Protein AF-A0A7C1WL06-F1 (afdb_monomer)

Secondary structure (DSSP, 8-state):
-HHHHHHHHHHHHHHHHHGGGS--EEEEEEEEEEEEEEES-TTTT----TT--------------------TTSSSS-TTS-TT-PPPPEEEEEEEEEEEEEEEEETTEEEEEEEEESTT-EES-SSPPTTS--TT-TTS---GGG--SEEEEEEEEEEEETTEEEEEEEE---SSSS-STT-----EEEEEEEPPPBTTEEEEEEEEEEEE-TTTSS---TT-EEEEEEEEEEEEETTEEEEEEEEEEEE-TT--SSTT-EEEEEEEEEEEEEEE-TT-SEEEEEEEEEEEEEEEEESSSSPPEEEEEEEEEEEEEEEETTEEEEEEEEEEPPPS-TTSSEE---S---TT--TT-TT--SS--TT--TTT--S---S---TTS---TT---

Radius of gyration: 25.0 Å; Cα contacts (8 Å, |Δi|>4): 832; chains: 1; bounding box: 58×56×84 Å

Sequence (393 aa):
MKKDLILLWTVLFVAVMALPAMAVEVSISGYYQVRGFYQSNANQGMVTPWDGTSVPTGTSLNDDNNDGVIDGSDDLNDPGELPGRYASPDAWWDHFLCIEPVFKITENLKLHTAIGIFNNQMWGSSQTSGACACAGEVGVDAFGADANNISWDAAYMEWATPKGTLMVGRMAGNYIYFTDWANTEMCLDRIEYTSPVWNGFGLNAFMEKRQENSATSGNNAADEDIDRYSLVLSYAQPCYSIGAGINYVRDRSGSHPSATGWKANQYDYVFGLTANDPTNTWFFEGELMINNGDYRDYYGATQDIDRGGWGYYVNLGMKKDALTVGVATAFTSGDDNEDDGDYDVGPASGLDFQPLYILYGPYSNILNTSLMDTTRKAGYSNTTKFALPGTTG

Nearest PDB structures (foldseek):
  7q3t-assembly2_F  TM=5.823E-01  e=1.596E-05  Klebsiella pneumoniae
  5nxn-assembly1_C  TM=5.571E-01  e=7.330E-06  Providencia stuartii
  7de8-assembly1_X  TM=3.344E-01  e=1.068E-03  Neisseria meningitidis
  3a2s-assembly1_X  TM=3.612E-01  e=1.990E-03  Neisseria meningitidis
  2hdi-assembly1_A  TM=4.717E-01  e=3.958E-01  Escherichia coli

pLDDT: mean 70.52, std 20.97, range [27.64, 97.0]

Foldseek 3Di:
DVVVVVVVVVVVVVLVVCQVVDPWDKDKDKDKDKDKDKDDQPPPPPDDDPVNPDPPPPPDPPCPPPDPDPPVPDDPPPPPPDPGPGDHTAIKMFMKIKMWMWTDSDPFKIKIWIKIFRQQAIDRDPDDPPLDDDDPPPDAADHHPRGDRMDGQWIWMWGQDLFWIWIFAFAWDFPAFADLFLGDTGGFGKTKTWGDQDQQKIKIWMKTWPDDPCPPVVDVPRQQTKMKIKIKMKGAAQFKIKIKMKMWIWGQVQQDPDQAGWIWIKIKIKIWMWGADNVRQKIKTKMKIWMWTWPTDGPHPDQTETEGWIKMKIKIWGDDPPDIDIDIDIDIDADPDPPPRYGHTHDDRHSQQDCPVQDDDPDNPNRDPPPRDSSDVDPPPNPSRRDHNNPDD

Solvent-accessible surface area (backbone atoms only — not comparable to full-atom values): 22038 Å² total; per-residue (Å²): 108,76,68,60,52,52,51,53,51,51,52,50,51,53,54,59,72,52,44,88,80,48,88,60,50,70,47,77,52,66,53,75,48,74,48,82,49,76,49,69,48,84,75,80,66,70,80,68,62,94,79,74,80,67,74,81,74,74,77,67,82,81,73,83,67,91,64,99,69,87,70,91,82,77,76,88,77,60,90,83,78,62,96,72,77,74,68,69,70,44,50,34,33,38,45,38,39,38,43,34,43,34,38,35,76,48,100,44,33,35,40,41,36,29,37,35,31,37,36,55,35,49,45,81,46,94,62,69,60,96,87,54,82,65,97,80,62,87,84,66,80,46,50,35,95,69,24,50,49,64,43,81,51,26,47,27,38,41,41,53,51,97,79,21,34,41,34,45,35,27,35,65,64,68,70,46,73,70,64,61,71,33,50,63,27,58,47,33,42,33,45,35,39,37,46,52,73,57,95,36,32,37,41,40,37,35,41,34,48,79,44,73,40,48,83,75,66,88,42,84,48,85,64,22,32,29,38,38,38,38,46,34,43,34,41,32,44,61,38,31,22,42,34,43,33,42,37,41,37,43,38,19,66,49,56,49,104,46,68,83,11,23,35,25,46,32,37,38,40,36,40,25,40,38,36,36,48,93,81,54,41,38,42,38,40,36,38,41,37,40,36,36,45,34,61,34,42,43,78,31,96,53,83,51,25,36,25,36,28,32,23,39,40,40,36,43,34,36,40,56,94,94,47,73,51,72,55,71,53,71,50,55,40,62,62,88,51,91,84,79,41,54,42,32,47,16,58,70,73,17,86,19,60,51,89,84,69,79,83,82,61,104,63,93,53,87,42,59,39,65,80,80,43,87,45,52,79,56,88,62,70,62,86,78,48,66,62,55,50,62,63,83,128

Mean predicted aligned error: 14.1 Å

Structure (mmCIF, N/CA/C/O backbone):
data_AF-A0A7C1WL06-F1
#
_entry.id   AF-A0A7C1WL06-F1
#
loop_
_atom_site.group_PDB
_atom_site.id
_atom_site.type_symbol
_atom_site.label_atom_id
_atom_site.label_alt_id
_atom_site.label_comp_id
_atom_site.label_asym_id
_atom_site.label_entity_id
_atom_site.label_seq_id
_atom_site.pdbx_PDB_ins_code
_atom_site.Cartn_x
_atom_site.Cartn_y
_atom_site.Cartn_z
_atom_site.occupancy
_atom_site.B_iso_or_equiv
_atom_site.auth_seq_id
_atom_site.auth_comp_id
_atom_site.auth_asym_id
_atom_site.auth_atom_id
_atom_site.pdbx_PDB_model_num
ATOM 1 N N . MET A 1 1 ? 21.337 20.284 10.382 1.00 45.12 1 MET A N 1
ATOM 2 C CA . MET A 1 1 ? 21.049 18.943 9.817 1.00 45.12 1 MET A CA 1
ATOM 3 C C . MET A 1 1 ? 21.885 17.833 10.453 1.00 45.12 1 MET A C 1
ATOM 5 O O . MET A 1 1 ? 21.292 17.032 11.152 1.00 45.12 1 MET A O 1
ATOM 9 N N . LYS A 1 2 ? 23.226 17.773 10.333 1.00 44.28 2 LYS A N 1
ATOM 10 C CA . LYS A 1 2 ? 24.004 16.667 10.958 1.00 44.28 2 LYS A CA 1
ATOM 11 C C . LYS A 1 2 ? 24.001 16.659 12.500 1.00 44.28 2 LYS A C 1
ATOM 13 O O . LYS A 1 2 ? 24.029 15.595 13.098 1.00 44.28 2 LYS A O 1
ATOM 18 N N . LYS A 1 3 ? 23.957 17.826 13.154 1.00 35.53 3 LYS A N 1
ATOM 19 C CA . LYS A 1 3 ? 24.013 17.927 14.629 1.00 35.53 3 LYS A CA 1
ATOM 20 C C . LYS A 1 3 ? 22.676 17.606 15.307 1.00 35.53 3 LYS A C 1
ATOM 22 O O . LYS A 1 3 ? 22.670 17.003 16.372 1.00 35.53 3 LYS A O 1
ATOM 27 N N . ASP A 1 4 ? 21.571 17.944 14.652 1.00 47.06 4 ASP A N 1
ATOM 28 C CA . ASP A 1 4 ? 20.218 17.732 15.179 1.00 47.06 4 ASP A CA 1
ATOM 29 C C . ASP A 1 4 ? 19.805 16.256 15.058 1.00 47.06 4 ASP A C 1
ATOM 31 O O . ASP A 1 4 ? 19.204 15.701 15.975 1.00 47.06 4 ASP A O 1
ATOM 35 N N . LEU A 1 5 ? 20.236 15.582 13.982 1.00 53.09 5 LEU A N 1
ATOM 36 C CA . LEU A 1 5 ? 20.035 14.143 13.789 1.00 53.09 5 LEU A CA 1
ATOM 37 C C . LEU A 1 5 ? 20.803 13.316 14.834 1.00 53.09 5 LEU A C 1
ATOM 39 O O . LEU A 1 5 ? 20.260 12.375 15.402 1.00 53.09 5 LEU A O 1
ATOM 43 N N . ILE A 1 6 ? 22.051 13.696 15.138 1.00 64.88 6 ILE A N 1
ATOM 44 C CA . ILE A 1 6 ? 22.859 13.032 16.175 1.00 64.88 6 ILE A CA 1
ATOM 45 C C . ILE A 1 6 ? 22.206 13.186 17.554 1.00 64.88 6 ILE A C 1
ATOM 47 O O . ILE A 1 6 ? 22.226 12.244 18.346 1.00 64.88 6 ILE A O 1
ATOM 51 N N . LEU A 1 7 ? 21.589 14.338 17.841 1.00 61.19 7 LEU A N 1
ATOM 52 C CA . LEU A 1 7 ? 20.872 14.554 19.097 1.00 61.19 7 LEU A CA 1
ATOM 53 C C . LEU A 1 7 ? 19.642 13.638 19.208 1.00 61.19 7 LEU A C 1
ATOM 55 O O . LEU A 1 7 ? 19.435 13.028 20.254 1.00 61.19 7 LEU A O 1
ATOM 59 N N . LEU A 1 8 ? 18.879 13.482 18.119 1.00 60.56 8 LEU A N 1
ATOM 60 C CA . LEU A 1 8 ? 17.726 12.579 18.046 1.00 60.56 8 LEU A CA 1
ATOM 61 C C . LEU A 1 8 ? 18.139 11.114 18.263 1.00 60.56 8 LEU A C 1
ATOM 63 O O . LEU A 1 8 ? 17.556 10.429 19.101 1.00 60.56 8 LEU A O 1
ATOM 67 N N . TRP A 1 9 ? 19.194 10.659 17.579 1.00 73.31 9 TRP A N 1
ATOM 68 C CA . TRP A 1 9 ? 19.751 9.314 17.755 1.00 73.31 9 TRP A CA 1
ATOM 69 C C . TRP A 1 9 ? 20.272 9.082 19.171 1.00 73.31 9 TRP A C 1
ATOM 71 O O . TRP A 1 9 ? 20.068 8.009 19.724 1.00 73.31 9 TRP A O 1
ATOM 81 N N . THR A 1 10 ? 20.892 10.088 19.791 1.00 65.00 10 THR A N 1
ATOM 82 C CA . THR A 1 10 ? 21.387 9.980 21.171 1.00 65.00 10 THR A CA 1
ATOM 83 C C . THR A 1 10 ? 20.231 9.859 22.164 1.00 65.00 10 THR A C 1
ATOM 85 O O . THR A 1 10 ? 20.289 9.035 23.073 1.00 65.00 10 THR A O 1
ATOM 88 N N . VAL A 1 11 ? 19.151 10.624 21.977 1.00 67.00 11 VAL A N 1
ATOM 89 C CA . VAL A 1 11 ? 17.943 10.531 22.814 1.00 67.00 11 VAL A CA 1
ATOM 90 C C . VAL A 1 11 ? 17.252 9.176 22.633 1.00 67.00 11 VAL A C 1
ATOM 92 O O . VAL A 1 11 ? 16.871 8.556 23.623 1.00 67.00 11 VAL A O 1
ATOM 95 N N . LEU A 1 12 ? 17.165 8.674 21.398 1.00 65.94 12 LEU A N 1
ATOM 96 C CA . LEU A 1 12 ? 16.632 7.344 21.095 1.00 65.94 12 LEU A CA 1
ATOM 97 C C . LEU A 1 12 ? 17.486 6.224 21.695 1.00 65.94 12 LEU A C 1
ATOM 99 O O . LEU A 1 12 ? 16.955 5.301 22.302 1.00 65.94 12 LEU A O 1
ATOM 103 N N . PHE A 1 13 ? 18.809 6.329 21.600 1.00 73.12 13 PHE A N 1
ATOM 104 C CA . PHE A 1 13 ? 19.732 5.336 22.146 1.00 73.12 13 PHE A CA 1
ATOM 105 C C . PHE A 1 13 ? 19.691 5.295 23.680 1.00 73.12 13 PHE A C 1
ATOM 107 O O . PHE A 1 13 ? 19.688 4.218 24.275 1.00 73.12 13 PHE A O 1
ATOM 114 N N . VAL A 1 14 ? 19.588 6.458 24.335 1.00 66.50 14 VAL A N 1
ATOM 115 C CA . VAL A 1 14 ? 19.399 6.553 25.793 1.00 66.50 14 VAL A CA 1
ATOM 116 C C . VAL A 1 14 ? 18.033 6.000 26.211 1.00 66.50 14 VAL A C 1
ATOM 118 O O . VAL A 1 14 ? 17.951 5.310 27.226 1.00 66.50 14 VAL A O 1
ATOM 121 N N . ALA A 1 15 ? 16.979 6.230 25.422 1.00 59.56 15 ALA A N 1
ATOM 122 C CA . ALA A 1 15 ? 15.662 5.650 25.673 1.00 59.56 15 ALA A CA 1
ATOM 123 C C . ALA A 1 15 ? 15.682 4.116 25.559 1.00 59.56 15 ALA A C 1
ATOM 125 O O . ALA A 1 15 ? 15.165 3.446 26.448 1.00 59.56 15 ALA A O 1
ATOM 126 N N . VAL A 1 16 ? 16.345 3.560 24.536 1.00 61.75 16 VAL A N 1
ATOM 127 C CA . VAL A 1 16 ? 16.489 2.105 24.326 1.00 61.75 16 VAL A CA 1
ATOM 128 C C . VAL A 1 16 ? 17.308 1.447 25.441 1.00 61.75 16 VAL A C 1
ATOM 130 O O . VAL A 1 16 ? 16.929 0.392 25.945 1.00 61.75 16 VAL A O 1
ATOM 133 N N . MET A 1 17 ? 18.389 2.087 25.893 1.00 65.75 17 MET A N 1
ATOM 134 C CA . MET A 1 17 ? 19.222 1.584 26.996 1.00 65.75 17 MET A CA 1
ATOM 135 C C . MET A 1 17 ? 18.527 1.639 28.368 1.00 65.75 17 MET A C 1
ATOM 137 O O . MET A 1 17 ? 18.914 0.905 29.275 1.00 65.75 17 MET A O 1
ATOM 141 N N . ALA A 1 18 ? 17.502 2.480 28.537 1.00 57.44 18 ALA A N 1
ATOM 142 C CA . ALA A 1 18 ? 16.719 2.571 29.771 1.00 57.44 18 ALA A CA 1
ATOM 143 C C . ALA A 1 18 ? 15.569 1.540 29.856 1.00 57.44 18 ALA A C 1
ATOM 145 O O . ALA A 1 18 ? 15.006 1.340 30.934 1.00 57.44 18 ALA A O 1
ATOM 146 N N . LEU A 1 19 ? 15.238 0.853 28.753 1.00 57.31 19 LEU A N 1
ATOM 147 C CA . LEU A 1 19 ? 14.136 -0.118 28.679 1.00 57.31 19 LEU A CA 1
ATOM 148 C C . LEU A 1 19 ? 14.236 -1.328 29.626 1.00 57.31 19 LEU A C 1
ATOM 150 O O . LEU A 1 19 ? 13.186 -1.738 30.114 1.00 57.31 19 LEU A O 1
ATOM 154 N N . PRO A 1 20 ? 15.415 -1.892 29.967 1.00 56.16 20 PRO A N 1
ATOM 155 C CA . PRO A 1 20 ? 15.474 -3.083 30.823 1.00 56.16 20 PRO A CA 1
ATOM 156 C C . PRO A 1 20 ? 14.960 -2.868 32.258 1.00 56.16 20 PRO A C 1
ATOM 158 O O . PRO A 1 20 ? 14.758 -3.841 32.980 1.00 56.16 20 PRO A O 1
ATOM 161 N N . ALA A 1 21 ? 14.769 -1.613 32.688 1.00 56.56 21 ALA A N 1
ATOM 162 C CA . ALA A 1 21 ? 14.300 -1.262 34.030 1.00 56.56 21 ALA A CA 1
ATOM 163 C C . ALA A 1 21 ? 12.814 -0.857 34.095 1.00 56.56 21 ALA A C 1
ATOM 165 O O . ALA A 1 21 ? 12.279 -0.696 35.192 1.00 56.56 21 ALA A O 1
ATOM 166 N N . MET A 1 22 ? 12.137 -0.700 32.953 1.00 55.66 22 MET A N 1
ATOM 167 C CA . MET A 1 22 ? 10.691 -0.477 32.902 1.00 55.66 22 MET A CA 1
ATOM 168 C C . MET A 1 22 ? 10.031 -1.807 32.545 1.00 55.66 22 MET A C 1
ATOM 170 O O . MET A 1 22 ? 10.500 -2.498 31.648 1.00 55.66 22 MET A O 1
ATOM 174 N N . ALA A 1 23 ? 8.983 -2.212 33.263 1.00 59.19 23 ALA A N 1
ATOM 175 C CA . ALA A 1 23 ? 8.223 -3.409 32.918 1.00 59.19 23 ALA A CA 1
ATOM 176 C C . ALA A 1 23 ? 7.541 -3.177 31.561 1.00 59.19 23 ALA A C 1
ATOM 178 O O . ALA A 1 23 ? 6.443 -2.631 31.501 1.00 59.19 23 ALA A O 1
ATOM 179 N N . VAL A 1 24 ? 8.236 -3.517 30.476 1.00 74.56 24 VAL A N 1
ATOM 180 C CA . VAL A 1 24 ? 7.699 -3.459 29.122 1.00 74.56 24 VAL A CA 1
ATOM 181 C C . VAL A 1 24 ? 6.577 -4.486 29.057 1.00 74.56 24 VAL A C 1
ATOM 183 O O . VAL A 1 24 ? 6.812 -5.687 29.196 1.00 74.56 24 VAL A O 1
ATOM 186 N N . GLU A 1 25 ? 5.347 -4.010 28.890 1.00 90.12 25 GLU A N 1
ATOM 187 C CA . GLU A 1 25 ? 4.222 -4.882 28.579 1.00 90.12 25 GLU A CA 1
ATOM 188 C C . GLU A 1 25 ? 4.397 -5.342 27.130 1.00 90.12 25 GLU A C 1
ATOM 190 O O . GLU A 1 25 ? 4.517 -4.524 26.214 1.00 90.12 25 GLU A O 1
ATOM 195 N N . VAL A 1 26 ? 4.476 -6.656 26.931 1.00 91.81 26 VAL A N 1
ATOM 196 C CA . VAL A 1 26 ? 4.640 -7.258 25.607 1.00 91.81 26 VAL A CA 1
ATOM 197 C C . VAL A 1 26 ? 3.339 -7.941 25.230 1.00 91.81 26 VAL A C 1
ATOM 199 O O . VAL A 1 26 ? 2.895 -8.859 25.919 1.00 91.81 26 VAL A O 1
ATOM 202 N N . SER A 1 27 ? 2.754 -7.507 24.118 1.00 93.12 27 SER A N 1
ATOM 203 C CA . SER A 1 27 ? 1.696 -8.242 23.432 1.00 93.12 27 SER A CA 1
ATOM 204 C C . SER A 1 27 ? 2.303 -8.973 22.243 1.00 93.12 27 SER A C 1
ATOM 206 O O . SER A 1 27 ? 3.153 -8.418 21.550 1.00 93.12 27 SER A O 1
ATOM 208 N N . ILE A 1 28 ? 1.893 -10.216 22.009 1.00 91.94 28 ILE A N 1
ATOM 209 C CA . ILE A 1 28 ? 2.337 -11.001 20.858 1.00 91.94 28 ILE A CA 1
ATOM 210 C C . ILE A 1 28 ? 1.091 -11.456 20.112 1.00 91.94 28 ILE A C 1
ATOM 212 O O . ILE A 1 28 ? 0.265 -12.181 20.669 1.00 91.94 28 ILE A O 1
ATOM 216 N N . SER A 1 29 ? 0.972 -11.038 18.856 1.00 90.81 29 SER A N 1
ATOM 217 C CA . SER A 1 29 ? 0.020 -11.589 17.894 1.00 90.81 29 SER A CA 1
ATOM 218 C C . SER A 1 29 ? 0.767 -12.259 16.747 1.00 90.81 29 SER A C 1
ATOM 220 O O . SER A 1 29 ? 1.997 -12.333 16.729 1.00 90.81 29 SER A O 1
ATOM 222 N N . GLY A 1 30 ? 0.016 -12.815 15.811 1.00 85.31 30 GLY A N 1
ATOM 223 C CA . GLY A 1 30 ? 0.568 -13.472 14.646 1.00 85.31 30 GLY A CA 1
ATOM 224 C C . GLY A 1 30 ? -0.466 -14.358 13.982 1.00 85.31 30 GLY A C 1
ATOM 225 O O . GLY A 1 30 ? -1.593 -14.509 14.465 1.00 85.31 30 GLY A O 1
ATOM 226 N N . TYR A 1 31 ? -0.068 -14.964 12.877 1.00 84.19 31 TYR A N 1
ATOM 227 C CA . TYR A 1 31 ? -0.887 -15.928 12.165 1.00 84.19 31 TYR A CA 1
ATOM 228 C C . TYR A 1 31 ? -0.007 -16.952 11.472 1.00 84.19 31 TYR A C 1
ATOM 230 O O . TYR A 1 31 ? 1.169 -16.725 11.196 1.00 84.19 31 TYR A O 1
ATOM 238 N N . TYR A 1 32 ? -0.617 -18.093 11.193 1.00 86.19 32 TYR A N 1
ATOM 239 C CA . TYR A 1 32 ? -0.024 -19.129 10.380 1.00 86.19 32 TYR A CA 1
ATOM 240 C C . TYR A 1 32 ? -0.969 -19.437 9.231 1.00 86.19 32 TYR A C 1
ATOM 242 O O . TYR A 1 32 ? -2.149 -19.723 9.446 1.00 86.19 32 TYR A O 1
ATOM 250 N N . GLN A 1 33 ? -0.445 -19.354 8.020 1.00 82.56 33 GLN A N 1
ATOM 251 C CA . GLN A 1 33 ? -1.175 -19.577 6.790 1.00 82.56 33 GLN A CA 1
ATOM 252 C C . GLN A 1 33 ? -0.561 -20.753 6.040 1.00 82.56 33 GLN A C 1
ATOM 254 O O . GLN A 1 33 ? 0.656 -20.906 5.992 1.00 82.56 33 GLN A O 1
ATOM 259 N N . VAL A 1 34 ? -1.431 -21.565 5.445 1.00 81.12 34 VAL A N 1
ATOM 260 C CA . VAL A 1 34 ? -1.066 -22.593 4.472 1.00 81.12 34 VAL A CA 1
ATOM 261 C C . VAL A 1 34 ? -1.970 -22.408 3.267 1.00 81.12 34 VAL A C 1
ATOM 263 O O . VAL A 1 34 ? -3.192 -22.308 3.431 1.00 81.12 34 VAL A O 1
ATOM 266 N N . ARG A 1 35 ? -1.396 -22.354 2.067 1.00 77.50 35 ARG A N 1
ATOM 267 C CA . ARG A 1 35 ? -2.162 -22.255 0.819 1.00 77.50 35 ARG A CA 1
ATOM 268 C C . ARG A 1 35 ? -1.790 -23.397 -0.101 1.00 77.50 35 ARG A C 1
ATOM 270 O O . ARG A 1 35 ? -0.631 -23.777 -0.178 1.00 77.50 35 ARG A O 1
ATOM 277 N N . GLY A 1 36 ? -2.786 -23.928 -0.798 1.00 75.88 36 GLY A N 1
ATOM 278 C CA . GLY A 1 36 ? -2.587 -24.856 -1.902 1.00 75.88 36 GLY A CA 1
ATOM 279 C C . GLY A 1 36 ? -2.894 -24.143 -3.207 1.00 75.88 36 GLY A C 1
ATOM 280 O O . GLY A 1 36 ? -3.947 -23.517 -3.334 1.00 75.88 36 GLY A O 1
ATOM 281 N N . PHE A 1 37 ? -1.985 -24.258 -4.159 1.00 72.56 37 PHE A N 1
ATOM 282 C CA . PHE A 1 37 ? -2.110 -23.698 -5.488 1.00 72.56 37 PHE A CA 1
ATOM 283 C C . PHE A 1 37 ? -2.177 -24.820 -6.504 1.00 72.56 37 PHE A C 1
ATOM 285 O O . PHE A 1 37 ? -1.471 -25.826 -6.414 1.00 72.56 37 PHE A O 1
ATOM 292 N N . TYR A 1 38 ? -3.043 -24.621 -7.484 1.00 73.50 38 TYR A N 1
ATOM 293 C CA . TYR A 1 38 ? -3.100 -25.447 -8.669 1.00 73.50 38 TYR A CA 1
ATOM 294 C C . TYR A 1 38 ? -3.213 -24.519 -9.865 1.00 73.50 38 TYR A C 1
ATOM 296 O O . TYR A 1 38 ? -4.235 -23.852 -10.045 1.00 73.50 38 TYR A O 1
ATOM 304 N N . GLN A 1 39 ? -2.153 -24.459 -10.661 1.00 68.19 39 GLN A N 1
ATOM 305 C CA . GLN A 1 39 ? -2.113 -23.654 -11.867 1.00 68.19 39 GLN A CA 1
ATOM 306 C C . GLN A 1 39 ? -2.073 -24.586 -13.073 1.00 68.19 39 GLN A C 1
ATOM 308 O O . GLN A 1 39 ? -1.063 -25.220 -13.371 1.00 68.19 39 GLN A O 1
ATOM 313 N N . SER A 1 40 ? -3.191 -24.661 -13.793 1.00 66.25 40 SER A N 1
ATOM 314 C CA . SER A 1 40 ? -3.230 -25.274 -15.120 1.00 66.25 40 SER A CA 1
ATOM 315 C C . SER A 1 40 ? -3.132 -24.187 -16.182 1.00 66.25 40 SER A C 1
ATOM 317 O O . SER A 1 40 ? -3.863 -23.201 -16.098 1.00 66.25 40 SER A O 1
ATOM 319 N N . ASN A 1 41 ? -2.321 -24.402 -17.217 1.00 59.00 41 ASN A N 1
ATOM 320 C CA . ASN A 1 41 ? -2.281 -23.546 -18.408 1.00 59.00 41 ASN A CA 1
ATOM 321 C C . ASN A 1 41 ? -1.930 -22.075 -18.110 1.00 59.00 41 ASN A C 1
ATOM 323 O O . ASN A 1 41 ? -2.579 -21.167 -18.629 1.00 59.00 41 ASN A O 1
ATOM 327 N N . ALA A 1 42 ? -0.882 -21.854 -17.307 1.00 54.53 42 ALA A N 1
ATOM 328 C CA . ALA A 1 42 ? -0.329 -20.532 -16.985 1.00 54.53 42 ALA A CA 1
ATOM 329 C C . ALA A 1 42 ? -0.106 -19.630 -18.217 1.00 54.53 42 ALA A C 1
ATOM 331 O O . ALA A 1 42 ? -0.261 -18.416 -18.137 1.00 54.53 42 ALA A O 1
ATOM 332 N N . ASN A 1 43 ? 0.176 -20.237 -19.374 1.00 53.12 43 ASN A N 1
ATOM 333 C CA . ASN A 1 43 ? 0.415 -19.555 -20.643 1.00 53.12 43 ASN A CA 1
ATOM 334 C C . ASN A 1 43 ? -0.886 -19.367 -21.446 1.00 53.12 43 ASN A C 1
ATOM 336 O O . ASN A 1 43 ? -1.030 -19.891 -22.549 1.00 53.12 43 ASN A O 1
ATOM 340 N N . GLN A 1 44 ? -1.839 -18.612 -20.892 1.00 48.28 44 GLN A N 1
ATOM 341 C CA . GLN A 1 44 ? -2.980 -18.054 -21.642 1.00 48.28 44 GLN A CA 1
ATOM 342 C C . GLN A 1 44 ? -3.988 -19.074 -22.212 1.00 48.28 44 GLN A C 1
ATOM 344 O O . GLN A 1 44 ? -4.684 -18.788 -23.185 1.00 48.28 44 GLN A O 1
ATOM 349 N N . GLY A 1 45 ? -4.123 -20.262 -21.611 1.00 44.09 45 GLY A N 1
ATOM 350 C CA . GLY A 1 45 ? -5.191 -21.193 -22.002 1.00 44.09 45 GLY A CA 1
ATOM 351 C C . GLY A 1 45 ? -5.072 -21.759 -23.423 1.00 44.09 45 GLY A C 1
ATOM 352 O O . GLY A 1 45 ? -6.072 -22.227 -23.971 1.00 44.09 45 GLY A O 1
ATOM 353 N N . MET A 1 46 ? -3.875 -21.758 -24.022 1.00 41.34 46 MET A N 1
ATOM 354 C CA . MET A 1 46 ? -3.638 -22.477 -25.273 1.00 41.34 46 MET A CA 1
ATOM 355 C C . MET A 1 46 ? -3.807 -23.982 -25.010 1.00 41.34 46 MET A C 1
ATOM 357 O O . MET A 1 46 ? -2.991 -24.606 -24.336 1.00 41.34 46 MET A O 1
ATOM 361 N N . VAL A 1 47 ? -4.922 -24.553 -25.476 1.00 40.16 47 VAL A N 1
ATOM 362 C CA . VAL A 1 47 ? -5.249 -25.974 -25.306 1.00 40.16 47 VAL A CA 1
ATOM 363 C C . VAL A 1 47 ? -4.241 -26.800 -26.097 1.00 40.16 47 VAL A C 1
ATOM 365 O O . VAL A 1 47 ? -4.326 -26.875 -27.322 1.00 40.16 47 VAL A O 1
ATOM 368 N N . THR A 1 48 ? -3.312 -27.464 -25.416 1.00 40.62 48 THR A N 1
ATOM 369 C CA . THR A 1 48 ? -2.657 -28.636 -25.992 1.00 40.62 48 THR A CA 1
ATOM 370 C C . THR A 1 48 ? -3.682 -29.770 -26.011 1.00 40.62 48 THR A C 1
ATOM 372 O O . THR A 1 48 ? -4.225 -30.121 -24.958 1.00 40.62 48 THR A O 1
ATOM 375 N N . PRO A 1 49 ? -4.026 -30.335 -27.183 1.00 40.00 49 PRO A N 1
ATOM 376 C CA . PRO A 1 49 ? -4.866 -31.519 -27.213 1.00 40.00 49 PRO A CA 1
ATOM 377 C C . PRO A 1 49 ? -4.200 -32.617 -26.379 1.00 40.00 49 PRO A C 1
ATOM 379 O O . PRO A 1 49 ? -2.987 -32.813 -26.430 1.00 40.00 49 PRO A O 1
ATOM 382 N N . TRP A 1 50 ? -5.016 -33.321 -25.594 1.00 42.91 50 TRP A N 1
ATOM 383 C CA . TRP A 1 50 ? -4.619 -34.383 -24.659 1.00 42.91 50 TRP A CA 1
ATOM 384 C C . TRP A 1 50 ? -3.733 -35.480 -25.285 1.00 42.91 50 TRP A C 1
ATOM 386 O O . TRP A 1 50 ? -3.072 -36.226 -24.568 1.00 42.91 50 TRP A O 1
ATOM 396 N N . ASP A 1 51 ? -3.701 -35.591 -26.615 1.00 48.38 51 ASP A N 1
ATOM 397 C CA . ASP A 1 51 ? -2.863 -36.553 -27.329 1.00 48.38 51 ASP A CA 1
ATOM 398 C C . ASP A 1 51 ? -1.400 -36.114 -27.521 1.00 48.38 51 ASP A C 1
ATOM 400 O O . ASP A 1 51 ? -0.581 -36.936 -27.928 1.00 48.38 51 ASP A O 1
ATOM 404 N N . GLY A 1 52 ? -1.039 -34.864 -27.209 1.00 44.91 52 GLY A N 1
ATOM 405 C CA . GLY A 1 52 ? 0.337 -34.370 -27.315 1.00 44.91 52 GLY A CA 1
ATOM 406 C C . GLY A 1 52 ? 0.911 -34.378 -28.738 1.00 44.91 52 GLY A C 1
ATOM 407 O O . GLY A 1 52 ? 2.125 -34.253 -28.893 1.00 44.91 52 GLY A O 1
ATOM 408 N N . THR A 1 53 ? 0.081 -34.534 -29.779 1.00 43.31 53 THR A N 1
ATOM 409 C CA . THR A 1 53 ? 0.566 -34.760 -31.155 1.00 43.31 53 THR A CA 1
ATOM 410 C C . THR A 1 53 ? 0.586 -33.530 -32.055 1.00 43.31 53 THR A C 1
ATOM 412 O O . THR A 1 53 ? 1.130 -33.600 -33.155 1.00 43.31 53 THR A O 1
ATOM 415 N N . SER A 1 54 ? 0.081 -32.383 -31.603 1.00 42.94 54 SER A N 1
ATOM 416 C CA . SER A 1 54 ? 0.176 -31.138 -32.366 1.00 42.94 54 SER A CA 1
ATOM 417 C C . SER A 1 54 ? 0.848 -30.046 -31.546 1.00 42.94 54 SER A C 1
ATOM 419 O O . SER A 1 54 ? 0.191 -29.191 -30.952 1.00 42.94 54 SER A O 1
ATOM 421 N N . VAL A 1 55 ? 2.180 -30.038 -31.563 1.00 47.66 55 VAL A N 1
ATOM 422 C CA . VAL A 1 55 ? 2.884 -28.754 -31.548 1.00 47.66 55 VAL A CA 1
ATOM 423 C C . VAL A 1 55 ? 2.380 -28.021 -32.796 1.00 47.66 55 VAL A C 1
ATOM 425 O O . VAL A 1 55 ? 2.466 -28.605 -33.880 1.00 47.66 55 VAL A O 1
ATOM 428 N N . PRO A 1 56 ? 1.806 -26.809 -32.702 1.00 45.22 56 PRO A N 1
ATOM 429 C CA . PRO A 1 56 ? 1.649 -25.971 -33.876 1.00 45.22 56 PRO A CA 1
ATOM 430 C C . PRO A 1 56 ? 3.064 -25.768 -34.403 1.00 45.22 56 PRO A C 1
ATOM 432 O O . PRO A 1 56 ? 3.850 -25.030 -33.816 1.00 45.22 56 PRO A O 1
ATOM 435 N N . THR A 1 57 ? 3.440 -26.514 -35.439 1.00 48.91 57 THR A N 1
ATOM 436 C CA . THR A 1 57 ? 4.663 -26.250 -36.180 1.00 48.91 57 THR A CA 1
ATOM 437 C C . THR A 1 57 ? 4.495 -24.836 -36.696 1.00 48.91 57 THR A C 1
ATOM 439 O O . THR A 1 57 ? 3.697 -24.617 -37.613 1.00 48.91 57 THR A O 1
ATOM 442 N N . GLY A 1 58 ? 5.155 -23.888 -36.027 1.00 44.06 58 GLY A N 1
ATOM 443 C CA . GLY A 1 58 ? 5.243 -22.510 -36.460 1.00 44.06 58 GLY A CA 1
ATOM 444 C C . GLY A 1 58 ? 5.549 -22.535 -37.944 1.00 44.06 58 GLY A C 1
ATOM 445 O O . GLY A 1 58 ? 6.529 -23.129 -38.391 1.00 44.06 58 GLY A O 1
ATOM 446 N N . THR A 1 59 ? 4.611 -22.005 -38.710 1.00 40.06 59 THR A N 1
ATOM 447 C CA . THR A 1 59 ? 4.749 -21.785 -40.134 1.00 40.06 59 THR A CA 1
ATOM 448 C C . THR A 1 59 ? 6.055 -21.046 -40.373 1.00 40.06 59 THR A C 1
ATOM 450 O O . THR A 1 59 ? 6.171 -19.895 -39.972 1.00 40.06 59 THR A O 1
ATOM 453 N N . SER A 1 60 ? 6.999 -21.733 -41.019 1.00 41.97 60 SER A N 1
ATOM 454 C CA . SER A 1 60 ? 8.004 -21.166 -41.915 1.00 41.97 60 SER A CA 1
ATOM 455 C C . SER A 1 60 ? 8.625 -19.858 -41.423 1.00 41.97 60 SER A C 1
ATOM 457 O O . SER A 1 60 ? 8.188 -18.777 -41.820 1.00 41.97 60 SER A O 1
ATOM 459 N N . LEU A 1 61 ? 9.710 -19.961 -40.650 1.00 46.00 61 LEU A N 1
ATOM 460 C CA . LEU A 1 61 ? 10.768 -18.956 -40.735 1.00 46.00 61 LEU A CA 1
ATOM 461 C C . LEU A 1 61 ? 11.071 -18.779 -42.226 1.00 46.00 61 LEU A C 1
ATOM 463 O O . LEU A 1 61 ? 11.459 -19.730 -42.904 1.00 46.00 61 LEU A O 1
ATOM 467 N N . ASN A 1 62 ? 10.760 -17.598 -42.751 1.00 44.78 62 ASN A N 1
ATOM 468 C CA . ASN A 1 62 ? 11.129 -17.210 -44.097 1.00 44.78 62 ASN A CA 1
ATOM 469 C C . ASN A 1 62 ? 12.645 -16.998 -44.069 1.00 44.78 62 ASN A C 1
ATOM 471 O O . ASN A 1 62 ? 13.128 -15.904 -43.785 1.00 44.78 62 ASN A O 1
ATOM 475 N N . ASP A 1 63 ? 13.374 -18.097 -44.233 1.00 46.94 63 ASP A N 1
ATOM 476 C CA . ASP A 1 63 ? 14.820 -18.122 -44.359 1.00 46.94 63 ASP A CA 1
ATOM 477 C C . ASP A 1 63 ? 15.178 -17.588 -45.751 1.00 46.94 63 ASP A C 1
ATOM 479 O O . ASP A 1 63 ? 15.401 -18.327 -46.709 1.00 46.94 63 ASP A O 1
ATOM 483 N N . ASP A 1 64 ? 15.135 -16.261 -45.883 1.00 51.19 64 ASP A N 1
ATOM 484 C CA . ASP A 1 64 ? 15.588 -15.542 -47.077 1.00 51.19 64 ASP A CA 1
ATOM 485 C C . ASP A 1 64 ? 17.129 -15.458 -47.144 1.00 51.19 64 ASP A C 1
ATOM 487 O O . ASP A 1 64 ? 17.681 -14.773 -48.011 1.00 51.19 64 ASP A O 1
ATOM 491 N N . ASN A 1 65 ? 17.855 -16.189 -46.288 1.00 50.62 65 ASN A N 1
ATOM 492 C CA . ASN A 1 65 ? 19.297 -16.349 -46.406 1.00 50.62 65 ASN A CA 1
ATOM 493 C C . ASN A 1 65 ? 19.614 -17.636 -47.164 1.00 50.62 65 ASN A C 1
ATOM 495 O O . ASN A 1 65 ? 19.827 -18.713 -46.624 1.00 50.62 65 ASN A O 1
ATOM 499 N N . ASN A 1 66 ? 19.668 -17.470 -48.481 1.00 51.06 66 ASN A N 1
ATOM 500 C CA . ASN A 1 66 ? 20.160 -18.432 -49.455 1.00 51.06 66 ASN A CA 1
ATOM 501 C C . ASN A 1 66 ? 21.670 -18.701 -49.270 1.00 51.06 66 ASN A C 1
ATOM 503 O O . ASN A 1 66 ? 22.483 -18.333 -50.121 1.00 51.06 66 ASN A O 1
ATOM 507 N N . ASP A 1 67 ? 22.047 -19.338 -48.165 1.00 55.66 67 ASP A N 1
ATOM 508 C CA . ASP A 1 67 ? 23.298 -20.073 -48.033 1.00 55.66 67 ASP A CA 1
ATOM 509 C C . ASP A 1 67 ? 22.954 -21.523 -47.654 1.00 55.66 67 ASP A C 1
ATOM 511 O O . ASP A 1 67 ? 22.299 -21.837 -46.668 1.00 55.66 67 ASP A O 1
ATOM 515 N N . GLY A 1 68 ? 23.225 -22.424 -48.594 1.00 55.03 68 GLY A N 1
ATOM 516 C CA . GLY A 1 68 ? 22.780 -23.810 -48.544 1.00 55.03 68 GLY A CA 1
ATOM 517 C C . GLY A 1 68 ? 23.663 -24.684 -47.663 1.00 55.03 68 GLY A C 1
ATOM 518 O O . GLY A 1 68 ? 24.202 -25.671 -48.169 1.00 55.03 68 GLY A O 1
ATOM 519 N N . VAL A 1 69 ? 23.809 -24.353 -46.378 1.00 57.53 69 VAL A N 1
ATOM 520 C CA . VAL A 1 69 ? 24.420 -25.243 -45.382 1.00 57.53 69 VAL A CA 1
ATOM 521 C C . VAL A 1 69 ? 23.593 -25.224 -44.097 1.00 57.53 69 VAL A C 1
ATOM 523 O O . VAL A 1 69 ? 23.890 -24.515 -43.146 1.00 57.53 69 VAL A O 1
ATOM 526 N N . ILE A 1 70 ? 22.558 -26.067 -44.052 1.00 50.62 70 ILE A N 1
ATOM 527 C CA . ILE A 1 70 ? 21.928 -26.452 -42.784 1.00 50.62 70 ILE A CA 1
ATOM 528 C C . ILE A 1 70 ? 22.917 -27.381 -42.070 1.00 50.62 70 ILE A C 1
ATOM 530 O O . ILE A 1 70 ? 22.951 -28.586 -42.339 1.00 50.62 70 ILE A O 1
ATOM 534 N N . ASP A 1 71 ? 23.765 -26.814 -41.214 1.00 55.81 71 ASP A N 1
ATOM 535 C CA . ASP A 1 71 ? 24.557 -27.587 -40.263 1.00 55.81 71 ASP A CA 1
ATOM 536 C C . ASP A 1 71 ? 23.619 -28.097 -39.162 1.00 55.81 71 ASP A C 1
ATOM 538 O O . ASP A 1 71 ? 23.142 -27.354 -38.310 1.00 55.81 71 ASP A O 1
ATOM 542 N N . GLY A 1 72 ? 23.259 -29.376 -39.244 1.00 51.88 72 GLY A N 1
ATOM 543 C CA . GLY A 1 72 ? 22.268 -30.013 -38.376 1.00 51.88 72 GLY A CA 1
ATOM 544 C C . GLY A 1 72 ? 22.767 -30.342 -36.966 1.00 51.88 72 GLY A C 1
ATOM 545 O O . GLY A 1 72 ? 22.328 -31.358 -36.421 1.00 51.88 72 GLY A O 1
ATOM 546 N N . SER A 1 73 ? 23.693 -29.565 -36.394 1.00 50.56 73 SER A N 1
ATOM 547 C CA . SER A 1 73 ? 24.274 -29.847 -35.073 1.00 50.56 73 SER A CA 1
ATOM 548 C C . SER A 1 73 ? 24.019 -28.809 -33.986 1.00 50.56 73 SER A C 1
ATOM 550 O O . SER A 1 73 ? 24.178 -29.169 -32.819 1.00 50.56 73 SER A O 1
ATOM 552 N N . ASP A 1 74 ? 23.576 -27.596 -34.314 1.00 48.16 74 ASP A N 1
ATOM 553 C CA . ASP A 1 74 ? 23.509 -26.513 -33.329 1.00 48.16 74 ASP A CA 1
ATOM 554 C C . ASP A 1 74 ? 22.044 -26.109 -33.046 1.00 48.16 74 ASP A C 1
ATOM 556 O O . ASP A 1 74 ? 21.264 -25.824 -33.949 1.00 48.16 74 ASP A O 1
ATOM 560 N N . ASP A 1 75 ? 21.673 -26.148 -31.761 1.00 51.06 75 ASP A N 1
ATOM 561 C CA . ASP A 1 75 ? 20.491 -25.506 -31.156 1.00 51.06 75 ASP A CA 1
ATOM 562 C C . ASP A 1 75 ? 19.071 -26.066 -31.338 1.00 51.06 75 ASP A C 1
ATOM 564 O O . ASP A 1 75 ? 18.088 -25.335 -31.400 1.00 51.06 75 ASP A O 1
ATOM 568 N N . LEU A 1 76 ? 18.898 -27.387 -31.221 1.00 45.81 76 LEU A N 1
ATOM 569 C CA . LEU A 1 76 ? 17.596 -27.950 -30.791 1.00 45.81 76 LEU A CA 1
ATOM 570 C C . LEU A 1 76 ? 17.566 -28.426 -29.331 1.00 45.81 76 LEU A C 1
ATOM 572 O O . LEU A 1 76 ? 16.546 -28.939 -28.867 1.00 45.81 76 LEU A O 1
ATOM 576 N N . ASN A 1 77 ? 18.670 -28.259 -28.598 1.00 44.03 77 ASN A N 1
ATOM 577 C CA . ASN A 1 77 ? 18.773 -28.640 -27.189 1.00 44.03 77 ASN A CA 1
ATOM 578 C C . ASN A 1 77 ? 18.948 -27.455 -26.235 1.00 44.03 77 ASN A C 1
ATOM 580 O O . ASN A 1 77 ? 19.040 -27.717 -25.036 1.00 44.03 77 ASN A O 1
ATOM 584 N N . ASP A 1 78 ? 18.956 -26.204 -26.713 1.00 46.72 78 ASP A N 1
ATOM 585 C CA . ASP A 1 78 ? 18.834 -25.056 -25.816 1.00 46.72 78 ASP A CA 1
ATOM 586 C C . ASP A 1 78 ? 17.386 -24.995 -25.289 1.00 46.72 78 ASP A C 1
ATOM 588 O O . ASP A 1 78 ? 16.442 -24.780 -26.058 1.00 46.72 78 ASP A O 1
ATOM 592 N N . PRO A 1 79 ? 17.145 -25.239 -23.987 1.00 44.44 79 PRO A N 1
ATOM 593 C CA . PRO A 1 79 ? 15.814 -25.141 -23.404 1.00 44.44 79 PRO A CA 1
ATOM 594 C C . PRO A 1 79 ? 15.280 -23.698 -23.376 1.00 44.44 79 PRO A C 1
ATOM 596 O O . PRO A 1 79 ? 14.129 -23.518 -22.975 1.00 44.44 79 PRO A O 1
ATOM 599 N N . GLY A 1 80 ? 16.096 -22.700 -23.743 1.00 41.31 80 GLY A N 1
ATOM 600 C CA . GLY A 1 80 ? 15.805 -21.275 -23.602 1.00 41.31 80 GLY A CA 1
ATOM 601 C C . GLY A 1 80 ? 15.084 -20.595 -24.770 1.00 41.31 80 GLY A C 1
ATOM 602 O O . GLY A 1 80 ? 14.436 -19.580 -24.532 1.00 41.31 80 GLY A O 1
ATOM 603 N N . GLU A 1 81 ? 15.128 -21.128 -25.997 1.00 41.94 81 GLU A N 1
ATOM 604 C CA . GLU A 1 81 ? 14.745 -20.335 -27.188 1.00 41.94 81 GLU A CA 1
ATOM 605 C C . GLU A 1 81 ? 13.487 -20.789 -27.946 1.00 41.94 81 GLU A C 1
ATOM 607 O O . GLU A 1 81 ? 13.105 -20.170 -28.938 1.00 41.94 81 GLU A O 1
ATOM 612 N N . LEU A 1 82 ? 12.767 -21.818 -27.486 1.00 41.56 82 LEU A N 1
ATOM 613 C CA . LEU A 1 82 ? 11.475 -22.165 -28.093 1.00 41.56 82 LEU A CA 1
ATOM 614 C C . LEU A 1 82 ? 10.305 -21.512 -27.334 1.00 41.56 82 LEU A C 1
ATOM 616 O O . LEU A 1 82 ? 9.950 -22.000 -26.252 1.00 41.56 82 LEU A O 1
ATOM 620 N N . PRO A 1 83 ? 9.624 -20.492 -27.904 1.00 42.59 83 PRO A N 1
ATOM 621 C CA . PRO A 1 83 ? 8.346 -19.998 -27.395 1.00 42.59 83 PRO A CA 1
ATOM 622 C C . PRO A 1 83 ? 7.278 -21.078 -27.617 1.00 42.59 83 PRO A C 1
ATOM 624 O O . PRO A 1 83 ? 6.564 -21.095 -28.615 1.00 42.59 83 PRO A O 1
ATOM 627 N N . GLY A 1 84 ? 7.219 -22.067 -26.726 1.00 41.94 84 GLY A N 1
ATOM 628 C CA . GLY A 1 84 ? 6.327 -23.210 -26.925 1.00 41.94 84 GLY A CA 1
ATOM 629 C C . GLY A 1 84 ? 6.508 -24.402 -25.994 1.00 41.94 84 GLY A C 1
ATOM 630 O O . GLY A 1 84 ? 5.717 -25.341 -26.082 1.00 41.94 84 GLY A O 1
ATOM 631 N N . ARG A 1 85 ? 7.483 -24.409 -25.074 1.00 44.44 85 ARG A N 1
ATOM 632 C CA . ARG A 1 85 ? 7.452 -25.386 -23.976 1.00 44.44 85 ARG A CA 1
ATOM 633 C C . ARG A 1 85 ? 6.385 -24.970 -22.973 1.00 44.44 85 ARG A C 1
ATOM 635 O O . ARG A 1 85 ? 6.612 -24.165 -22.078 1.00 44.44 85 ARG A O 1
ATOM 642 N N . TYR A 1 86 ? 5.195 -25.523 -23.181 1.00 47.81 86 TYR A N 1
ATOM 643 C CA . TYR A 1 86 ? 4.068 -25.453 -22.265 1.00 47.81 86 TYR A CA 1
ATOM 644 C C . TYR A 1 86 ? 4.541 -25.803 -20.853 1.00 47.81 86 TYR A C 1
ATOM 646 O O . TYR A 1 86 ? 5.047 -26.905 -20.630 1.00 47.81 86 TYR A O 1
ATOM 654 N N . ALA A 1 87 ? 4.390 -24.876 -19.907 1.00 50.16 87 ALA A N 1
ATOM 655 C CA . ALA A 1 87 ? 4.569 -25.212 -18.505 1.00 50.16 87 ALA A CA 1
ATOM 656 C C . ALA A 1 87 ? 3.547 -26.307 -18.163 1.00 50.16 87 ALA A C 1
ATOM 658 O O . ALA A 1 87 ? 2.340 -26.118 -18.350 1.00 50.16 87 ALA A O 1
ATOM 659 N N . SER A 1 88 ? 4.035 -27.475 -17.738 1.00 55.28 88 SER A N 1
ATOM 660 C CA . SER A 1 88 ? 3.190 -28.533 -17.189 1.00 55.28 88 SER A CA 1
ATOM 661 C C . SER A 1 88 ? 2.298 -27.947 -16.092 1.00 55.28 88 SER A C 1
ATOM 663 O O . SER A 1 88 ? 2.737 -27.023 -15.406 1.00 55.28 88 SER A O 1
ATOM 665 N N . PRO A 1 89 ? 1.065 -28.458 -15.905 1.00 58.41 89 PRO A N 1
ATOM 666 C CA . PRO A 1 89 ? 0.259 -28.065 -14.757 1.00 58.41 89 PRO A CA 1
ATOM 667 C C . PRO A 1 89 ? 1.100 -28.206 -13.490 1.00 58.41 89 PRO A C 1
ATOM 669 O O . PRO A 1 89 ? 1.689 -29.265 -13.258 1.00 58.41 89 PRO A O 1
ATOM 672 N N . ASP A 1 90 ? 1.162 -27.131 -12.714 1.00 65.69 90 ASP A N 1
ATOM 673 C CA . ASP A 1 90 ? 1.973 -27.063 -11.510 1.00 65.69 90 ASP A CA 1
ATOM 674 C C . ASP A 1 90 ? 1.065 -27.002 -10.285 1.00 65.69 90 ASP A C 1
ATOM 676 O O . ASP A 1 90 ? -0.017 -26.400 -10.291 1.00 65.69 90 ASP A O 1
ATOM 680 N N . ALA A 1 91 ? 1.492 -27.695 -9.241 1.00 73.12 91 ALA A N 1
ATOM 681 C CA . ALA A 1 91 ? 0.787 -27.783 -7.984 1.00 73.12 91 ALA A CA 1
ATOM 682 C C . ALA A 1 91 ? 1.803 -27.636 -6.865 1.00 73.12 91 ALA A C 1
ATOM 684 O O . ALA A 1 91 ? 2.722 -28.442 -6.718 1.00 73.12 91 ALA A O 1
ATOM 685 N N . TRP A 1 92 ? 1.601 -26.622 -6.042 1.00 70.31 92 TRP A N 1
ATOM 686 C CA . TRP A 1 92 ? 2.457 -26.368 -4.902 1.00 70.31 92 TRP A CA 1
ATOM 687 C C . TRP A 1 92 ? 1.621 -25.922 -3.720 1.00 70.31 92 TRP A C 1
ATOM 689 O O . TRP A 1 92 ? 0.435 -25.606 -3.820 1.00 70.31 92 TRP A O 1
ATOM 699 N N . TRP A 1 93 ? 2.258 -25.914 -2.570 1.00 76.19 93 TRP A N 1
ATOM 700 C CA . TRP A 1 93 ? 1.722 -25.323 -1.367 1.00 76.19 93 TRP A CA 1
ATOM 701 C C . TRP A 1 93 ? 2.803 -24.457 -0.750 1.00 76.19 93 TRP A C 1
ATOM 703 O O . TRP A 1 93 ? 3.997 -24.717 -0.921 1.00 76.19 93 TRP A O 1
ATOM 713 N N . ASP A 1 94 ? 2.372 -23.406 -0.076 1.00 72.06 94 ASP A N 1
ATOM 714 C CA . ASP A 1 94 ? 3.247 -22.551 0.703 1.00 72.06 94 ASP A CA 1
ATOM 715 C C . ASP A 1 94 ? 2.745 -22.438 2.134 1.00 72.06 94 ASP A C 1
ATOM 717 O O . ASP A 1 94 ? 1.613 -22.799 2.482 1.00 72.06 94 ASP A O 1
ATOM 721 N N . HIS A 1 95 ? 3.658 -21.985 2.974 1.00 79.81 95 HIS A N 1
ATOM 722 C CA . HIS A 1 95 ? 3.450 -21.765 4.383 1.00 79.81 95 HIS A CA 1
ATOM 723 C C . HIS A 1 95 ? 3.958 -20.382 4.698 1.00 79.81 95 HIS A C 1
ATOM 725 O O . HIS A 1 95 ? 4.990 -19.967 4.186 1.00 79.81 95 HIS A O 1
ATOM 731 N N . PHE A 1 96 ? 3.279 -19.711 5.609 1.00 78.81 96 PHE A N 1
ATOM 732 C CA . PHE A 1 96 ? 3.769 -18.460 6.141 1.00 78.81 96 PHE A CA 1
ATOM 733 C C . PHE A 1 96 ? 3.407 -18.367 7.613 1.00 78.81 96 PHE A C 1
ATOM 735 O O . PHE A 1 96 ? 2.240 -18.501 7.987 1.00 78.81 96 PHE A O 1
ATOM 742 N N . LEU A 1 97 ? 4.412 -18.171 8.460 1.00 81.88 97 LEU A N 1
ATOM 743 C CA . LEU A 1 97 ? 4.233 -17.864 9.873 1.00 81.88 97 LEU A CA 1
ATOM 744 C C . LEU A 1 97 ? 4.675 -16.423 10.103 1.00 81.88 97 LEU A C 1
ATOM 746 O O . LEU A 1 97 ? 5.848 -16.109 9.946 1.00 81.88 97 LEU A O 1
ATOM 750 N N . CYS A 1 98 ? 3.750 -15.573 10.535 1.00 83.62 98 CYS A N 1
ATOM 751 C CA . CYS A 1 98 ? 4.054 -14.210 10.946 1.00 83.62 98 CYS A CA 1
ATOM 752 C C . CYS A 1 98 ? 3.913 -14.083 12.461 1.00 83.62 98 CYS A C 1
ATOM 754 O O . CYS A 1 98 ? 2.898 -14.498 13.029 1.00 83.62 98 CYS A O 1
ATOM 756 N N . ILE A 1 99 ? 4.917 -13.496 13.109 1.00 86.56 99 ILE A N 1
ATOM 757 C CA . ILE A 1 99 ? 4.907 -13.170 14.537 1.00 86.56 99 ILE A CA 1
ATOM 758 C C . ILE A 1 99 ? 5.040 -11.658 14.681 1.00 86.56 99 ILE A C 1
ATOM 760 O O . ILE A 1 99 ? 5.946 -11.051 14.114 1.00 86.56 99 ILE A O 1
ATOM 764 N N . GLU A 1 100 ? 4.159 -11.056 15.474 1.00 88.56 100 GLU A N 1
ATOM 765 C CA . GLU A 1 100 ? 3.985 -9.605 15.566 1.00 88.56 100 GLU A CA 1
ATOM 766 C C . GLU A 1 100 ? 4.041 -9.132 17.028 1.00 88.56 100 GLU A C 1
ATOM 768 O O . GLU A 1 100 ? 3.009 -8.871 17.656 1.00 88.56 100 GLU A O 1
ATOM 773 N N . PRO A 1 101 ? 5.238 -9.049 17.632 1.00 89.25 101 PRO A N 1
ATOM 774 C CA . PRO A 1 101 ? 5.375 -8.474 18.958 1.00 89.25 101 PRO A CA 1
ATOM 775 C C . PRO A 1 101 ? 5.132 -6.961 18.943 1.00 89.25 101 PRO A C 1
ATOM 777 O O . PRO A 1 101 ? 5.665 -6.233 18.097 1.00 89.25 101 PRO A O 1
ATOM 780 N N . VAL A 1 102 ? 4.415 -6.481 19.959 1.00 93.25 102 VAL A N 1
ATOM 781 C CA . VAL A 1 102 ? 4.271 -5.064 20.300 1.00 93.25 102 VAL A CA 1
ATOM 782 C C . VAL A 1 102 ? 4.771 -4.845 21.722 1.00 93.25 102 VAL A C 1
ATOM 784 O O . VAL A 1 102 ? 4.206 -5.357 22.690 1.00 93.25 102 VAL A O 1
ATOM 787 N N . PHE A 1 103 ? 5.826 -4.048 21.841 1.00 92.06 103 PHE A N 1
ATOM 788 C CA . PHE A 1 103 ? 6.429 -3.659 23.108 1.00 92.06 103 PHE A CA 1
ATOM 789 C C . PHE A 1 103 ? 5.878 -2.295 23.522 1.00 92.06 103 PHE A C 1
ATOM 791 O O . PHE A 1 103 ? 6.179 -1.274 22.898 1.00 92.06 103 PHE A O 1
ATOM 798 N N . LYS A 1 104 ? 5.073 -2.257 24.582 1.00 93.62 104 LYS A N 1
ATOM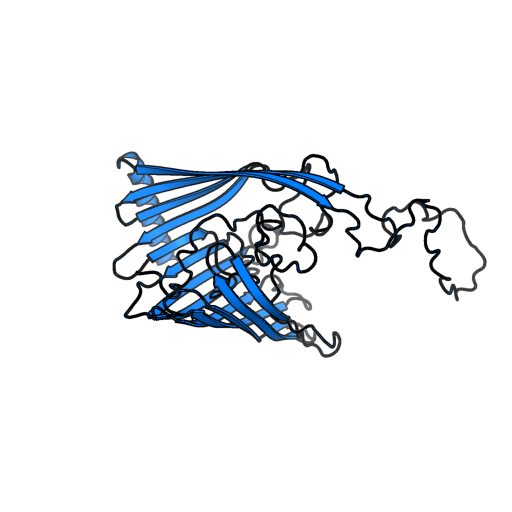 799 C CA . LYS A 1 104 ? 4.553 -1.013 25.152 1.00 93.62 104 LYS A CA 1
ATOM 800 C C . LYS A 1 104 ? 5.584 -0.435 26.121 1.00 93.62 104 LYS A C 1
ATOM 802 O O . LYS A 1 104 ? 5.807 -0.967 27.207 1.00 93.62 104 LYS A O 1
ATOM 807 N N . ILE A 1 105 ? 6.225 0.656 25.706 1.00 91.25 105 ILE A N 1
ATOM 808 C CA . ILE A 1 105 ? 7.272 1.344 26.475 1.00 91.25 105 ILE A CA 1
ATOM 809 C C . ILE A 1 105 ? 6.632 2.317 27.472 1.00 91.25 105 ILE A C 1
ATOM 811 O O . ILE A 1 105 ? 7.034 2.396 28.630 1.00 91.25 105 ILE A O 1
ATOM 815 N N . THR A 1 106 ? 5.616 3.051 27.011 1.00 92.94 106 THR A N 1
ATOM 816 C CA . THR A 1 106 ? 4.709 3.873 27.827 1.00 92.94 106 THR A CA 1
ATOM 817 C C . THR A 1 106 ? 3.291 3.765 27.258 1.00 92.94 106 THR A C 1
ATOM 819 O O . THR A 1 106 ? 3.092 3.132 26.224 1.00 92.94 106 THR A O 1
ATOM 822 N N . GLU A 1 107 ? 2.300 4.423 27.866 1.00 91.12 107 GLU A N 1
ATOM 823 C CA . GLU A 1 107 ? 0.935 4.491 27.305 1.00 91.12 107 GLU A CA 1
ATOM 824 C C . GLU A 1 107 ? 0.887 5.037 25.869 1.00 91.12 107 GLU A C 1
ATOM 826 O O . GLU A 1 107 ? 0.062 4.608 25.068 1.00 91.12 107 GLU A O 1
ATOM 831 N N . ASN A 1 108 ? 1.808 5.941 25.533 1.00 95.06 108 ASN A N 1
ATOM 832 C CA . ASN A 1 108 ? 1.806 6.671 24.268 1.00 95.06 108 ASN A CA 1
ATOM 833 C C . ASN A 1 108 ? 2.937 6.252 23.321 1.00 95.06 108 ASN A C 1
ATOM 835 O O . ASN A 1 108 ? 3.002 6.773 22.214 1.00 95.06 108 ASN A O 1
ATOM 839 N N . LEU A 1 109 ? 3.851 5.376 23.753 1.00 95.19 109 LEU A N 1
ATOM 840 C CA . LEU A 1 109 ? 5.032 4.983 22.982 1.00 95.19 109 LEU A CA 1
ATOM 841 C C . LEU A 1 109 ? 5.123 3.462 22.896 1.00 95.19 109 LEU A C 1
ATOM 843 O O . LEU A 1 109 ? 5.247 2.791 23.926 1.00 95.19 109 LEU A O 1
ATOM 847 N N . LYS A 1 110 ? 5.115 2.941 21.670 1.00 94.62 110 LYS A N 1
ATOM 848 C CA . LYS A 1 110 ? 5.206 1.508 21.378 1.00 94.62 110 LYS A CA 1
ATOM 849 C C . LYS A 1 110 ? 6.299 1.230 20.355 1.00 94.62 110 LYS A C 1
ATOM 851 O O . LYS A 1 110 ? 6.579 2.063 19.498 1.00 94.62 110 LYS A O 1
ATOM 856 N N . LEU A 1 111 ? 6.888 0.044 20.435 1.00 93.94 111 LEU A N 1
ATOM 857 C CA . LEU A 1 111 ? 7.724 -0.534 19.388 1.00 93.94 111 LEU A CA 1
ATOM 858 C C . LEU A 1 111 ? 6.966 -1.714 18.781 1.00 93.94 111 LEU A C 1
ATOM 860 O O . LEU A 1 111 ? 6.619 -2.664 19.483 1.00 93.94 111 LEU A O 1
ATOM 864 N N . HIS A 1 112 ? 6.723 -1.634 17.482 1.00 92.56 112 HIS A N 1
ATOM 865 C CA . HIS A 1 112 ? 6.088 -2.667 16.686 1.00 92.56 112 HIS A CA 1
ATOM 866 C C . HIS A 1 112 ? 7.163 -3.429 15.926 1.00 92.56 112 HIS A C 1
ATOM 868 O O . HIS A 1 112 ? 8.063 -2.829 15.334 1.00 92.56 112 HIS A O 1
ATOM 874 N N . THR A 1 113 ? 7.056 -4.750 15.926 1.00 90.25 113 THR A N 1
ATOM 875 C CA . THR A 1 113 ? 7.947 -5.627 15.168 1.00 90.25 113 THR A CA 1
ATOM 876 C C . THR A 1 113 ? 7.133 -6.676 14.431 1.00 90.25 113 THR A C 1
ATOM 878 O O . THR A 1 113 ? 6.033 -7.021 14.863 1.00 90.25 113 THR A O 1
ATOM 881 N N . ALA A 1 114 ? 7.662 -7.159 13.313 1.00 86.81 114 ALA A N 1
ATOM 882 C CA . ALA A 1 114 ? 7.075 -8.237 12.542 1.00 86.81 114 ALA A CA 1
ATOM 883 C C . ALA A 1 114 ? 8.161 -9.120 11.952 1.00 86.81 114 ALA A C 1
ATOM 885 O O . ALA A 1 114 ? 9.121 -8.623 11.357 1.00 86.81 114 ALA A O 1
ATOM 886 N N . ILE A 1 115 ? 7.991 -10.421 12.138 1.00 84.06 115 ILE A N 1
ATOM 887 C CA . ILE A 1 115 ? 8.929 -11.437 11.689 1.00 84.06 115 ILE A CA 1
ATOM 888 C C . ILE A 1 115 ? 8.143 -12.443 10.856 1.00 84.06 115 ILE A C 1
ATOM 890 O O . ILE A 1 115 ? 7.243 -13.104 11.383 1.00 84.06 115 ILE A O 1
ATOM 894 N N . GLY A 1 116 ? 8.491 -12.540 9.578 1.00 81.75 116 GLY A N 1
ATOM 895 C CA . GLY A 1 116 ? 7.998 -13.553 8.658 1.00 81.75 116 GLY A CA 1
ATOM 896 C C . GLY A 1 116 ? 8.901 -14.782 8.694 1.00 81.75 116 GLY A C 1
ATOM 897 O O . GLY A 1 116 ? 10.125 -14.670 8.760 1.00 81.75 116 GLY A O 1
ATOM 898 N N . ILE A 1 117 ? 8.306 -15.970 8.690 1.00 81.06 117 ILE A N 1
ATOM 899 C CA . ILE A 1 117 ? 8.993 -17.262 8.652 1.00 81.06 117 ILE A CA 1
ATOM 900 C C . ILE A 1 117 ? 8.350 -18.108 7.550 1.00 81.06 117 ILE A C 1
ATOM 902 O O . ILE A 1 117 ? 7.129 -18.089 7.382 1.00 81.06 117 ILE A O 1
ATOM 906 N 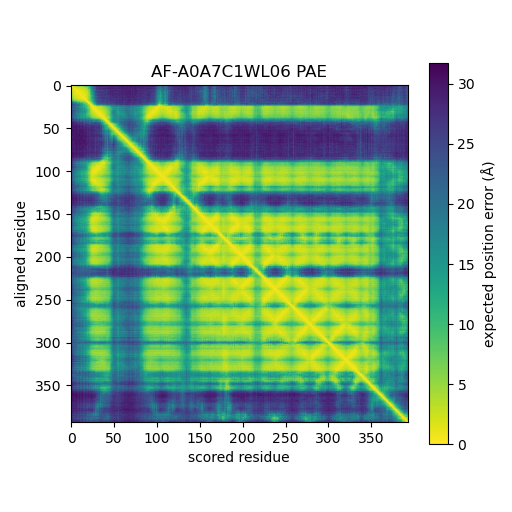N . PHE A 1 118 ? 9.181 -18.870 6.837 1.00 77.88 118 PHE A N 1
ATOM 907 C CA . PHE A 1 118 ? 8.848 -19.610 5.615 1.00 77.88 118 PHE A CA 1
ATOM 908 C C . PHE A 1 118 ? 8.455 -18.712 4.438 1.00 77.88 118 PHE A C 1
ATOM 910 O O . PHE A 1 118 ? 7.755 -19.135 3.523 1.00 77.88 118 PHE A O 1
ATOM 917 N N . ASN A 1 119 ? 8.927 -17.465 4.457 1.00 67.38 119 ASN A N 1
ATOM 918 C CA . ASN A 1 119 ? 8.683 -16.521 3.382 1.00 67.38 119 ASN A CA 1
ATOM 919 C C . ASN A 1 119 ? 9.220 -17.076 2.040 1.00 67.38 119 ASN A C 1
ATOM 921 O O . ASN A 1 119 ? 10.331 -17.602 1.982 1.00 67.38 119 ASN A O 1
ATOM 925 N N . ASN A 1 120 ? 8.398 -17.007 0.986 1.00 64.00 120 ASN A N 1
ATOM 926 C CA . ASN A 1 120 ? 8.681 -17.476 -0.377 1.00 64.00 120 ASN A CA 1
ATOM 927 C C . ASN A 1 120 ? 9.077 -18.956 -0.514 1.00 64.00 120 ASN A C 1
ATOM 929 O O . ASN A 1 120 ? 9.566 -19.387 -1.567 1.00 64.00 120 ASN A O 1
ATOM 933 N N . GLN A 1 121 ? 8.825 -19.768 0.518 1.00 67.69 121 GLN A N 1
ATOM 934 C CA . GLN A 1 121 ? 9.094 -21.194 0.461 1.00 67.69 121 GLN A CA 1
ATOM 935 C C . GLN A 1 121 ? 7.927 -21.934 -0.203 1.00 67.69 121 GLN A C 1
ATOM 937 O O . GLN A 1 121 ? 6.800 -21.951 0.291 1.00 67.69 121 GLN A O 1
ATOM 942 N N . MET A 1 122 ? 8.222 -22.574 -1.333 1.00 70.50 122 MET A N 1
ATOM 943 C CA . MET A 1 122 ? 7.283 -23.419 -2.066 1.00 70.50 122 MET A CA 1
ATOM 944 C C . MET A 1 122 ? 7.649 -24.884 -1.856 1.00 70.50 122 MET A C 1
ATOM 946 O O . MET A 1 122 ? 8.810 -25.279 -1.979 1.00 70.50 122 MET A O 1
ATOM 950 N N . TRP A 1 123 ? 6.646 -25.710 -1.582 1.00 75.19 123 TRP A N 1
ATOM 951 C CA . TRP A 1 123 ? 6.792 -27.157 -1.527 1.00 75.19 123 TRP A CA 1
ATOM 952 C C . TRP A 1 123 ? 5.974 -27.795 -2.643 1.00 75.19 123 TRP A C 1
ATOM 954 O O . TRP A 1 123 ? 4.830 -27.423 -2.885 1.00 75.19 123 TRP A O 1
ATOM 964 N N . GLY A 1 124 ? 6.547 -28.796 -3.310 1.00 71.38 124 GLY A N 1
ATOM 965 C CA . GLY A 1 124 ? 5.872 -29.529 -4.387 1.00 71.38 124 GLY A CA 1
ATOM 966 C C . GLY A 1 124 ? 6.155 -29.016 -5.801 1.00 71.38 124 GLY A C 1
ATOM 967 O O . GLY A 1 124 ? 5.939 -29.781 -6.733 1.00 71.38 124 GLY A O 1
ATOM 968 N N . SER A 1 125 ? 6.737 -27.821 -5.953 1.00 63.22 125 SER A N 1
ATOM 969 C CA . SER A 1 125 ? 7.270 -27.319 -7.226 1.00 63.22 125 SER A CA 1
ATOM 970 C C . SER A 1 125 ? 8.761 -27.000 -7.110 1.00 63.22 125 SER A C 1
ATOM 972 O O . SER A 1 125 ? 9.238 -26.571 -6.059 1.00 63.22 125 SER A O 1
ATOM 974 N N . SER A 1 126 ? 9.505 -27.247 -8.188 1.00 56.22 126 SER A N 1
ATOM 975 C CA . SER A 1 126 ? 10.900 -26.817 -8.351 1.00 56.22 126 SER A CA 1
ATOM 976 C C . SER A 1 126 ? 11.027 -25.561 -9.216 1.00 56.22 126 SER A C 1
ATOM 978 O O . SER A 1 126 ? 12.145 -25.149 -9.516 1.00 56.22 126 SER A O 1
ATOM 980 N N . GLN A 1 127 ? 9.909 -25.006 -9.684 1.00 51.91 127 GLN A N 1
ATOM 981 C CA . GLN A 1 127 ? 9.870 -23.796 -10.495 1.00 51.91 127 GLN A CA 1
ATOM 982 C C . GLN A 1 127 ? 9.437 -22.623 -9.614 1.00 51.91 127 GLN A C 1
ATOM 984 O O . GLN A 1 127 ? 8.580 -22.766 -8.743 1.00 51.91 127 GLN A O 1
ATOM 989 N N . THR A 1 128 ? 10.025 -21.449 -9.840 1.00 50.09 128 THR A N 1
ATOM 990 C CA . THR A 1 128 ? 9.404 -20.199 -9.401 1.00 50.09 128 THR A CA 1
ATOM 991 C C . THR A 1 128 ? 8.070 -20.121 -10.135 1.00 50.09 128 THR A C 1
ATOM 993 O O . THR A 1 128 ? 8.055 -20.241 -11.361 1.00 50.09 128 THR A O 1
ATOM 996 N N . SER A 1 129 ? 6.946 -20.015 -9.419 1.00 42.56 129 SER A N 1
ATOM 997 C CA . SER A 1 129 ? 5.630 -19.902 -10.063 1.00 42.56 129 SER A CA 1
ATOM 998 C C . SER A 1 129 ? 5.708 -18.861 -11.182 1.00 42.56 129 SER A C 1
ATOM 1000 O O . SER A 1 129 ? 6.291 -17.802 -10.948 1.00 42.56 129 SER A O 1
ATOM 1002 N N . GLY A 1 130 ? 5.128 -19.122 -12.363 1.00 36.56 130 GLY A N 1
ATOM 1003 C CA . GLY A 1 130 ? 5.172 -18.239 -13.553 1.00 36.56 130 GLY A CA 1
ATOM 1004 C C . GLY A 1 130 ? 4.532 -16.848 -13.378 1.00 36.56 130 GLY A C 1
ATOM 1005 O O . GLY A 1 130 ? 4.212 -16.169 -14.344 1.00 36.56 130 GLY A O 1
ATOM 1006 N N . ALA A 1 131 ? 4.302 -16.470 -12.131 1.00 36.12 131 ALA A N 1
ATOM 1007 C CA . ALA A 1 131 ? 3.882 -15.194 -11.604 1.00 36.12 131 ALA A CA 1
ATOM 1008 C C . ALA A 1 131 ? 5.047 -14.283 -11.171 1.00 36.12 131 ALA A C 1
ATOM 1010 O O . ALA A 1 131 ? 4.834 -13.090 -10.982 1.00 36.12 131 ALA A O 1
ATOM 1011 N N . CYS A 1 132 ? 6.252 -14.829 -10.989 1.00 35.91 132 CYS A N 1
ATOM 1012 C CA . CYS A 1 132 ? 7.431 -14.065 -10.600 1.00 35.91 132 CYS A CA 1
ATOM 1013 C C . CYS A 1 132 ? 8.480 -14.182 -11.699 1.00 35.91 132 CYS A C 1
ATOM 1015 O O . CYS A 1 132 ? 8.772 -15.283 -12.175 1.00 35.91 132 CYS A O 1
ATOM 1017 N N . ALA A 1 133 ? 9.003 -13.031 -12.115 1.00 28.98 133 ALA A N 1
ATOM 1018 C CA . ALA A 1 133 ? 10.039 -12.940 -13.120 1.00 28.98 133 ALA A CA 1
ATOM 1019 C C . ALA A 1 133 ? 11.256 -13.791 -12.732 1.00 28.98 133 ALA A C 1
ATOM 1021 O O . ALA A 1 133 ? 11.557 -14.029 -11.561 1.00 28.98 133 ALA A O 1
ATOM 1022 N N . CYS A 1 134 ? 11.900 -14.301 -13.768 1.00 32.03 134 CYS A N 1
ATOM 1023 C CA . CYS A 1 134 ? 13.074 -15.151 -13.745 1.00 32.03 134 CYS A CA 1
ATOM 1024 C C . CYS A 1 134 ? 14.166 -14.704 -12.753 1.00 32.03 134 CYS A C 1
ATOM 1026 O O . CYS A 1 134 ? 14.350 -13.528 -12.445 1.00 32.03 134 CYS A O 1
ATOM 1028 N N . ALA A 1 135 ? 14.942 -15.690 -12.291 1.00 27.64 135 ALA A N 1
ATOM 1029 C CA . ALA A 1 135 ? 16.141 -15.483 -11.489 1.00 27.64 135 ALA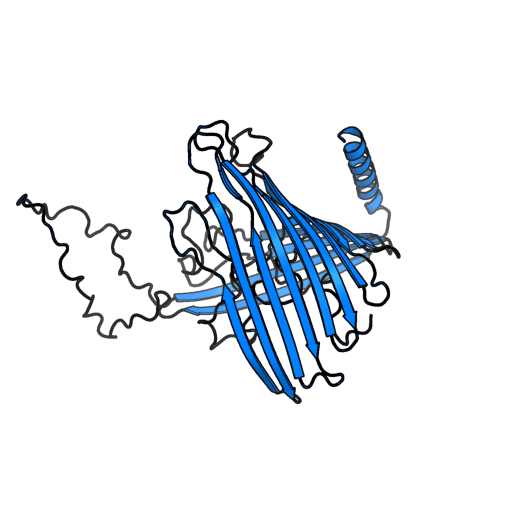 A CA 1
ATOM 1030 C C . ALA A 1 135 ? 17.053 -14.417 -12.129 1.00 27.64 135 ALA A C 1
ATOM 1032 O O . ALA A 1 135 ? 17.593 -14.636 -13.212 1.00 27.64 135 ALA A O 1
ATOM 1033 N N . GLY A 1 136 ? 17.222 -13.274 -11.459 1.00 33.31 136 GLY A N 1
ATOM 1034 C CA . GLY A 1 136 ? 18.070 -12.174 -11.930 1.00 33.31 136 GLY A CA 1
ATOM 1035 C C . GLY A 1 136 ? 17.452 -10.781 -11.813 1.00 33.31 136 GLY A C 1
ATOM 1036 O O . GLY A 1 136 ? 18.202 -9.806 -11.816 1.00 33.31 136 GLY A O 1
ATOM 1037 N N . GLU A 1 137 ? 16.131 -10.659 -11.643 1.00 33.44 137 GLU A N 1
ATOM 1038 C CA . GLU A 1 137 ? 15.513 -9.370 -11.315 1.00 33.44 137 GLU A CA 1
ATOM 1039 C C . GLU A 1 137 ? 15.756 -9.021 -9.842 1.00 33.44 137 GLU A C 1
ATOM 1041 O O . GLU A 1 137 ? 15.200 -9.595 -8.906 1.00 33.44 137 GLU A O 1
ATOM 1046 N N . VAL A 1 138 ? 16.680 -8.088 -9.645 1.00 29.34 138 VAL A N 1
ATOM 1047 C CA . VAL A 1 138 ? 17.075 -7.545 -8.349 1.00 29.34 138 VAL A CA 1
ATOM 1048 C C . VAL A 1 138 ? 15.854 -6.912 -7.672 1.00 29.34 138 VAL A C 1
ATOM 1050 O O . VAL A 1 138 ? 15.368 -5.885 -8.132 1.00 29.34 138 VAL A O 1
ATOM 1053 N N . GLY A 1 139 ? 15.388 -7.484 -6.556 1.00 40.22 139 GLY A N 1
ATOM 1054 C CA . GLY A 1 139 ? 14.483 -6.788 -5.627 1.00 40.22 139 GLY A CA 1
ATOM 1055 C C . GLY A 1 139 ? 13.278 -7.573 -5.110 1.00 40.22 139 GLY A C 1
ATOM 1056 O O . GLY A 1 139 ? 12.686 -7.146 -4.124 1.00 40.22 139 GLY A O 1
ATOM 1057 N N . VAL A 1 140 ? 12.942 -8.721 -5.702 1.00 43.12 140 VAL A N 1
ATOM 1058 C CA . VAL A 1 140 ? 11.955 -9.656 -5.139 1.00 43.12 140 VAL A CA 1
ATOM 1059 C C . VAL A 1 140 ? 12.690 -10.841 -4.520 1.00 43.12 140 VAL A C 1
ATOM 1061 O O . VAL A 1 140 ? 13.542 -11.454 -5.160 1.00 43.12 140 VAL A O 1
ATOM 1064 N N . ASP A 1 141 ? 12.426 -11.099 -3.238 1.00 47.81 141 ASP A N 1
ATOM 1065 C CA . ASP A 1 141 ? 13.027 -12.185 -2.460 1.00 47.81 141 ASP A CA 1
ATOM 1066 C C . ASP A 1 141 ? 13.061 -13.492 -3.268 1.00 47.81 141 ASP A C 1
ATOM 1068 O O . ASP A 1 141 ? 12.063 -13.878 -3.878 1.00 47.81 141 ASP A O 1
ATOM 1072 N N . ALA A 1 142 ? 14.202 -14.188 -3.257 1.00 50.81 142 ALA A N 1
ATOM 1073 C CA . ALA A 1 142 ? 14.345 -15.482 -3.915 1.00 50.81 142 ALA A CA 1
ATOM 1074 C C . ALA A 1 142 ? 13.213 -16.447 -3.498 1.00 50.81 142 ALA A C 1
ATOM 1076 O O . ALA A 1 142 ? 12.735 -16.412 -2.363 1.00 50.81 142 ALA A O 1
ATOM 1077 N N . PHE A 1 143 ? 12.775 -17.305 -4.421 1.00 55.75 143 PHE A N 1
ATOM 1078 C CA . PHE A 1 143 ? 11.709 -18.289 -4.205 1.00 55.75 143 PHE A CA 1
ATOM 1079 C C . PHE A 1 143 ? 12.254 -19.720 -4.243 1.00 55.75 143 PHE A C 1
ATOM 1081 O O . PHE A 1 143 ? 13.304 -20.000 -4.824 1.00 55.75 143 PHE A O 1
ATOM 1088 N N . GLY A 1 144 ? 11.511 -20.657 -3.650 1.00 56.31 144 GLY A N 1
ATOM 1089 C CA . GLY A 1 144 ? 11.844 -22.080 -3.711 1.00 56.31 144 GLY A CA 1
ATOM 1090 C C . GLY A 1 144 ? 13.047 -22.449 -2.838 1.00 56.31 144 GLY A C 1
ATOM 1091 O O . GLY A 1 144 ? 13.059 -22.160 -1.643 1.00 56.31 144 GLY A O 1
ATOM 1092 N N . ALA A 1 145 ? 14.039 -23.145 -3.403 1.00 58.62 145 ALA A N 1
ATOM 1093 C CA . ALA A 1 145 ? 15.189 -23.651 -2.641 1.00 58.62 145 ALA A CA 1
ATOM 1094 C C . ALA A 1 145 ? 16.112 -22.540 -2.110 1.00 58.62 145 ALA A C 1
ATOM 1096 O O . ALA A 1 145 ? 16.752 -22.733 -1.077 1.00 58.62 145 ALA A O 1
ATOM 1097 N N . ASP A 1 146 ? 16.131 -21.390 -2.785 1.00 57.16 146 ASP A N 1
ATOM 1098 C CA . ASP A 1 146 ? 16.958 -20.232 -2.433 1.00 57.16 146 ASP A CA 1
ATOM 1099 C C . ASP A 1 146 ? 16.190 -19.195 -1.593 1.00 57.16 146 ASP A C 1
ATOM 1101 O O . ASP A 1 146 ? 16.698 -18.104 -1.341 1.00 57.16 146 ASP A O 1
ATOM 1105 N N . ALA A 1 147 ? 14.966 -19.517 -1.154 1.00 62.53 147 ALA A N 1
ATOM 1106 C CA . ALA A 1 147 ? 14.108 -18.574 -0.453 1.00 62.53 147 ALA A CA 1
ATOM 1107 C C . ALA A 1 147 ? 14.638 -18.140 0.919 1.00 62.53 147 ALA A C 1
ATOM 1109 O O . ALA A 1 147 ? 15.172 -18.931 1.707 1.00 62.53 147 ALA A O 1
ATOM 1110 N N . ASN A 1 148 ? 14.413 -16.862 1.234 1.00 60.31 148 ASN A N 1
ATOM 1111 C CA . ASN A 1 148 ? 14.682 -16.296 2.550 1.00 60.31 148 ASN A CA 1
ATOM 1112 C C . ASN A 1 148 ? 13.661 -16.829 3.565 1.00 60.31 148 ASN A C 1
ATOM 1114 O O . ASN A 1 148 ? 12.612 -16.242 3.796 1.00 60.31 148 ASN A O 1
ATOM 1118 N N . ASN A 1 149 ? 13.999 -17.930 4.239 1.00 69.25 149 ASN A N 1
ATOM 1119 C CA . ASN A 1 149 ? 13.111 -18.572 5.215 1.00 69.25 149 ASN A CA 1
ATOM 1120 C C . ASN A 1 149 ? 12.719 -17.689 6.412 1.00 69.25 149 ASN A C 1
ATOM 1122 O O . ASN A 1 149 ? 11.807 -18.062 7.145 1.00 69.25 149 ASN A O 1
ATOM 1126 N N . ILE A 1 150 ? 13.421 -16.584 6.676 1.00 76.62 150 ILE A N 1
ATOM 1127 C CA . ILE A 1 150 ? 13.105 -15.647 7.760 1.00 76.62 150 ILE A CA 1
ATOM 1128 C C . ILE A 1 150 ? 13.305 -14.219 7.246 1.00 76.62 150 ILE A C 1
ATOM 1130 O O . ILE A 1 150 ? 14.399 -13.889 6.787 1.00 76.62 150 ILE A O 1
ATOM 1134 N N . SER A 1 151 ? 12.289 -13.370 7.387 1.00 74.06 151 SER A N 1
ATOM 1135 C CA . SER A 1 151 ? 12.317 -11.953 7.014 1.00 74.06 151 SER A CA 1
ATOM 1136 C C . SER A 1 151 ? 11.920 -11.054 8.189 1.00 74.06 151 SER A C 1
ATOM 1138 O O . SER A 1 151 ? 11.100 -11.409 9.039 1.00 74.06 151 SER A O 1
ATOM 1140 N N . TRP A 1 152 ? 12.536 -9.871 8.257 1.00 72.94 152 TRP A N 1
ATOM 1141 C CA . TRP A 1 152 ? 12.107 -8.792 9.149 1.00 72.94 152 TRP A CA 1
ATOM 1142 C C . TRP A 1 152 ? 11.172 -7.873 8.380 1.00 72.94 152 TRP A C 1
ATOM 1144 O O . TRP A 1 152 ? 11.619 -6.936 7.717 1.00 72.94 152 TRP A O 1
ATOM 1154 N N . ASP A 1 153 ? 9.877 -8.150 8.478 1.00 74.50 153 ASP A N 1
ATOM 1155 C CA . ASP A 1 153 ? 8.877 -7.447 7.682 1.00 74.50 153 ASP A CA 1
ATOM 1156 C C . ASP A 1 153 ? 8.637 -6.037 8.227 1.00 74.50 153 ASP A C 1
ATOM 1158 O O . ASP A 1 153 ? 8.387 -5.119 7.463 1.00 74.50 153 ASP A O 1
ATOM 1162 N N . ALA A 1 154 ? 8.715 -5.815 9.542 1.00 84.56 154 ALA A N 1
ATOM 1163 C CA . ALA A 1 154 ? 8.518 -4.485 10.120 1.00 84.56 154 ALA A CA 1
ATOM 1164 C C . ALA A 1 154 ? 9.287 -4.295 11.428 1.00 84.56 154 ALA A C 1
ATOM 1166 O O . ALA A 1 154 ? 9.427 -5.217 12.233 1.00 84.56 154 ALA A O 1
ATOM 1167 N N . ALA A 1 155 ? 9.736 -3.065 11.656 1.00 88.38 155 ALA A N 1
ATOM 1168 C CA . ALA A 1 155 ? 10.340 -2.610 12.900 1.00 88.38 155 ALA A CA 1
ATOM 1169 C C . ALA A 1 155 ? 10.210 -1.083 12.983 1.00 88.38 155 ALA A C 1
ATOM 1171 O O . ALA A 1 155 ? 10.968 -0.355 12.339 1.00 88.38 155 ALA A O 1
ATOM 1172 N N . TYR A 1 156 ? 9.245 -0.590 13.760 1.00 92.25 156 TYR A N 1
ATOM 1173 C CA . TYR A 1 156 ? 8.970 0.845 13.857 1.00 92.25 156 TYR A CA 1
ATOM 1174 C C . TYR A 1 156 ? 8.474 1.256 15.242 1.00 92.25 156 TYR A C 1
ATOM 1176 O O . TYR A 1 156 ? 7.865 0.477 15.977 1.00 92.25 156 TYR A O 1
ATOM 1184 N N . MET A 1 157 ? 8.736 2.508 15.602 1.00 96.19 157 MET A N 1
ATOM 1185 C CA . MET A 1 157 ? 8.185 3.128 16.803 1.00 96.19 157 MET A CA 1
ATOM 1186 C C . MET A 1 157 ? 6.909 3.887 16.462 1.00 96.19 157 MET A C 1
ATOM 1188 O O . MET A 1 157 ? 6.879 4.618 15.477 1.00 96.19 157 MET A O 1
ATOM 1192 N N . GLU A 1 158 ? 5.897 3.763 17.314 1.00 95.88 158 GLU A N 1
ATOM 1193 C CA . GLU A 1 158 ? 4.658 4.541 17.289 1.00 95.88 158 GLU A CA 1
ATOM 1194 C C . GLU A 1 158 ? 4.639 5.472 18.503 1.00 95.88 158 GLU A C 1
ATOM 1196 O O . GLU A 1 158 ? 4.706 5.011 19.645 1.00 95.88 158 GLU A O 1
ATOM 1201 N N . TRP A 1 159 ? 4.518 6.778 18.266 1.00 96.88 159 TRP A N 1
ATOM 1202 C CA . TRP A 1 159 ? 4.288 7.785 19.296 1.00 96.88 159 TRP A CA 1
ATOM 1203 C C . TRP A 1 159 ? 2.932 8.463 19.085 1.00 96.88 159 TRP A C 1
ATOM 1205 O O . TRP A 1 159 ? 2.776 9.334 18.227 1.00 96.88 159 TRP A O 1
ATOM 1215 N N . ALA A 1 160 ? 1.946 8.064 19.885 1.00 96.19 160 ALA A N 1
ATOM 1216 C CA . ALA A 1 160 ? 0.584 8.578 19.833 1.00 96.19 160 ALA A CA 1
ATOM 1217 C C . ALA A 1 160 ? 0.390 9.750 20.807 1.00 96.19 160 ALA A C 1
ATOM 1219 O O . ALA A 1 160 ? 0.728 9.680 21.989 1.00 96.19 160 ALA A O 1
ATOM 1220 N N . THR A 1 161 ? -0.192 10.847 20.329 1.00 95.62 161 THR A N 1
ATOM 1221 C CA . THR A 1 161 ? -0.507 12.033 21.135 1.00 95.62 161 THR A CA 1
ATOM 1222 C C . THR A 1 161 ? -1.935 12.507 20.850 1.00 95.62 161 THR A C 1
ATOM 1224 O O . THR A 1 161 ? -2.492 12.187 19.801 1.00 95.62 161 THR A O 1
ATOM 1227 N N . PRO A 1 162 ? -2.530 13.381 21.688 1.00 95.38 162 PRO A N 1
ATOM 1228 C CA . PRO A 1 162 ? -3.803 14.031 21.352 1.00 95.38 162 PRO A CA 1
ATOM 1229 C C . PRO A 1 162 ? -3.758 14.882 20.070 1.00 95.38 162 PRO A C 1
ATOM 1231 O O . PRO A 1 162 ? -4.791 15.355 19.602 1.00 95.38 162 PRO A O 1
ATOM 1234 N N . LYS A 1 163 ? -2.559 15.151 19.537 1.00 94.81 163 LYS A N 1
ATOM 1235 C CA . LYS A 1 163 ? -2.334 15.899 18.299 1.00 94.81 163 LYS A CA 1
ATOM 1236 C C . LYS A 1 163 ? -2.065 14.995 17.103 1.00 94.81 163 LYS A C 1
ATOM 1238 O O . LYS A 1 163 ? -1.795 15.533 16.041 1.00 94.81 163 LYS A O 1
ATOM 1243 N N . GLY A 1 164 ? -2.159 13.678 17.247 1.00 94.81 164 GLY A N 1
ATOM 1244 C CA . GLY A 1 164 ? -1.909 12.713 16.181 1.00 94.81 164 GLY A CA 1
ATOM 1245 C C . GLY A 1 164 ? -0.816 11.719 16.548 1.00 94.81 164 GLY A C 1
ATOM 1246 O O . GLY A 1 164 ? -0.251 11.769 17.647 1.00 94.81 164 GLY A O 1
ATOM 1247 N N . THR A 1 165 ? -0.524 10.839 15.603 1.00 96.69 165 THR A N 1
ATOM 1248 C CA . THR A 1 165 ? 0.398 9.716 15.756 1.00 96.69 165 THR A CA 1
ATOM 1249 C C . THR A 1 165 ? 1.569 9.889 14.806 1.00 96.69 165 THR A C 1
ATOM 1251 O O . THR A 1 165 ? 1.365 10.090 13.611 1.00 96.69 165 THR A O 1
ATOM 1254 N N . LEU A 1 166 ? 2.787 9.822 15.342 1.00 97.00 166 LEU A N 1
ATOM 1255 C CA . LEU A 1 166 ? 4.025 9.776 14.569 1.00 97.00 166 LEU A CA 1
ATOM 1256 C C . LEU A 1 166 ? 4.556 8.344 14.580 1.00 97.00 166 LEU A C 1
ATOM 1258 O O . LEU A 1 166 ? 4.705 7.753 15.649 1.00 97.00 166 LEU A O 1
ATOM 1262 N N . MET A 1 167 ? 4.877 7.812 13.411 1.00 95.88 167 MET A N 1
ATOM 1263 C CA . MET A 1 167 ? 5.472 6.495 13.238 1.00 95.88 167 MET A CA 1
ATOM 1264 C C . MET A 1 167 ? 6.811 6.630 12.515 1.00 95.88 167 MET A C 1
ATOM 1266 O O . MET A 1 167 ? 6.932 7.400 11.562 1.00 95.88 167 MET A O 1
ATOM 1270 N N . VAL A 1 168 ? 7.835 5.920 12.992 1.00 96.06 168 VAL A N 1
ATOM 1271 C CA . VAL A 1 168 ? 9.190 5.973 12.420 1.00 96.06 168 VAL A CA 1
ATOM 1272 C C . VAL A 1 168 ? 9.809 4.583 12.400 1.00 96.06 168 VAL A C 1
ATOM 1274 O O . VAL A 1 168 ? 9.957 3.961 13.454 1.00 96.06 168 VAL A O 1
ATOM 1277 N N . GLY A 1 169 ? 10.222 4.128 11.220 1.00 91.12 169 GLY A N 1
ATOM 1278 C CA . GLY A 1 169 ? 10.905 2.851 11.015 1.00 91.12 169 GLY A CA 1
ATOM 1279 C C . GLY A 1 169 ? 10.390 2.111 9.787 1.00 91.12 169 GLY A C 1
ATOM 1280 O O . GLY A 1 169 ? 9.742 2.707 8.928 1.00 91.12 169 GLY A O 1
ATOM 1281 N N . ARG A 1 170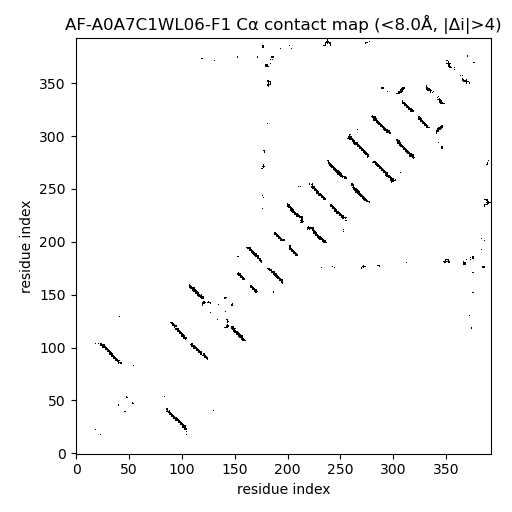 ? 10.674 0.809 9.714 1.00 86.81 170 ARG A N 1
ATOM 1282 C CA . ARG A 1 170 ? 10.194 -0.053 8.634 1.00 86.81 170 ARG A CA 1
ATOM 1283 C C . ARG A 1 170 ? 8.764 -0.482 8.903 1.00 86.81 170 ARG A C 1
ATOM 1285 O O . ARG A 1 170 ? 8.514 -1.169 9.896 1.00 86.81 170 ARG A O 1
ATOM 1292 N N . MET A 1 171 ? 7.842 -0.102 8.030 1.00 86.44 171 MET A N 1
ATOM 1293 C CA . MET A 1 171 ? 6.428 -0.445 8.158 1.00 86.44 171 MET A CA 1
ATOM 1294 C C . MET A 1 171 ? 5.746 -0.561 6.799 1.00 86.44 171 MET A C 1
ATOM 1296 O O . MET A 1 171 ? 6.207 0.003 5.804 1.00 86.44 171 MET A O 1
ATOM 1300 N N . ALA A 1 172 ? 4.651 -1.321 6.783 1.00 78.50 172 ALA A N 1
ATOM 1301 C CA . ALA A 1 172 ? 3.746 -1.387 5.646 1.00 78.50 172 ALA A CA 1
ATOM 1302 C C . ALA A 1 172 ? 3.135 -0.010 5.388 1.00 78.50 172 ALA A C 1
ATOM 1304 O O . ALA A 1 172 ? 3.058 0.827 6.291 1.00 78.50 172 ALA A O 1
ATOM 1305 N N . GLY A 1 173 ? 2.687 0.198 4.162 1.00 72.38 173 GLY A N 1
ATOM 1306 C CA . GLY A 1 173 ? 2.108 1.459 3.753 1.00 72.38 173 GLY A CA 1
ATOM 1307 C C . GLY A 1 173 ? 0.841 1.371 2.961 1.00 72.38 173 GLY A C 1
ATOM 1308 O O . GLY A 1 173 ? 0.131 0.375 2.998 1.00 72.38 173 GLY A O 1
ATOM 1309 N N . ASN A 1 174 ? 0.613 2.447 2.221 1.00 68.94 174 ASN A N 1
ATOM 1310 C CA . ASN A 1 174 ? -0.515 2.638 1.339 1.00 68.94 174 ASN A CA 1
ATOM 1311 C C . ASN A 1 174 ? -0.013 3.199 0.009 1.00 68.94 174 ASN A C 1
ATOM 1313 O O . ASN A 1 174 ? 0.430 4.352 -0.062 1.00 68.94 174 ASN A O 1
ATOM 1317 N N . TYR A 1 175 ? -0.089 2.365 -1.030 1.00 62.81 175 TYR A N 1
ATOM 1318 C CA . TYR A 1 175 ? 0.219 2.770 -2.404 1.00 62.81 175 TYR A CA 1
ATOM 1319 C C . TYR A 1 175 ? -0.905 3.643 -2.958 1.00 62.81 175 TYR A C 1
ATOM 1321 O O . TYR A 1 175 ? -0.670 4.650 -3.624 1.00 62.81 175 TYR A O 1
ATOM 1329 N N . ILE A 1 176 ? -2.125 3.293 -2.559 1.00 66.25 176 ILE A N 1
ATOM 1330 C CA . ILE A 1 176 ? -3.363 4.040 -2.753 1.00 66.25 176 ILE A CA 1
ATOM 1331 C C . ILE A 1 176 ? -4.006 4.322 -1.395 1.00 66.25 176 ILE A C 1
ATOM 1333 O O . ILE A 1 176 ? -3.775 3.599 -0.422 1.00 66.25 176 ILE A O 1
ATOM 1337 N N . TYR A 1 177 ? -4.843 5.354 -1.320 1.00 72.44 177 TYR A N 1
ATOM 1338 C CA . TYR A 1 177 ? -5.283 5.897 -0.032 1.00 72.44 177 TYR A CA 1
ATOM 1339 C C . TYR A 1 177 ? -6.742 5.641 0.308 1.00 72.44 177 TYR A C 1
ATOM 1341 O O . TYR A 1 177 ? -7.099 5.694 1.489 1.00 72.44 177 TYR A O 1
ATOM 1349 N N . PHE A 1 178 ? -7.595 5.406 -0.690 1.00 78.75 178 PHE A N 1
ATOM 1350 C CA . PHE A 1 178 ? -9.040 5.452 -0.477 1.00 78.75 178 PHE A CA 1
ATOM 1351 C C . PHE A 1 178 ? -9.728 4.120 -0.736 1.00 78.75 178 PHE A C 1
ATOM 1353 O O . PHE A 1 178 ? -10.710 3.823 -0.054 1.00 78.75 178 PHE A O 1
ATOM 1360 N N . THR A 1 179 ? -9.214 3.304 -1.658 1.00 76.38 179 THR A N 1
ATOM 1361 C CA . THR A 1 179 ? -9.779 1.980 -1.953 1.00 76.38 179 THR A CA 1
ATOM 1362 C C . THR A 1 179 ? -8.800 0.847 -1.646 1.00 76.38 179 THR A C 1
ATOM 1364 O O . THR A 1 179 ? -7.684 1.070 -1.182 1.00 76.38 179 THR A O 1
ATOM 1367 N N . ASP A 1 180 ? -9.255 -0.399 -1.790 1.00 72.19 180 ASP A N 1
ATOM 1368 C CA . ASP A 1 180 ? -8.390 -1.586 -1.718 1.00 72.19 180 ASP A CA 1
ATOM 1369 C C . ASP A 1 180 ? -7.832 -2.016 -3.082 1.00 72.19 180 ASP A C 1
ATOM 1371 O O . ASP A 1 180 ? -6.954 -2.877 -3.116 1.00 72.19 180 ASP A O 1
ATOM 1375 N N . TRP A 1 181 ? -8.340 -1.451 -4.183 1.00 70.56 181 TRP A N 1
ATOM 1376 C CA . TRP A 1 181 ? -7.994 -1.841 -5.553 1.00 70.56 181 TRP A CA 1
ATOM 1377 C C . TRP A 1 181 ? -6.609 -1.334 -5.943 1.00 70.56 181 TRP A C 1
ATOM 1379 O O . TRP A 1 181 ? -6.451 -0.133 -5.970 1.00 70.56 181 TRP A O 1
ATOM 1389 N N . ALA A 1 182 ? -5.659 -2.183 -6.351 1.00 65.81 182 ALA A N 1
ATOM 1390 C CA . ALA A 1 182 ? -4.293 -1.760 -6.712 1.00 65.81 182 ALA A CA 1
ATOM 1391 C C . ALA A 1 182 ? -3.388 -1.389 -5.513 1.00 65.81 182 ALA A C 1
ATOM 1393 O O . ALA A 1 182 ? -2.367 -0.725 -5.696 1.00 65.81 182 ALA A O 1
ATOM 1394 N N . ASN A 1 183 ? -3.712 -1.803 -4.277 1.00 68.50 183 ASN A N 1
ATOM 1395 C CA . ASN A 1 183 ? -2.908 -1.472 -3.089 1.00 68.50 183 ASN A CA 1
ATOM 1396 C C . ASN A 1 183 ? -1.825 -2.521 -2.812 1.00 68.50 183 ASN A C 1
ATOM 1398 O O . ASN A 1 183 ? -1.883 -3.226 -1.803 1.00 68.50 183 ASN A O 1
ATOM 1402 N N . THR A 1 184 ? -0.839 -2.659 -3.689 1.00 60.41 184 THR A N 1
ATOM 1403 C CA . THR A 1 184 ? 0.322 -3.519 -3.418 1.00 60.41 184 THR A CA 1
ATOM 1404 C C . THR A 1 184 ? 1.445 -2.685 -2.841 1.00 60.41 184 THR A C 1
ATOM 1406 O O . THR A 1 184 ? 2.216 -2.079 -3.587 1.00 60.41 184 THR A O 1
ATOM 1409 N N . GLU A 1 185 ? 1.506 -2.605 -1.514 1.00 65.31 185 GLU A N 1
ATOM 1410 C CA . GLU A 1 185 ? 2.543 -1.840 -0.845 1.00 65.31 185 GLU A CA 1
ATOM 1411 C C . GLU A 1 185 ? 3.403 -2.693 0.081 1.00 65.31 185 GLU A C 1
ATOM 1413 O O . GLU A 1 185 ? 2.917 -3.318 1.018 1.00 65.31 185 GLU A O 1
ATOM 1418 N N . MET A 1 186 ? 4.709 -2.593 -0.143 1.00 69.56 186 MET A N 1
ATOM 1419 C CA . MET A 1 186 ? 5.726 -3.260 0.645 1.00 69.56 186 MET A CA 1
ATOM 1420 C C . MET A 1 186 ? 5.999 -2.543 1.969 1.00 69.56 186 MET A C 1
ATOM 1422 O O . MET A 1 186 ? 5.792 -1.330 2.139 1.00 69.56 186 MET A O 1
ATOM 1426 N N . CYS A 1 187 ? 6.576 -3.292 2.905 1.00 76.75 187 CYS A N 1
ATOM 1427 C CA . CYS A 1 187 ? 7.171 -2.705 4.091 1.00 76.75 187 CYS A CA 1
ATOM 1428 C C . CYS A 1 187 ? 8.458 -1.948 3.744 1.00 76.75 187 CYS A C 1
ATOM 1430 O O . CYS A 1 187 ? 9.456 -2.545 3.347 1.00 76.75 187 CYS A O 1
ATOM 1432 N N . LEU A 1 188 ? 8.446 -0.635 3.953 1.00 82.00 188 LEU A N 1
ATOM 1433 C CA . LEU A 1 188 ? 9.545 0.267 3.609 1.00 82.00 188 LEU A CA 1
ATOM 1434 C C . LEU A 1 188 ? 9.885 1.179 4.786 1.00 82.00 188 LEU A C 1
ATOM 1436 O O . LEU A 1 188 ? 9.113 1.298 5.742 1.00 82.00 188 LEU A O 1
ATOM 1440 N N . ASP A 1 189 ? 11.057 1.806 4.726 1.00 88.06 189 ASP A N 1
ATOM 1441 C CA . ASP A 1 189 ? 11.518 2.716 5.772 1.00 88.06 189 ASP A CA 1
ATOM 1442 C C . ASP A 1 189 ? 10.821 4.064 5.637 1.00 88.06 189 ASP A C 1
ATOM 1444 O O . ASP A 1 189 ? 10.899 4.725 4.599 1.00 88.06 189 ASP A O 1
ATOM 1448 N N . ARG A 1 190 ? 10.123 4.472 6.697 1.00 90.06 190 ARG A N 1
ATOM 1449 C CA . ARG A 1 190 ? 9.204 5.605 6.659 1.00 90.06 190 ARG A CA 1
ATOM 1450 C C . ARG A 1 190 ? 9.281 6.481 7.896 1.00 90.06 190 ARG A C 1
ATOM 1452 O O . ARG A 1 190 ? 9.576 6.033 9.008 1.00 90.06 190 ARG A O 1
ATOM 1459 N N . ILE A 1 191 ? 8.917 7.739 7.683 1.00 95.56 191 ILE A N 1
ATOM 1460 C CA . ILE A 1 191 ? 8.480 8.677 8.714 1.00 95.56 191 ILE A CA 1
ATOM 1461 C C . ILE A 1 191 ? 7.067 9.091 8.333 1.00 95.56 191 ILE A C 1
ATOM 1463 O O . ILE A 1 191 ? 6.878 9.748 7.313 1.00 95.56 191 ILE A O 1
ATOM 1467 N N . GLU A 1 192 ? 6.092 8.727 9.151 1.00 95.06 192 GLU A N 1
ATOM 1468 C CA . GLU A 1 192 ? 4.678 8.940 8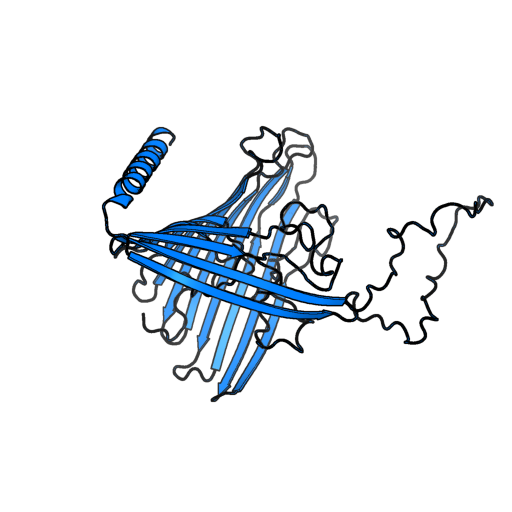.867 1.00 95.06 192 GLU A CA 1
ATOM 1469 C C . GLU A 1 192 ? 3.993 9.658 10.023 1.00 95.06 192 GLU A C 1
ATOM 1471 O O . GLU A 1 192 ? 4.178 9.320 11.191 1.00 95.06 192 GLU A O 1
ATOM 1476 N N . TYR A 1 193 ? 3.173 10.647 9.697 1.00 95.31 193 TYR A N 1
ATOM 1477 C CA . TYR A 1 193 ? 2.324 11.346 10.641 1.00 95.31 193 TYR A CA 1
ATOM 1478 C C . TYR A 1 193 ? 0.863 11.240 10.214 1.00 95.31 193 TYR A C 1
ATOM 1480 O O . TYR A 1 193 ? 0.504 11.568 9.085 1.00 95.31 193 TYR A O 1
ATOM 1488 N N . THR A 1 194 ? 0.013 10.853 11.161 1.00 94.69 194 THR A N 1
ATOM 1489 C CA . THR A 1 194 ? -1.441 10.828 10.997 1.00 94.69 194 THR A CA 1
ATOM 1490 C C . THR A 1 194 ? -2.086 11.757 12.010 1.00 94.69 194 THR A C 1
ATOM 1492 O O . THR A 1 194 ? -1.843 11.656 13.217 1.00 94.69 194 THR A O 1
ATOM 1495 N N . SER A 1 195 ? -2.911 12.683 11.530 1.00 94.75 195 SER A N 1
ATOM 1496 C CA . SER A 1 195 ? -3.652 13.596 12.388 1.00 94.75 195 SER A CA 1
ATOM 1497 C C . SER A 1 195 ? -4.782 12.872 13.127 1.00 94.75 195 SER A C 1
ATOM 1499 O O . SER A 1 195 ? -5.283 11.848 12.662 1.00 94.75 195 SER A O 1
ATOM 1501 N N . PRO A 1 196 ? -5.275 13.422 14.249 1.00 93.69 196 PRO A N 1
ATOM 1502 C CA . PRO A 1 196 ? -6.592 13.050 14.731 1.00 93.69 196 PRO A CA 1
ATOM 1503 C C . PRO A 1 196 ? -7.651 13.503 13.719 1.00 93.69 196 PRO A C 1
ATOM 1505 O O . PRO A 1 196 ? -7.407 14.393 12.898 1.00 93.69 196 PRO A O 1
ATOM 1508 N N . VAL A 1 197 ? -8.849 12.931 13.822 1.00 90.62 197 VAL A N 1
ATOM 1509 C CA . VAL A 1 197 ? -9.994 13.373 13.024 1.00 90.62 197 VAL A CA 1
ATOM 1510 C C . VAL A 1 197 ? -10.537 14.687 13.589 1.00 90.62 197 VAL A C 1
ATOM 1512 O O . VAL A 1 197 ? -10.946 14.768 14.749 1.00 90.62 197 VAL A O 1
ATOM 1515 N N . TRP A 1 198 ? -10.570 15.730 12.764 1.00 92.94 198 TRP A N 1
ATOM 1516 C CA . TRP A 1 198 ? -11.059 17.061 13.120 1.00 92.94 198 TRP A CA 1
ATOM 1517 C C . TRP A 1 198 ? -12.388 17.339 12.426 1.00 92.94 198 TRP A C 1
ATOM 1519 O O . TRP A 1 198 ? -12.416 17.809 11.294 1.00 92.94 198 TRP A O 1
ATOM 1529 N N . ASN A 1 199 ? -13.511 17.066 13.096 1.00 92.69 199 ASN A N 1
ATOM 1530 C CA . ASN A 1 199 ? -14.853 17.262 12.523 1.00 92.69 199 ASN A CA 1
ATOM 1531 C C . ASN A 1 199 ? -15.026 16.570 11.154 1.00 92.69 199 ASN A C 1
ATOM 1533 O O . ASN A 1 199 ? -15.568 17.150 10.215 1.00 92.69 199 ASN A O 1
ATOM 1537 N N . GLY A 1 200 ? -14.524 15.339 11.043 1.00 91.88 200 GLY A N 1
ATOM 1538 C CA . GLY A 1 200 ? -14.527 14.556 9.807 1.00 91.88 200 GLY A CA 1
ATOM 1539 C C . GLY A 1 200 ? -13.280 14.734 8.942 1.00 91.88 200 GLY A C 1
ATOM 1540 O O . GLY A 1 200 ? -13.044 13.884 8.095 1.00 91.88 200 GLY A O 1
ATOM 1541 N N . PHE A 1 201 ? -12.457 15.767 9.155 1.00 95.12 201 PHE A N 1
ATOM 1542 C CA . PHE A 1 201 ? -11.213 15.942 8.401 1.00 95.12 201 PHE A CA 1
ATOM 1543 C C . PHE A 1 201 ? -10.081 15.074 8.944 1.00 95.12 201 PHE A C 1
ATOM 1545 O O . PHE A 1 201 ? -9.827 15.079 10.148 1.00 95.12 201 PHE A O 1
ATOM 1552 N N . GLY A 1 202 ? -9.373 14.388 8.051 1.00 94.06 202 GLY A N 1
ATOM 1553 C CA . GLY A 1 202 ? -8.146 13.660 8.352 1.00 94.06 202 GLY A CA 1
ATOM 1554 C C . GLY A 1 202 ? -6.988 14.139 7.482 1.00 94.06 202 GLY A C 1
ATOM 1555 O O . GLY A 1 202 ? -7.182 14.564 6.343 1.00 94.06 202 GLY A O 1
ATOM 1556 N N . LEU A 1 203 ? -5.781 14.060 8.031 1.00 94.56 203 LEU A N 1
ATOM 1557 C CA . LEU A 1 203 ? -4.524 14.324 7.346 1.00 94.56 203 LEU A CA 1
ATOM 1558 C C . LEU A 1 203 ? -3.570 13.154 7.598 1.00 94.56 203 LEU A C 1
ATOM 1560 O O . LEU A 1 203 ? -3.366 12.749 8.742 1.00 94.56 203 LEU A O 1
ATOM 1564 N N . ASN A 1 204 ? -2.943 12.670 6.535 1.00 94.19 204 ASN A N 1
ATOM 1565 C CA . ASN A 1 204 ? -1.818 11.750 6.587 1.00 94.19 204 ASN A CA 1
ATOM 1566 C C . ASN A 1 204 ? -0.677 12.342 5.755 1.00 94.19 204 ASN A C 1
ATOM 1568 O O . ASN A 1 204 ? -0.910 12.913 4.691 1.00 94.19 204 ASN A O 1
ATOM 1572 N N . ALA A 1 205 ? 0.544 12.279 6.268 1.00 95.06 205 ALA A N 1
ATOM 1573 C CA . ALA A 1 205 ? 1.724 12.730 5.550 1.00 95.06 205 ALA A CA 1
ATOM 1574 C C . ALA A 1 205 ? 2.886 11.801 5.860 1.00 95.06 205 ALA A C 1
ATOM 1576 O O . ALA A 1 205 ? 3.121 11.484 7.028 1.00 95.06 205 ALA A O 1
ATOM 1577 N N . PHE A 1 206 ? 3.647 11.413 4.843 1.00 93.94 206 PHE A N 1
ATOM 1578 C CA . PHE A 1 206 ? 4.825 10.588 5.060 1.00 93.94 206 PHE A CA 1
ATOM 1579 C C . PHE A 1 206 ? 5.955 10.884 4.084 1.00 93.94 206 PHE A C 1
ATOM 1581 O O . PHE A 1 206 ? 5.761 11.405 2.987 1.00 93.94 206 PHE A O 1
ATOM 1588 N N . MET A 1 207 ? 7.154 10.525 4.525 1.00 94.94 207 MET A N 1
ATOM 1589 C CA . MET A 1 207 ? 8.323 10.313 3.687 1.00 94.94 207 MET A CA 1
ATOM 1590 C C . MET A 1 207 ? 8.675 8.831 3.755 1.00 94.94 207 MET A C 1
ATOM 1592 O O . MET A 1 207 ? 8.656 8.239 4.835 1.00 94.94 207 MET A O 1
ATOM 1596 N N . GLU A 1 208 ? 9.043 8.262 2.620 1.00 90.31 208 GLU A N 1
ATOM 1597 C CA . GLU A 1 208 ? 9.451 6.876 2.461 1.00 90.31 208 GLU A CA 1
ATOM 1598 C C . GLU A 1 208 ? 10.744 6.792 1.653 1.00 90.31 208 GLU A C 1
ATOM 1600 O O . GLU A 1 208 ? 10.885 7.478 0.641 1.00 90.31 208 GLU A O 1
ATOM 1605 N N . LYS A 1 209 ? 11.648 5.902 2.065 1.00 88.44 209 LYS A N 1
ATOM 1606 C CA . LYS A 1 209 ? 12.781 5.464 1.249 1.00 88.44 209 LYS A CA 1
ATOM 1607 C C . LYS A 1 209 ? 12.440 4.111 0.615 1.00 88.44 209 LYS A C 1
ATOM 1609 O O . LYS A 1 209 ? 12.253 3.132 1.337 1.00 88.44 209 LYS A O 1
ATOM 1614 N N . ARG A 1 210 ? 12.329 4.059 -0.719 1.00 79.31 210 ARG A N 1
ATOM 1615 C CA . ARG A 1 210 ? 11.949 2.843 -1.471 1.00 79.31 210 ARG A CA 1
ATOM 1616 C C . ARG A 1 210 ? 13.145 1.973 -1.820 1.00 79.31 210 ARG A C 1
ATOM 1618 O O . ARG A 1 210 ? 13.050 0.755 -1.756 1.00 79.31 210 ARG A O 1
ATOM 1625 N N . GLN A 1 211 ? 14.262 2.602 -2.172 1.00 76.12 211 GLN A N 1
ATOM 1626 C CA . GLN A 1 211 ? 15.475 1.909 -2.589 1.00 76.12 211 GLN A CA 1
ATOM 1627 C C . GLN A 1 211 ? 16.710 2.659 -2.087 1.00 76.12 211 GLN A C 1
ATOM 1629 O O . GLN A 1 211 ? 16.774 3.887 -2.162 1.00 76.12 211 GLN A O 1
ATOM 1634 N N . GLU A 1 212 ? 17.678 1.906 -1.563 1.00 65.81 212 GLU A N 1
ATOM 1635 C CA . GLU A 1 212 ? 18.993 2.392 -1.144 1.00 65.81 212 GLU A CA 1
ATOM 1636 C C . GLU A 1 212 ? 20.070 1.693 -1.982 1.00 65.81 212 GLU A C 1
ATOM 1638 O O . GLU A 1 212 ? 20.470 0.573 -1.667 1.00 65.81 212 GLU A O 1
ATOM 1643 N N . ASN A 1 213 ? 20.551 2.337 -3.051 1.00 62.28 213 ASN A N 1
ATOM 1644 C CA . ASN A 1 213 ? 21.618 1.755 -3.884 1.00 62.28 213 ASN A CA 1
ATOM 1645 C C . ASN A 1 213 ? 23.028 2.050 -3.362 1.00 62.28 213 ASN A C 1
ATOM 1647 O O . ASN A 1 213 ? 23.995 1.458 -3.847 1.00 62.28 213 ASN A O 1
ATOM 1651 N N . SER A 1 214 ? 23.163 2.918 -2.355 1.00 54.84 214 SER A N 1
ATOM 1652 C CA . SER A 1 214 ? 24.466 3.368 -1.847 1.00 54.84 214 SER A CA 1
ATOM 1653 C C . SER A 1 214 ? 25.239 2.311 -1.041 1.00 54.84 214 SER A C 1
ATOM 1655 O O . SER A 1 214 ? 26.461 2.408 -0.926 1.00 54.84 214 SER A O 1
ATOM 1657 N N . ALA A 1 215 ? 24.568 1.293 -0.487 1.00 45.84 215 ALA A N 1
ATOM 1658 C CA . ALA A 1 215 ? 25.198 0.277 0.367 1.00 45.84 215 ALA A CA 1
ATOM 1659 C C . ALA A 1 215 ? 25.451 -1.073 -0.333 1.00 45.84 215 ALA A C 1
ATOM 1661 O O . ALA A 1 215 ? 26.317 -1.836 0.097 1.00 45.84 215 ALA A O 1
ATOM 1662 N N . THR A 1 216 ? 24.709 -1.383 -1.396 1.00 47.31 216 THR A N 1
ATOM 1663 C CA . THR A 1 216 ? 24.615 -2.735 -1.983 1.00 47.31 216 THR A CA 1
ATOM 1664 C C . THR A 1 216 ? 25.308 -2.887 -3.333 1.00 47.31 216 THR A C 1
ATOM 1666 O O . THR A 1 216 ? 25.695 -3.997 -3.687 1.00 47.31 216 THR A O 1
ATOM 1669 N N . SER A 1 217 ? 25.521 -1.804 -4.080 1.00 50.59 217 SER A N 1
ATOM 1670 C CA . SER A 1 217 ? 26.009 -1.880 -5.466 1.00 50.59 217 SER A CA 1
ATOM 1671 C C . SER A 1 217 ? 27.537 -1.845 -5.614 1.00 50.59 217 SER A C 1
ATOM 1673 O O . SER A 1 217 ? 28.054 -1.958 -6.723 1.00 50.59 217 SER A O 1
ATOM 1675 N N . GLY A 1 218 ? 28.293 -1.630 -4.528 1.00 53.12 218 GLY A N 1
ATOM 1676 C CA . GLY A 1 218 ? 29.726 -1.302 -4.622 1.00 53.12 218 GLY A CA 1
ATOM 1677 C C . GLY A 1 218 ? 30.000 0.026 -5.347 1.00 53.12 218 GLY A C 1
ATOM 1678 O O . GLY A 1 218 ? 31.161 0.412 -5.512 1.00 53.12 218 GLY A O 1
ATOM 1679 N N . ASN A 1 219 ? 28.941 0.732 -5.747 1.00 54.34 219 ASN A N 1
ATOM 1680 C CA . ASN A 1 219 ? 28.980 2.019 -6.394 1.00 54.34 219 ASN A CA 1
ATOM 1681 C C . ASN A 1 219 ? 28.804 3.085 -5.311 1.00 54.34 219 ASN A C 1
ATOM 1683 O O . ASN A 1 219 ? 27.757 3.202 -4.683 1.00 54.34 219 ASN A O 1
ATOM 1687 N N . ASN A 1 220 ? 29.855 3.863 -5.051 1.00 50.94 220 ASN A N 1
ATOM 1688 C CA . ASN A 1 220 ? 29.851 4.938 -4.049 1.00 50.94 220 ASN A CA 1
ATOM 1689 C C . ASN A 1 220 ? 29.052 6.178 -4.509 1.00 50.94 220 ASN A C 1
ATOM 1691 O O . ASN A 1 220 ? 29.361 7.300 -4.094 1.00 50.94 220 ASN A O 1
ATOM 1695 N N . ALA A 1 221 ? 28.062 6.008 -5.388 1.00 56.12 221 ALA A N 1
ATOM 1696 C CA . ALA A 1 221 ? 27.143 7.070 -5.758 1.00 56.12 221 ALA A CA 1
ATOM 1697 C C . ALA A 1 221 ? 26.172 7.261 -4.586 1.00 56.12 221 ALA A C 1
ATOM 1699 O O . ALA A 1 221 ? 25.169 6.570 -4.433 1.00 56.12 221 ALA A O 1
ATOM 1700 N N . ALA A 1 222 ? 26.550 8.157 -3.673 1.00 53.56 222 ALA A N 1
ATOM 1701 C CA . ALA A 1 222 ? 25.845 8.436 -2.423 1.00 53.56 222 ALA A CA 1
ATOM 1702 C C . ALA A 1 222 ? 24.438 9.046 -2.615 1.00 53.56 222 ALA A C 1
ATOM 1704 O O . ALA A 1 222 ? 23.825 9.469 -1.636 1.00 53.56 222 ALA A O 1
ATOM 1705 N N . ASP A 1 223 ? 23.965 9.156 -3.853 1.00 63.66 223 ASP A N 1
ATOM 1706 C CA . ASP A 1 223 ? 22.746 9.837 -4.259 1.00 63.66 223 ASP A CA 1
ATOM 1707 C C . ASP A 1 223 ? 21.814 8.997 -5.144 1.00 63.66 223 ASP A C 1
ATOM 1709 O O . ASP A 1 223 ? 20.755 9.511 -5.498 1.00 63.66 223 ASP A O 1
ATOM 1713 N N . GLU A 1 224 ? 22.131 7.725 -5.430 1.00 72.44 224 GLU A N 1
ATOM 1714 C CA . GLU A 1 224 ? 21.279 6.817 -6.220 1.00 72.44 224 GLU A CA 1
ATOM 1715 C C . GLU A 1 224 ? 20.086 6.243 -5.418 1.00 72.44 224 GLU A C 1
ATOM 1717 O O . GLU A 1 224 ? 19.849 5.037 -5.369 1.00 72.44 224 GLU A O 1
ATOM 1722 N N . ASP A 1 225 ? 19.330 7.107 -4.745 1.00 81.50 225 ASP A N 1
ATOM 1723 C CA . ASP A 1 225 ? 18.193 6.721 -3.904 1.00 81.50 225 ASP A CA 1
ATOM 1724 C C . ASP A 1 225 ? 16.843 6.930 -4.619 1.00 81.50 225 ASP A C 1
ATOM 1726 O O . ASP A 1 225 ? 16.707 7.772 -5.513 1.00 81.50 225 ASP A O 1
ATOM 1730 N N . ILE A 1 226 ? 15.818 6.189 -4.184 1.00 87.25 226 ILE A N 1
ATOM 1731 C CA . ILE A 1 226 ? 14.416 6.451 -4.545 1.00 87.25 226 ILE A CA 1
ATOM 1732 C C . ILE A 1 226 ? 13.658 6.852 -3.284 1.00 87.25 226 ILE A C 1
ATOM 1734 O O . ILE A 1 226 ? 13.462 6.032 -2.382 1.00 87.25 226 ILE A O 1
ATOM 1738 N N . ASP A 1 227 ? 13.194 8.099 -3.253 1.00 90.88 227 ASP A N 1
ATOM 1739 C CA . ASP A 1 227 ? 12.411 8.661 -2.153 1.00 90.88 227 ASP A CA 1
ATOM 1740 C C . ASP A 1 227 ? 10.978 8.956 -2.612 1.00 90.88 227 ASP A C 1
ATOM 1742 O O . ASP A 1 227 ? 10.758 9.452 -3.720 1.00 90.88 227 ASP A O 1
ATOM 1746 N N . ARG A 1 228 ? 9.995 8.726 -1.741 1.00 91.50 228 ARG A N 1
ATOM 1747 C CA . ARG A 1 228 ? 8.598 9.124 -1.951 1.00 91.50 228 ARG A CA 1
ATOM 1748 C C . ARG A 1 228 ? 8.123 10.021 -0.817 1.00 91.50 228 ARG A C 1
ATOM 1750 O O . ARG A 1 228 ? 8.376 9.760 0.356 1.00 91.50 228 ARG A O 1
ATOM 1757 N N . TYR A 1 229 ? 7.394 11.067 -1.174 1.00 94.62 229 TYR A N 1
ATOM 1758 C CA . TYR A 1 229 ? 6.777 12.010 -0.252 1.00 94.62 229 TYR A CA 1
ATOM 1759 C C . TYR A 1 229 ? 5.288 12.058 -0.541 1.00 94.62 229 TYR A C 1
ATOM 1761 O O . TYR A 1 229 ? 4.902 12.232 -1.693 1.00 94.62 229 TYR A O 1
ATOM 1769 N N . SER A 1 230 ? 4.462 11.935 0.489 1.00 94.06 230 SER A N 1
ATOM 1770 C CA . SER A 1 230 ? 3.014 11.925 0.332 1.00 94.06 230 SER A CA 1
ATOM 1771 C C . SER A 1 230 ? 2.331 12.886 1.286 1.00 94.06 230 SER A C 1
ATOM 1773 O O . SER A 1 230 ? 2.752 13.064 2.435 1.00 94.06 230 SER A O 1
ATOM 1775 N N . LEU A 1 231 ? 1.255 13.492 0.795 1.00 95.31 231 LEU A N 1
ATOM 1776 C CA . LEU A 1 231 ? 0.318 14.281 1.573 1.00 95.31 231 LEU A CA 1
ATOM 1777 C C . LEU A 1 231 ? -1.100 13.903 1.163 1.00 95.31 231 LEU A C 1
ATOM 1779 O O . LEU A 1 231 ? -1.489 14.094 0.011 1.00 95.31 231 LEU A O 1
ATOM 1783 N N . VAL A 1 232 ? -1.888 13.434 2.123 1.00 94.62 232 VAL A N 1
ATOM 1784 C CA . VAL A 1 232 ? -3.254 12.977 1.891 1.00 94.62 232 VAL A CA 1
ATOM 1785 C C . VAL A 1 232 ? -4.213 13.672 2.836 1.00 94.62 232 VAL A C 1
ATOM 1787 O O . VAL A 1 232 ? -4.025 13.694 4.054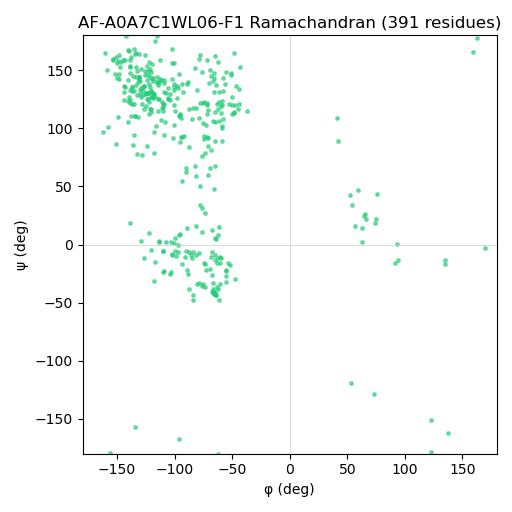 1.00 94.62 232 VAL A O 1
ATOM 1790 N N . LEU A 1 233 ? -5.264 14.237 2.258 1.00 95.50 233 LEU A N 1
ATOM 1791 C CA . LEU A 1 233 ? -6.358 14.881 2.962 1.00 95.50 233 LEU A CA 1
ATOM 1792 C C . LEU A 1 233 ? -7.638 14.100 2.717 1.00 95.50 233 LEU A C 1
ATOM 1794 O O . LEU A 1 233 ? -7.933 13.685 1.597 1.00 95.50 233 LEU A O 1
ATOM 1798 N N . SER A 1 234 ? -8.443 13.962 3.758 1.00 94.56 234 SER A N 1
ATOM 1799 C CA . SER A 1 234 ? -9.755 13.335 3.658 1.00 94.56 234 SER A CA 1
ATOM 1800 C C . SER A 1 234 ? -10.807 14.093 4.443 1.00 94.56 234 SER A C 1
ATOM 1802 O O . SER A 1 234 ? -10.515 14.881 5.348 1.00 94.56 234 SER A O 1
ATOM 1804 N N . TYR A 1 235 ? -12.051 13.813 4.090 1.00 95.25 235 TYR A N 1
ATOM 1805 C CA . TYR A 1 235 ? -13.224 14.226 4.823 1.00 95.25 235 TYR A CA 1
ATOM 1806 C C . TYR A 1 235 ? -14.237 13.084 4.858 1.00 95.25 235 TYR A C 1
ATOM 1808 O O . TYR A 1 235 ? -14.683 12.617 3.812 1.00 95.25 235 TYR A O 1
ATOM 1816 N N . ALA A 1 236 ? -14.616 12.656 6.059 1.00 92.50 236 ALA A N 1
ATOM 1817 C CA . ALA A 1 236 ? -15.562 11.573 6.286 1.00 92.50 236 ALA A CA 1
ATOM 1818 C C . ALA A 1 236 ? -16.796 12.041 7.070 1.00 92.50 236 ALA A C 1
ATOM 1820 O O . ALA A 1 236 ? -16.718 12.851 7.999 1.00 92.50 236 ALA A O 1
ATOM 1821 N N . GLN A 1 237 ? -17.944 11.491 6.689 1.00 90.75 237 GLN A N 1
ATOM 1822 C CA . GLN A 1 237 ? -19.244 11.590 7.346 1.00 90.75 237 GLN A CA 1
ATOM 1823 C C . GLN A 1 237 ? -19.882 10.189 7.390 1.00 90.75 237 GLN A C 1
ATOM 1825 O O . GLN A 1 237 ? -19.415 9.285 6.698 1.00 90.75 237 GLN A O 1
ATOM 1830 N N . PRO A 1 238 ? -20.966 9.969 8.158 1.00 88.38 238 PRO A N 1
ATOM 1831 C CA . PRO A 1 238 ? -21.556 8.636 8.308 1.00 88.38 238 PRO A CA 1
ATOM 1832 C C . PRO A 1 238 ? -21.950 7.909 7.010 1.00 88.38 238 PRO A C 1
ATOM 1834 O O . PRO A 1 238 ? -22.045 6.691 7.038 1.00 88.38 238 PRO A O 1
ATOM 1837 N N . CYS A 1 239 ? -22.182 8.622 5.902 1.00 90.44 239 CYS A N 1
ATOM 1838 C CA . CYS A 1 239 ? -22.658 8.038 4.638 1.00 90.44 239 CYS A CA 1
ATOM 1839 C C . CYS A 1 239 ? -21.718 8.255 3.443 1.00 90.44 239 CYS A C 1
ATOM 1841 O O . CYS A 1 239 ? -22.006 7.795 2.342 1.00 90.44 239 CYS A O 1
ATOM 1843 N N . TYR A 1 240 ? -20.629 9.006 3.616 1.00 92.06 240 TYR A N 1
ATOM 1844 C CA . TYR A 1 240 ? -19.656 9.213 2.549 1.00 92.06 240 TYR A CA 1
ATOM 1845 C C . TYR A 1 240 ? -18.300 9.644 3.095 1.00 92.06 240 TYR A C 1
ATOM 1847 O O . TYR A 1 240 ? -18.212 10.315 4.126 1.00 92.06 240 TYR A O 1
ATOM 1855 N N . SER A 1 241 ? -17.245 9.280 2.378 1.00 93.62 241 SER A N 1
ATOM 1856 C CA . SER A 1 241 ? -15.912 9.828 2.561 1.00 93.62 241 SER A CA 1
ATOM 1857 C C . SER A 1 241 ? -15.360 10.260 1.213 1.00 93.62 241 SER A C 1
ATOM 1859 O O . SER A 1 241 ? -15.590 9.622 0.188 1.00 93.62 241 SER A O 1
ATOM 1861 N N . ILE A 1 242 ? -14.661 11.384 1.216 1.00 95.50 242 ILE A N 1
ATOM 1862 C CA . ILE A 1 242 ? -13.904 11.874 0.072 1.00 95.50 242 ILE A CA 1
ATOM 1863 C C . ILE A 1 242 ? -12.467 12.085 0.502 1.00 95.50 242 ILE A C 1
ATOM 1865 O O . ILE A 1 242 ? -12.197 12.399 1.665 1.00 95.50 242 ILE A O 1
ATOM 1869 N N . GLY A 1 243 ? -11.546 11.993 -0.439 1.00 94.50 243 GLY A N 1
ATOM 1870 C CA . GLY A 1 243 ? -10.193 12.434 -0.182 1.00 94.50 243 GLY A CA 1
ATOM 1871 C C . GLY A 1 243 ? -9.405 12.710 -1.441 1.00 94.50 243 GLY A C 1
ATOM 1872 O O . GLY A 1 243 ? -9.804 12.354 -2.550 1.00 94.50 243 GLY A O 1
ATOM 1873 N N . ALA A 1 244 ? -8.298 13.408 -1.233 1.00 95.25 244 ALA A N 1
ATOM 1874 C CA . ALA A 1 244 ? -7.324 13.728 -2.251 1.00 95.25 244 ALA A CA 1
ATOM 1875 C C . ALA A 1 244 ? -5.919 13.527 -1.679 1.00 95.25 244 ALA A C 1
ATOM 1877 O O . ALA A 1 244 ? -5.636 13.941 -0.552 1.00 95.25 244 ALA A O 1
ATOM 1878 N N . GLY A 1 245 ? -5.051 12.893 -2.454 1.00 93.38 245 GLY A N 1
ATOM 1879 C CA . GLY A 1 245 ? -3.648 12.675 -2.137 1.00 93.38 245 GLY A CA 1
ATOM 1880 C C . GLY A 1 245 ? -2.751 13.194 -3.249 1.00 93.38 245 GLY A C 1
ATOM 1881 O O . GLY A 1 245 ? -3.139 13.192 -4.417 1.00 93.38 245 GLY A O 1
ATOM 1882 N N . ILE A 1 246 ? -1.556 13.634 -2.872 1.00 94.06 246 ILE A N 1
ATOM 1883 C CA . ILE A 1 246 ? -0.455 13.882 -3.797 1.00 94.06 246 ILE A CA 1
ATOM 1884 C C . ILE A 1 246 ? 0.759 13.084 -3.341 1.00 94.06 246 ILE A C 1
ATOM 1886 O O . ILE A 1 246 ? 1.155 13.163 -2.177 1.00 94.06 246 ILE A O 1
ATOM 1890 N N . ASN A 1 247 ? 1.353 12.360 -4.279 1.00 92.44 247 ASN A N 1
ATOM 1891 C CA . ASN A 1 247 ? 2.643 11.717 -4.134 1.00 92.44 247 ASN A CA 1
ATOM 1892 C C . ASN A 1 247 ? 3.659 12.433 -5.003 1.00 92.44 247 ASN A C 1
ATOM 1894 O O . ASN A 1 247 ? 3.372 12.793 -6.139 1.00 92.44 247 ASN A O 1
ATOM 1898 N N . TYR A 1 248 ? 4.850 12.617 -4.458 1.00 94.62 248 TYR A N 1
ATOM 1899 C CA . TYR A 1 248 ? 6.023 13.048 -5.188 1.00 94.62 248 TYR A CA 1
ATOM 1900 C C . TYR A 1 248 ? 7.095 11.976 -5.038 1.00 94.62 248 TYR A C 1
ATOM 1902 O O . TYR A 1 248 ? 7.553 11.715 -3.922 1.00 94.62 248 TYR A O 1
ATOM 1910 N N . VAL A 1 249 ? 7.483 11.354 -6.146 1.00 92.69 249 VAL A N 1
ATOM 1911 C CA . VAL A 1 249 ? 8.559 10.363 -6.188 1.00 92.69 249 VAL A CA 1
ATOM 1912 C C . VAL A 1 249 ? 9.777 11.003 -6.823 1.00 92.69 249 VAL A C 1
ATOM 1914 O O . VAL A 1 249 ? 9.732 11.524 -7.937 1.00 92.69 249 VAL A O 1
ATOM 1917 N N . ARG A 1 250 ? 10.885 10.952 -6.096 1.00 93.38 250 ARG A N 1
ATOM 1918 C CA . ARG A 1 250 ? 12.189 11.395 -6.557 1.00 93.38 250 ARG A C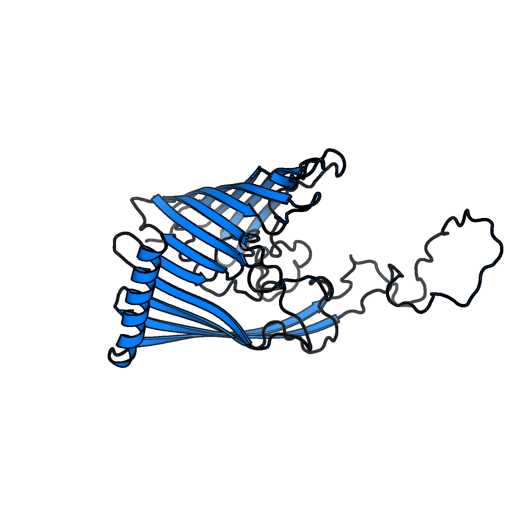A 1
ATOM 1919 C C . ARG A 1 250 ? 13.043 10.159 -6.788 1.00 93.38 250 ARG A C 1
ATOM 1921 O O . ARG A 1 250 ? 13.531 9.565 -5.832 1.00 93.38 250 ARG A O 1
ATOM 1928 N N . ASP A 1 251 ? 13.245 9.818 -8.052 1.00 90.50 251 ASP A N 1
ATOM 1929 C CA . ASP A 1 251 ? 14.086 8.697 -8.452 1.00 90.50 251 ASP A CA 1
ATOM 1930 C C . ASP A 1 251 ? 15.453 9.208 -8.898 1.00 90.50 251 ASP A C 1
ATOM 1932 O O . ASP A 1 251 ? 15.581 10.044 -9.804 1.00 90.50 251 ASP A O 1
ATOM 1936 N N . ARG A 1 252 ? 16.490 8.757 -8.209 1.00 88.75 252 ARG A N 1
ATOM 1937 C CA . ARG A 1 252 ? 17.882 8.990 -8.573 1.00 88.75 252 ARG A CA 1
ATOM 1938 C C . ARG A 1 252 ? 18.633 7.681 -8.768 1.00 88.75 252 ARG A C 1
ATOM 1940 O O . ARG A 1 252 ? 19.832 7.719 -8.972 1.00 88.75 252 ARG A O 1
ATOM 1947 N N . SER A 1 253 ? 17.959 6.535 -8.788 1.00 83.00 253 SER A N 1
ATOM 1948 C CA . SER A 1 253 ? 18.592 5.219 -8.928 1.00 83.00 253 SER A CA 1
ATOM 1949 C C . SER A 1 253 ? 19.475 5.085 -10.177 1.00 83.00 253 SER A C 1
ATOM 1951 O O . SER A 1 253 ? 20.440 4.329 -10.154 1.00 83.00 253 SER A O 1
ATOM 1953 N N . GLY A 1 254 ? 19.183 5.842 -11.242 1.00 78.94 254 GLY A N 1
ATOM 1954 C CA . GLY A 1 254 ? 19.993 5.921 -12.460 1.00 78.94 254 GLY A CA 1
ATOM 1955 C C . GLY A 1 254 ? 20.989 7.083 -12.530 1.00 78.94 254 GLY A C 1
ATOM 1956 O O . GLY A 1 254 ? 21.550 7.326 -13.605 1.00 78.94 254 GLY A O 1
ATOM 1957 N N . SER A 1 255 ? 21.203 7.840 -11.447 1.00 77.88 255 SER A N 1
ATOM 1958 C CA . SER A 1 255 ? 21.969 9.089 -11.478 1.00 77.88 255 SER A CA 1
ATOM 1959 C C . SER A 1 255 ? 23.479 8.868 -11.418 1.00 77.88 255 SER A C 1
ATOM 1961 O O . SER A 1 255 ? 24.152 9.272 -10.474 1.00 77.88 255 SER A O 1
ATOM 1963 N N . HIS A 1 256 ? 24.031 8.279 -12.473 1.00 75.56 256 HIS A N 1
ATOM 1964 C CA . HIS A 1 256 ? 25.471 8.116 -12.631 1.00 75.56 256 HIS A CA 1
ATOM 1965 C C . HIS A 1 256 ? 26.064 9.248 -13.489 1.00 75.56 256 HIS A C 1
ATOM 1967 O O . HIS A 1 256 ? 25.422 9.682 -14.448 1.00 75.56 256 HIS A O 1
ATOM 1973 N N . PRO A 1 257 ? 27.307 9.714 -13.244 1.00 68.31 257 PRO A N 1
ATOM 1974 C CA . PRO A 1 257 ? 28.025 10.624 -14.145 1.00 68.31 257 PRO A CA 1
ATOM 1975 C C . PRO A 1 257 ? 28.437 9.932 -15.461 1.00 68.31 257 PRO A C 1
ATOM 1977 O O . PRO A 1 257 ? 29.619 9.717 -15.731 1.00 68.31 257 PRO A O 1
ATOM 1980 N N . SER A 1 258 ? 27.465 9.545 -16.281 1.00 75.31 258 SER A N 1
ATOM 1981 C CA . SER A 1 258 ? 27.645 8.992 -17.623 1.00 75.31 258 SER A CA 1
ATOM 1982 C C . SER A 1 258 ? 26.662 9.647 -18.597 1.00 75.31 258 SER A C 1
ATOM 1984 O O . SER A 1 258 ? 25.680 10.264 -18.190 1.00 75.31 258 SER A O 1
ATOM 1986 N N . ALA A 1 259 ? 26.908 9.504 -19.902 1.00 69.12 259 ALA A N 1
ATOM 1987 C CA . ALA A 1 259 ? 26.004 10.017 -20.936 1.00 69.12 259 ALA A CA 1
ATOM 1988 C C . ALA A 1 259 ? 24.610 9.353 -20.918 1.00 69.12 259 ALA A C 1
ATOM 1990 O O . ALA A 1 259 ? 23.682 9.875 -21.523 1.00 69.12 259 ALA A O 1
ATOM 1991 N N . THR A 1 260 ? 24.474 8.216 -20.229 1.00 79.88 260 THR A N 1
ATOM 1992 C CA . THR A 1 260 ? 23.227 7.457 -20.068 1.00 79.88 260 THR A CA 1
ATOM 1993 C C . THR A 1 260 ? 22.641 7.581 -18.662 1.00 79.88 260 THR A C 1
ATOM 1995 O O . THR A 1 260 ? 21.649 6.919 -18.366 1.00 79.88 260 THR A O 1
ATOM 1998 N N . GLY A 1 261 ? 23.266 8.371 -17.782 1.00 83.94 261 GLY A N 1
ATOM 1999 C CA . GLY A 1 261 ? 22.743 8.635 -16.449 1.00 83.94 261 GLY A CA 1
ATOM 2000 C C . GLY A 1 261 ? 21.452 9.437 -16.537 1.00 83.94 261 GLY A C 1
ATOM 2001 O O . GLY A 1 261 ? 21.347 10.349 -17.362 1.00 83.94 261 GLY A O 1
ATOM 2002 N N . TRP A 1 262 ? 20.492 9.107 -15.683 1.00 86.94 262 TRP A N 1
ATOM 2003 C CA . TRP A 1 262 ? 19.169 9.718 -15.684 1.00 86.94 262 TRP A CA 1
ATOM 2004 C C . TRP A 1 262 ? 18.659 9.981 -14.267 1.00 86.94 262 TRP A C 1
ATOM 2006 O O . TRP A 1 262 ? 19.217 9.520 -13.268 1.00 86.94 262 TRP A O 1
ATOM 2016 N N . LYS A 1 263 ? 17.597 10.772 -14.179 1.00 90.06 263 LYS A N 1
ATOM 2017 C CA . LYS A 1 263 ? 16.823 11.035 -12.965 1.00 90.06 263 LYS A CA 1
ATOM 2018 C C . LYS A 1 263 ? 15.338 11.052 -13.314 1.00 90.06 263 LYS A C 1
ATOM 2020 O O . LYS A 1 263 ? 14.998 11.279 -14.464 1.00 90.06 263 LYS A O 1
ATOM 2025 N N . ALA A 1 264 ? 14.460 10.854 -12.341 1.00 91.25 264 ALA A N 1
ATOM 2026 C CA . ALA A 1 264 ? 13.025 11.007 -12.564 1.00 91.25 264 ALA A CA 1
ATOM 2027 C C . ALA A 1 264 ? 12.364 11.767 -11.411 1.00 91.25 264 ALA A C 1
ATOM 2029 O O . ALA A 1 264 ? 12.770 11.647 -10.247 1.00 91.25 264 ALA A O 1
ATOM 2030 N N . ASN A 1 265 ? 11.363 12.579 -11.733 1.00 94.00 265 ASN A N 1
ATOM 2031 C CA . ASN A 1 265 ? 10.534 13.281 -10.761 1.00 94.00 265 ASN A CA 1
ATOM 2032 C C . ASN A 1 265 ? 9.078 13.060 -11.145 1.00 94.00 265 ASN A C 1
ATOM 2034 O O . ASN A 1 265 ? 8.617 13.598 -12.144 1.00 94.00 265 ASN A O 1
ATOM 2038 N N . GLN A 1 266 ? 8.362 12.274 -10.354 1.00 92.25 266 GLN A N 1
ATOM 2039 C CA . GLN A 1 266 ? 7.003 11.855 -10.680 1.00 92.25 266 GLN A CA 1
ATOM 2040 C C . GLN A 1 266 ? 6.025 12.423 -9.663 1.00 92.25 266 GLN A C 1
ATOM 2042 O O . GLN A 1 266 ? 6.332 12.533 -8.473 1.00 92.25 266 GLN A O 1
ATOM 2047 N N . TYR A 1 267 ? 4.845 12.776 -10.148 1.00 93.56 267 TYR A N 1
ATOM 2048 C CA . TYR A 1 267 ? 3.722 13.266 -9.376 1.00 93.56 267 TYR A CA 1
ATOM 2049 C C . TYR A 1 267 ? 2.523 12.360 -9.609 1.00 93.56 267 TYR A C 1
ATOM 2051 O O . TYR A 1 267 ? 2.057 12.235 -10.740 1.00 93.56 267 TYR A O 1
ATOM 2059 N N . ASP A 1 268 ? 1.982 11.805 -8.528 1.00 91.50 268 ASP A N 1
ATOM 2060 C CA . ASP A 1 268 ? 0.740 11.043 -8.581 1.00 91.50 268 ASP A CA 1
ATOM 2061 C C . ASP A 1 268 ? -0.331 11.790 -7.796 1.00 91.50 268 ASP A C 1
ATOM 2063 O O . ASP A 1 268 ? -0.155 12.118 -6.622 1.00 91.50 268 ASP A O 1
ATOM 2067 N N . TYR A 1 269 ? -1.457 12.056 -8.440 1.00 93.19 269 TYR A N 1
ATOM 2068 C CA . TYR A 1 269 ? -2.635 12.643 -7.820 1.00 93.19 269 TYR A CA 1
ATOM 2069 C C . TYR A 1 269 ? -3.683 11.558 -7.661 1.00 93.19 269 TYR A C 1
ATOM 2071 O O . TYR A 1 269 ? -4.047 10.909 -8.637 1.00 93.19 269 TYR A O 1
ATOM 2079 N N . VAL A 1 270 ? -4.189 11.379 -6.446 1.00 91.56 270 VAL A N 1
ATOM 2080 C CA . VAL A 1 270 ? -5.179 10.346 -6.128 1.00 91.56 270 VAL A CA 1
ATOM 2081 C C . VAL A 1 270 ? -6.432 11.018 -5.595 1.00 91.56 270 VAL A C 1
ATOM 2083 O O . VAL A 1 270 ? -6.348 11.850 -4.694 1.00 91.56 270 VAL A O 1
ATOM 2086 N N . PHE A 1 271 ? -7.596 10.644 -6.109 1.00 93.94 271 PHE A N 1
ATOM 2087 C CA . PHE A 1 271 ? -8.896 11.110 -5.640 1.00 93.94 271 PHE A CA 1
ATOM 2088 C C . PHE A 1 271 ? -9.765 9.916 -5.296 1.00 93.94 271 PHE A C 1
ATOM 2090 O O . PHE A 1 271 ? -9.936 9.028 -6.123 1.00 93.94 271 PHE A O 1
ATOM 2097 N N . GLY A 1 272 ? -10.349 9.923 -4.104 1.00 92.81 272 GLY A N 1
ATOM 2098 C CA . GLY A 1 272 ? -11.218 8.852 -3.639 1.00 92.81 272 GLY A CA 1
ATOM 2099 C C . GLY A 1 272 ? -12.598 9.344 -3.251 1.00 92.81 272 GLY A C 1
ATOM 2100 O O . GLY A 1 272 ? -12.755 10.437 -2.698 1.00 92.81 272 GLY A O 1
ATOM 2101 N N . LEU A 1 273 ? -13.592 8.500 -3.500 1.00 94.12 273 LEU A N 1
ATOM 2102 C CA . LEU A 1 273 ? -14.953 8.652 -3.010 1.00 94.12 273 LEU A CA 1
ATOM 2103 C C . LEU A 1 273 ? -15.465 7.286 -2.563 1.00 94.12 273 LEU A C 1
ATOM 2105 O O . LEU A 1 273 ? -15.534 6.351 -3.356 1.00 94.12 273 LEU A O 1
ATOM 2109 N N . THR A 1 274 ? -15.903 7.196 -1.314 1.00 92.44 274 THR A N 1
ATOM 2110 C CA . THR A 1 274 ? -16.743 6.089 -0.857 1.00 92.44 274 THR A CA 1
ATOM 2111 C C . THR A 1 274 ? -18.077 6.640 -0.384 1.00 92.44 274 THR A C 1
ATOM 2113 O O . THR A 1 274 ? -18.147 7.735 0.178 1.00 92.44 274 THR A O 1
ATOM 2116 N N . ALA A 1 275 ? -19.156 5.914 -0.639 1.00 93.88 275 ALA A N 1
ATOM 2117 C CA . ALA A 1 275 ? -20.484 6.293 -0.188 1.00 93.88 275 ALA A CA 1
ATOM 2118 C C . ALA A 1 275 ? -21.334 5.058 0.089 1.00 93.88 275 ALA A C 1
ATOM 2120 O O . ALA A 1 275 ? -21.223 4.045 -0.595 1.00 93.88 275 ALA A O 1
ATOM 2121 N N . ASN A 1 276 ? -22.210 5.158 1.077 1.00 93.75 276 ASN A N 1
ATOM 2122 C CA . ASN A 1 276 ? -23.192 4.140 1.416 1.00 93.75 276 ASN A CA 1
ATOM 2123 C C . ASN A 1 276 ? -24.452 4.799 1.984 1.00 93.75 276 ASN A C 1
ATOM 2125 O O . ASN A 1 276 ? -24.450 5.958 2.404 1.00 93.75 276 ASN A O 1
ATOM 2129 N N . ASP A 1 277 ? -25.563 4.070 2.017 1.00 90.62 277 ASP A N 1
ATOM 2130 C CA . ASP A 1 277 ? -26.696 4.505 2.826 1.00 90.62 277 ASP A CA 1
ATOM 2131 C C . ASP A 1 277 ? -26.481 4.201 4.314 1.00 90.62 277 ASP A C 1
ATOM 2133 O O . ASP A 1 277 ? -25.691 3.324 4.668 1.00 90.62 277 ASP A O 1
ATOM 2137 N N . PRO A 1 278 ? -27.258 4.839 5.212 1.00 86.06 278 PRO A N 1
ATOM 2138 C CA . PRO A 1 278 ? -27.199 4.557 6.645 1.00 86.06 278 PRO A CA 1
ATOM 2139 C C . PRO A 1 278 ? -27.412 3.089 7.036 1.00 86.06 278 PRO A C 1
ATOM 2141 O O . PRO A 1 278 ? -27.037 2.703 8.140 1.00 86.06 278 PRO A O 1
ATOM 2144 N N . THR A 1 279 ? -28.051 2.276 6.184 1.00 85.19 279 THR A N 1
ATOM 2145 C CA . THR A 1 279 ? -28.268 0.843 6.449 1.00 85.19 279 THR A CA 1
ATOM 2146 C C . THR A 1 279 ? -27.223 -0.056 5.788 1.00 85.19 279 THR A C 1
ATOM 2148 O O . THR A 1 279 ? -27.266 -1.270 5.975 1.00 85.19 279 THR A O 1
ATOM 2151 N N . ASN A 1 280 ? -26.269 0.534 5.058 1.00 81.44 280 ASN A N 1
ATOM 2152 C CA . ASN A 1 280 ? -25.224 -0.154 4.305 1.00 81.44 280 ASN A CA 1
ATOM 2153 C C . ASN A 1 280 ? -25.784 -1.209 3.328 1.00 81.44 280 ASN A C 1
ATOM 2155 O O . ASN A 1 280 ? -25.194 -2.273 3.133 1.00 81.44 280 ASN A O 1
ATOM 2159 N N . THR A 1 281 ? -26.963 -0.925 2.768 1.00 91.19 281 THR A N 1
ATOM 2160 C CA . THR A 1 281 ? -27.657 -1.743 1.769 1.00 91.19 281 THR A CA 1
ATOM 2161 C C . THR A 1 281 ? -27.092 -1.509 0.374 1.00 91.19 281 THR A C 1
ATOM 2163 O O . THR A 1 281 ? -27.059 -2.444 -0.421 1.00 91.19 281 THR A O 1
ATOM 2166 N N . TRP A 1 282 ? -26.645 -0.296 0.054 1.00 92.94 282 TRP A N 1
ATOM 2167 C CA . TRP A 1 282 ? -25.862 -0.007 -1.143 1.00 92.94 282 TRP A CA 1
ATOM 2168 C C . TRP A 1 282 ? -24.521 0.599 -0.761 1.00 92.94 282 TRP A C 1
ATOM 2170 O O . TRP A 1 282 ? -24.388 1.270 0.261 1.00 92.94 282 TRP A O 1
ATOM 2180 N N . PHE A 1 283 ? -23.531 0.356 -1.608 1.00 92.12 283 PHE A N 1
ATOM 2181 C CA . PHE A 1 283 ? -22.208 0.935 -1.468 1.00 92.12 283 PHE A CA 1
ATOM 2182 C C . PHE A 1 283 ? -21.678 1.363 -2.832 1.00 92.12 283 PHE A C 1
ATOM 2184 O O . PHE A 1 283 ? -21.977 0.752 -3.860 1.00 92.12 283 PHE A O 1
ATOM 2191 N N . PHE A 1 284 ? -20.892 2.426 -2.810 1.00 93.50 284 PHE A N 1
ATOM 2192 C CA . PHE A 1 284 ? -20.103 2.939 -3.910 1.00 93.50 284 PHE A CA 1
ATOM 2193 C C . PHE A 1 284 ? -18.677 3.138 -3.411 1.00 93.50 284 PHE A C 1
ATOM 2195 O O . PHE A 1 284 ? -18.466 3.725 -2.348 1.00 93.50 284 PHE A O 1
ATOM 2202 N N . GLU A 1 285 ? -17.712 2.705 -4.206 1.00 91.06 285 GLU A N 1
ATOM 2203 C CA . GLU A 1 285 ? -16.294 2.965 -4.001 1.00 91.06 285 GLU A CA 1
ATOM 2204 C C . GLU A 1 285 ? -15.698 3.372 -5.342 1.00 91.06 285 GLU A C 1
ATOM 2206 O O . GLU A 1 285 ? -15.949 2.728 -6.360 1.00 91.06 285 GLU A O 1
ATOM 2211 N N . GLY A 1 286 ? -14.927 4.449 -5.354 1.00 91.25 286 GLY A N 1
ATOM 2212 C CA . GLY A 1 286 ? -14.271 4.926 -6.553 1.00 91.25 286 GLY A CA 1
ATOM 2213 C C . GLY A 1 286 ? -12.944 5.590 -6.239 1.00 91.25 286 GLY A C 1
ATOM 2214 O O . GLY A 1 286 ? -12.823 6.311 -5.247 1.00 91.25 286 GLY A O 1
ATOM 2215 N N . GLU A 1 287 ? -11.975 5.365 -7.114 1.00 90.12 287 GLU A N 1
ATOM 2216 C CA . GLU A 1 287 ? -10.664 5.997 -7.080 1.00 90.12 287 GLU A CA 1
ATOM 2217 C C . GLU A 1 287 ? -10.262 6.424 -8.491 1.00 90.12 287 GLU A C 1
ATOM 2219 O O . GLU A 1 287 ? -10.457 5.682 -9.453 1.00 90.12 287 GLU A O 1
ATOM 2224 N N . LEU A 1 288 ? -9.732 7.636 -8.614 1.00 92.12 288 LEU A N 1
ATOM 2225 C CA . LEU A 1 288 ? -9.126 8.175 -9.825 1.00 92.12 288 LEU A CA 1
ATOM 2226 C C . LEU A 1 288 ? -7.685 8.526 -9.494 1.00 92.12 288 LEU A C 1
ATOM 2228 O O . LEU A 1 288 ? -7.420 9.211 -8.506 1.00 92.12 288 LEU A O 1
ATOM 2232 N N . MET A 1 289 ? -6.774 8.106 -10.352 1.00 90.94 289 MET A N 1
ATOM 2233 C CA . MET A 1 289 ? -5.358 8.378 -10.223 1.00 90.94 289 MET A CA 1
ATOM 2234 C C . MET A 1 289 ? -4.846 9.012 -11.513 1.00 90.94 289 MET A C 1
ATOM 2236 O O . MET A 1 289 ? -5.215 8.592 -12.610 1.00 90.94 289 MET A O 1
ATOM 2240 N N . ILE A 1 290 ? -4.022 10.044 -11.375 1.00 92.19 290 ILE A N 1
ATOM 2241 C CA . ILE A 1 290 ? -3.414 10.778 -12.486 1.00 92.19 290 ILE A CA 1
ATOM 2242 C C . ILE A 1 290 ? -1.918 10.855 -12.213 1.00 92.19 290 ILE A C 1
ATOM 2244 O O . ILE A 1 290 ? -1.521 11.320 -11.145 1.00 92.19 290 ILE A O 1
ATOM 2248 N N . ASN A 1 291 ? -1.107 10.435 -13.174 1.00 90.69 291 ASN A N 1
ATOM 2249 C CA . ASN A 1 291 ? 0.345 10.452 -13.104 1.00 90.69 291 ASN A CA 1
ATOM 2250 C C . ASN A 1 291 ? 0.880 11.522 -14.058 1.00 90.69 291 ASN A C 1
ATOM 2252 O O . ASN A 1 291 ? 0.342 11.737 -15.144 1.00 90.69 291 ASN A O 1
ATOM 2256 N N . ASN A 1 292 ? 1.921 12.221 -13.625 1.00 92.62 292 ASN A N 1
ATOM 2257 C CA . ASN A 1 292 ? 2.610 13.233 -14.415 1.00 92.62 292 ASN A CA 1
ATOM 2258 C C . ASN A 1 292 ? 4.083 13.320 -13.983 1.00 92.62 292 ASN A C 1
ATOM 2260 O O . ASN A 1 292 ? 4.419 12.938 -12.862 1.00 92.62 292 ASN A O 1
ATOM 2264 N N . GLY A 1 293 ? 4.946 13.895 -14.810 1.00 91.31 293 GLY A N 1
ATOM 2265 C CA . GLY A 1 293 ? 6.334 14.214 -14.482 1.00 91.31 293 GLY A CA 1
ATOM 2266 C C . GLY A 1 293 ? 7.308 13.553 -15.441 1.00 91.31 293 GLY A C 1
ATOM 2267 O O . GLY A 1 293 ? 6.964 13.301 -16.585 1.00 91.31 293 GLY A O 1
ATOM 2268 N N . ASP A 1 294 ? 8.508 13.255 -14.965 1.00 89.31 294 ASP A N 1
ATOM 2269 C CA . ASP A 1 294 ? 9.563 12.659 -15.780 1.00 89.31 294 ASP A CA 1
ATOM 2270 C C . ASP A 1 294 ? 9.564 11.135 -15.557 1.00 89.31 294 ASP A C 1
ATOM 2272 O O . ASP A 1 294 ? 9.531 10.673 -14.409 1.00 89.31 294 ASP A O 1
ATOM 2276 N N . TYR A 1 295 ? 9.649 10.336 -16.622 1.00 83.81 295 TYR A N 1
ATOM 2277 C CA . TYR A 1 295 ? 10.013 8.919 -16.523 1.00 83.81 295 TYR A CA 1
ATOM 2278 C C . TYR A 1 295 ? 11.538 8.766 -16.486 1.00 83.81 295 TYR A C 1
ATOM 2280 O O . TYR A 1 295 ? 12.059 8.091 -15.594 1.00 83.81 295 TYR A O 1
ATOM 2288 N N . ARG A 1 296 ? 12.257 9.434 -17.402 1.00 84.31 296 ARG A N 1
ATOM 2289 C CA . ARG A 1 296 ? 13.728 9.516 -17.431 1.00 84.31 296 ARG A CA 1
ATOM 2290 C C . ARG A 1 296 ? 14.199 10.842 -18.030 1.00 84.31 296 ARG A C 1
ATOM 2292 O O . ARG A 1 296 ? 14.138 11.035 -19.233 1.00 84.31 296 ARG A O 1
ATOM 2299 N N . ASP A 1 297 ? 14.748 11.704 -17.188 1.00 84.06 297 ASP A N 1
ATOM 2300 C CA . ASP A 1 297 ? 15.467 12.927 -17.556 1.00 84.06 297 ASP A CA 1
ATOM 2301 C C . ASP A 1 297 ? 16.973 12.605 -17.596 1.00 84.06 297 ASP A C 1
ATOM 2303 O O . ASP A 1 297 ? 17.577 12.284 -16.562 1.00 84.06 297 ASP A O 1
ATOM 2307 N N . TYR A 1 298 ? 17.569 12.609 -18.789 1.00 84.38 298 TYR A N 1
ATOM 2308 C CA . TYR A 1 298 ? 18.955 12.205 -19.025 1.00 84.38 298 TYR A CA 1
ATOM 2309 C C . TYR A 1 298 ? 19.927 13.382 -18.858 1.00 84.38 298 TYR A C 1
ATOM 2311 O O . TYR A 1 298 ? 19.717 14.490 -19.337 1.00 84.38 298 TYR A O 1
ATOM 2319 N N . TYR A 1 299 ? 21.095 13.137 -18.252 1.00 78.69 299 TYR A N 1
ATOM 2320 C CA . TYR A 1 299 ? 22.147 14.165 -18.152 1.00 78.69 299 TYR A CA 1
ATOM 2321 C C . TYR A 1 299 ? 22.880 14.427 -19.485 1.00 78.69 299 TYR A C 1
ATOM 2323 O O . TYR A 1 299 ? 23.619 15.409 -19.603 1.00 78.69 299 TYR A O 1
ATOM 2331 N N . GLY A 1 300 ? 22.750 13.511 -20.452 1.00 74.38 300 GLY A N 1
ATOM 2332 C CA . GLY A 1 300 ? 23.407 13.541 -21.761 1.00 74.38 300 GLY A CA 1
ATOM 2333 C C . GLY A 1 300 ? 22.538 14.126 -22.879 1.00 74.38 300 GLY A C 1
ATOM 2334 O O . GLY A 1 300 ? 21.496 14.708 -22.637 1.00 74.38 300 GLY A O 1
ATOM 2335 N N . ALA A 1 301 ? 22.963 13.955 -24.134 1.00 69.81 301 ALA A N 1
ATOM 2336 C CA . ALA A 1 301 ? 22.202 14.398 -25.313 1.00 69.81 301 ALA A CA 1
ATOM 2337 C C . ALA A 1 301 ? 21.081 13.418 -25.732 1.00 69.81 301 ALA A C 1
ATOM 2339 O O . ALA A 1 301 ? 20.626 13.459 -26.874 1.00 69.81 301 ALA A O 1
ATOM 2340 N N . THR A 1 302 ? 20.703 12.499 -24.843 1.00 79.44 302 THR A N 1
ATOM 2341 C CA . THR A 1 302 ? 19.600 11.554 -25.052 1.00 79.44 302 THR A CA 1
ATOM 2342 C C . THR A 1 302 ? 18.277 12.290 -24.857 1.00 79.44 302 THR A C 1
ATOM 2344 O O . THR A 1 302 ? 18.219 13.239 -24.082 1.00 79.44 302 THR A O 1
ATOM 2347 N N . GLN A 1 303 ? 17.236 11.879 -25.578 1.00 82.38 303 GLN A N 1
ATOM 2348 C CA . GLN A 1 303 ? 15.896 12.433 -25.406 1.00 82.38 303 GLN A CA 1
ATOM 2349 C C . GLN A 1 303 ? 15.354 12.082 -24.015 1.00 82.38 303 GLN A C 1
ATOM 2351 O O . GLN A 1 303 ? 15.436 10.925 -23.598 1.00 82.38 303 GLN A O 1
ATOM 2356 N N . ASP A 1 304 ? 14.833 13.089 -23.316 1.00 84.31 304 ASP A N 1
ATOM 2357 C CA . ASP A 1 304 ? 14.104 12.907 -22.063 1.00 84.31 304 ASP A CA 1
ATOM 2358 C C . ASP A 1 304 ? 12.777 12.195 -22.336 1.00 84.31 304 ASP A C 1
ATOM 2360 O O . ASP A 1 304 ? 12.166 12.409 -23.383 1.00 84.31 304 ASP A O 1
ATOM 2364 N N . ILE A 1 305 ? 12.362 11.342 -21.400 1.00 85.62 305 ILE A N 1
ATOM 2365 C CA . ILE A 1 305 ? 11.099 10.610 -21.462 1.00 85.62 305 ILE A CA 1
ATOM 2366 C C . ILE A 1 305 ? 10.173 11.174 -20.393 1.00 85.62 305 ILE A C 1
ATOM 2368 O O . ILE A 1 305 ? 10.455 11.033 -19.194 1.00 85.62 305 ILE A O 1
ATOM 2372 N N . ASP A 1 306 ? 9.077 11.786 -20.827 1.00 87.19 306 ASP A N 1
ATOM 2373 C CA . ASP A 1 306 ? 8.031 12.301 -19.946 1.00 87.19 306 ASP A CA 1
ATOM 2374 C C . ASP A 1 306 ? 7.083 11.169 -19.532 1.00 87.19 306 ASP A C 1
ATOM 2376 O O . ASP A 1 306 ? 6.915 10.180 -20.235 1.00 87.19 306 ASP A O 1
ATOM 2380 N N . ARG A 1 307 ? 6.467 11.287 -18.359 1.00 86.56 307 ARG A N 1
ATOM 2381 C CA . ARG A 1 307 ? 5.453 10.358 -17.862 1.00 86.56 307 ARG A CA 1
ATOM 2382 C C . ARG A 1 307 ? 4.099 11.045 -17.869 1.00 86.56 307 ARG A C 1
ATOM 2384 O O . ARG A 1 307 ? 3.889 11.992 -17.109 1.00 86.56 307 ARG A O 1
ATOM 2391 N N . GLY A 1 308 ? 3.168 10.511 -18.643 1.00 88.62 308 GLY A N 1
ATOM 2392 C CA . GLY A 1 308 ? 1.755 10.860 -18.610 1.00 88.62 308 GLY A CA 1
ATOM 2393 C C . GLY A 1 308 ? 0.924 9.632 -18.269 1.00 88.62 308 GLY A C 1
ATOM 2394 O O . GLY A 1 308 ? 1.358 8.501 -18.426 1.00 88.62 308 GLY A O 1
ATOM 2395 N N . GLY A 1 309 ? -0.269 9.812 -17.719 1.00 90.19 309 GLY A N 1
ATOM 2396 C CA . GLY A 1 309 ? -1.184 8.685 -17.599 1.00 90.19 309 GLY A CA 1
ATOM 2397 C C . GLY A 1 309 ? -2.259 8.872 -16.557 1.00 90.19 309 GLY A C 1
ATOM 2398 O O . GLY A 1 309 ? -2.214 9.758 -15.701 1.00 90.19 309 GLY A O 1
ATOM 2399 N N . TRP A 1 310 ? -3.268 8.018 -16.633 1.00 91.44 310 TRP A N 1
ATOM 2400 C CA . TRP A 1 310 ? -4.341 8.005 -15.654 1.00 91.44 310 TRP A CA 1
ATOM 2401 C C . TRP A 1 310 ? -4.980 6.629 -15.565 1.00 91.44 310 TRP A C 1
ATOM 2403 O O . TRP A 1 310 ? -4.886 5.795 -16.466 1.00 91.44 310 TRP A O 1
ATOM 2413 N N . GLY A 1 311 ? -5.649 6.390 -14.451 1.00 89.12 311 GLY A N 1
ATOM 2414 C CA . GLY A 1 311 ? -6.390 5.168 -14.218 1.00 89.12 311 GLY A CA 1
ATOM 2415 C C . GLY A 1 311 ? -7.517 5.408 -13.237 1.00 89.12 311 GLY A C 1
ATOM 2416 O O . GLY A 1 311 ? -7.513 6.383 -12.485 1.00 89.12 311 GLY A O 1
ATOM 2417 N N . TYR A 1 312 ? -8.509 4.534 -13.259 1.00 90.12 312 TYR A N 1
ATOM 2418 C CA . TYR A 1 312 ? -9.593 4.577 -12.297 1.00 90.12 312 TYR A CA 1
ATOM 2419 C C . TYR A 1 312 ? -10.074 3.185 -11.933 1.00 90.12 312 TYR A C 1
ATOM 2421 O O . TYR A 1 312 ? -9.963 2.234 -12.707 1.00 90.12 312 TYR A O 1
ATOM 2429 N N . TYR A 1 313 ? -10.715 3.123 -10.778 1.00 88.94 313 TYR A N 1
ATOM 2430 C CA . TYR A 1 313 ? -11.503 1.997 -10.323 1.00 88.94 313 TYR A CA 1
ATOM 2431 C C . TYR A 1 313 ? -12.830 2.507 -9.783 1.00 88.94 313 TYR A C 1
ATOM 2433 O O . TYR A 1 313 ? -12.884 3.518 -9.087 1.00 88.94 313 TYR A O 1
ATOM 2441 N N . VAL A 1 314 ? -13.913 1.818 -10.128 1.00 91.00 314 VAL A N 1
ATOM 2442 C CA . VAL A 1 314 ? -15.251 2.093 -9.609 1.00 91.00 314 VAL A CA 1
ATOM 2443 C C . VAL A 1 314 ? -15.946 0.775 -9.322 1.00 91.00 314 VAL A C 1
ATOM 2445 O O . VAL A 1 314 ? -15.981 -0.108 -10.175 1.00 91.00 314 VAL A O 1
ATOM 2448 N N . ASN A 1 315 ? -16.564 0.673 -8.151 1.00 90.06 315 ASN A N 1
ATOM 2449 C CA . ASN A 1 315 ? -17.392 -0.447 -7.737 1.00 90.06 315 ASN A CA 1
ATOM 2450 C C . ASN A 1 315 ? -18.702 0.059 -7.141 1.00 90.06 315 ASN A C 1
ATOM 2452 O O . ASN A 1 315 ? -18.724 0.909 -6.251 1.00 90.06 315 ASN A O 1
ATOM 2456 N N . LEU A 1 316 ? -19.802 -0.482 -7.649 1.00 93.38 316 LEU A N 1
ATOM 2457 C CA . LEU A 1 316 ? -21.147 -0.223 -7.167 1.00 93.38 316 LEU A CA 1
ATOM 2458 C C . LEU A 1 316 ? -21.779 -1.552 -6.794 1.00 93.38 316 LEU A C 1
ATOM 2460 O O . LEU A 1 316 ? -21.824 -2.478 -7.608 1.00 93.38 316 LEU A O 1
ATOM 2464 N N . GLY A 1 317 ? -22.349 -1.632 -5.600 1.00 93.62 317 GLY A N 1
ATOM 2465 C CA . GLY A 1 317 ? -23.024 -2.848 -5.196 1.00 93.62 317 GLY A CA 1
ATOM 2466 C C . GLY A 1 317 ? -24.078 -2.667 -4.130 1.00 93.62 317 GLY A C 1
ATOM 2467 O O . GLY A 1 317 ? -24.388 -1.570 -3.665 1.00 93.62 317 GLY A O 1
ATOM 2468 N N . MET A 1 318 ? -24.664 -3.803 -3.783 1.00 92.25 318 MET A N 1
ATOM 2469 C CA . MET A 1 318 ? -25.675 -3.936 -2.760 1.00 92.25 318 MET A CA 1
ATOM 2470 C C . MET A 1 318 ? -25.320 -5.071 -1.814 1.00 92.25 318 MET A C 1
ATOM 2472 O O . MET A 1 318 ? -24.819 -6.120 -2.226 1.00 92.25 318 MET A O 1
ATOM 2476 N N . LYS A 1 319 ? -25.653 -4.870 -0.545 1.00 90.31 319 LYS A N 1
ATOM 2477 C CA . LYS A 1 319 ? -25.554 -5.868 0.507 1.00 90.31 319 LYS A CA 1
ATOM 2478 C C . LYS A 1 319 ? -26.936 -6.106 1.097 1.00 90.31 319 LYS A C 1
ATOM 2480 O O . LYS A 1 319 ? -27.622 -5.178 1.514 1.00 90.31 319 LYS A O 1
ATOM 2485 N N . LYS A 1 320 ? -27.351 -7.366 1.138 1.00 90.44 320 LYS A N 1
ATOM 2486 C CA . LYS A 1 320 ? -28.587 -7.799 1.785 1.00 90.44 320 LYS A CA 1
ATOM 2487 C C . LYS A 1 320 ? -28.320 -9.080 2.558 1.00 90.44 320 LYS A C 1
ATOM 2489 O O . LYS A 1 320 ? -28.101 -10.135 1.966 1.00 90.44 320 LYS A O 1
ATOM 2494 N N . ASP A 1 321 ? -28.357 -8.977 3.881 1.00 89.06 321 ASP A N 1
ATOM 2495 C CA . ASP A 1 321 ? -28.021 -10.067 4.796 1.00 89.06 321 ASP A CA 1
ATOM 2496 C C . ASP A 1 321 ? -26.626 -10.649 4.483 1.00 89.06 321 ASP A C 1
ATOM 2498 O O . ASP A 1 321 ? -25.623 -9.934 4.538 1.00 89.06 321 ASP A O 1
ATOM 2502 N N . ALA A 1 322 ? -26.556 -11.937 4.142 1.00 87.94 322 ALA A N 1
ATOM 2503 C CA . ALA A 1 322 ? -25.322 -12.631 3.780 1.00 87.94 322 ALA A CA 1
ATOM 2504 C C . ALA A 1 322 ? -24.925 -12.467 2.300 1.00 87.94 322 ALA A C 1
ATOM 2506 O O . ALA A 1 322 ? -23.861 -12.938 1.905 1.00 87.94 322 ALA A O 1
ATOM 2507 N N . LEU A 1 323 ? -25.773 -11.848 1.472 1.00 86.75 323 LEU A N 1
ATOM 2508 C CA . LEU A 1 323 ? -25.527 -11.684 0.043 1.00 86.75 323 LEU A CA 1
ATOM 2509 C C . LEU A 1 323 ? -24.956 -10.295 -0.253 1.00 86.75 323 LEU A C 1
ATOM 2511 O O . LEU A 1 323 ? -25.583 -9.283 0.058 1.00 86.75 323 LEU A O 1
ATOM 2515 N N . THR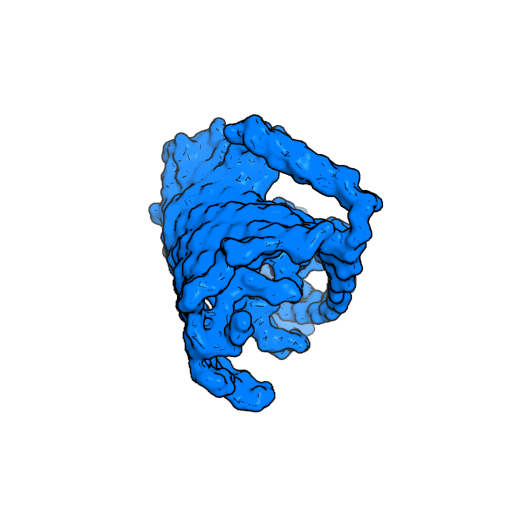 A 1 324 ? -23.819 -10.264 -0.943 1.00 87.31 324 THR A N 1
ATOM 2516 C CA . THR A 1 324 ? -23.260 -9.055 -1.555 1.00 87.31 324 THR A CA 1
ATOM 2517 C C . THR A 1 324 ? -23.190 -9.264 -3.062 1.00 87.31 324 THR A C 1
ATOM 2519 O O . THR A 1 324 ? -22.676 -10.282 -3.520 1.00 87.31 324 THR A O 1
ATOM 2522 N N . VAL A 1 325 ? -23.709 -8.310 -3.831 1.00 87.69 325 VAL A N 1
ATOM 2523 C CA . VAL A 1 325 ? -23.603 -8.288 -5.296 1.00 87.69 325 VAL A CA 1
ATOM 2524 C C . VAL A 1 325 ? -23.046 -6.935 -5.698 1.00 87.69 325 VAL A C 1
ATOM 2526 O O . VAL A 1 325 ? -23.537 -5.914 -5.227 1.00 87.69 325 VAL A O 1
ATOM 2529 N N . GLY A 1 326 ? -22.042 -6.919 -6.568 1.00 89.56 326 GLY A N 1
ATOM 2530 C CA . GLY A 1 326 ? -21.440 -5.691 -7.071 1.00 89.56 326 GLY A CA 1
ATOM 2531 C C . GLY A 1 326 ? -21.054 -5.815 -8.535 1.00 89.56 326 GLY A C 1
ATOM 2532 O O . GLY A 1 326 ? -20.896 -6.920 -9.058 1.00 89.56 326 GLY A O 1
ATOM 2533 N N . VAL A 1 327 ? -20.924 -4.667 -9.184 1.00 89.12 327 VAL A N 1
ATOM 2534 C CA . VAL A 1 327 ? -20.332 -4.517 -10.509 1.00 89.12 327 VAL A CA 1
ATOM 2535 C C . VAL A 1 327 ? -19.190 -3.528 -10.363 1.00 89.12 327 VAL A C 1
ATOM 2537 O O . VAL A 1 327 ? -19.393 -2.411 -9.887 1.00 89.12 327 VAL A O 1
ATOM 2540 N N . ALA A 1 328 ? -18.004 -3.949 -10.787 1.00 88.00 328 ALA A N 1
ATOM 2541 C CA . ALA A 1 328 ? -16.812 -3.124 -10.769 1.00 88.00 328 ALA A CA 1
ATOM 2542 C C . ALA A 1 328 ? -16.240 -2.964 -12.177 1.00 88.00 328 ALA A C 1
ATOM 2544 O O . ALA A 1 328 ? -16.346 -3.863 -13.012 1.00 88.00 328 ALA A O 1
ATOM 2545 N N . THR A 1 329 ? -15.626 -1.814 -12.422 1.00 87.69 329 THR A N 1
ATOM 2546 C CA . THR A 1 329 ? -14.848 -1.514 -13.620 1.00 87.69 329 THR A CA 1
ATOM 2547 C C . THR A 1 329 ? -13.540 -0.865 -13.199 1.00 87.69 329 THR A C 1
ATOM 2549 O O . THR A 1 329 ? -13.498 -0.103 -12.234 1.00 87.69 329 THR A O 1
ATOM 2552 N N . ALA A 1 330 ? -12.480 -1.170 -13.931 1.00 86.94 330 ALA A N 1
ATOM 2553 C CA . ALA A 1 330 ? -11.177 -0.565 -13.747 1.00 86.94 330 ALA A CA 1
ATOM 2554 C C . ALA A 1 330 ? -10.559 -0.267 -15.112 1.00 86.94 330 ALA A C 1
ATOM 2556 O O . ALA A 1 330 ? -10.875 -0.935 -16.100 1.00 86.94 330 ALA A O 1
ATOM 2557 N N . PHE A 1 331 ? -9.699 0.739 -15.160 1.00 87.00 331 PHE A N 1
ATOM 2558 C CA . PHE A 1 331 ? -8.987 1.165 -16.356 1.00 87.00 331 PHE A CA 1
ATOM 2559 C C . PHE A 1 331 ? -7.643 1.762 -15.956 1.00 87.00 331 PHE A C 1
ATOM 2561 O O . PHE A 1 331 ? -7.565 2.489 -14.969 1.00 87.00 331 PHE A O 1
ATOM 2568 N N . THR A 1 332 ? -6.630 1.518 -16.776 1.00 86.75 332 THR A N 1
ATOM 2569 C CA . THR A 1 332 ? -5.310 2.141 -16.696 1.00 86.75 332 THR A CA 1
ATOM 2570 C C . THR A 1 332 ? -4.906 2.489 -18.125 1.00 86.75 332 THR A C 1
ATOM 2572 O O . THR A 1 332 ? -5.075 1.650 -19.014 1.00 86.75 332 THR A O 1
ATOM 2575 N N . SER A 1 333 ? -4.426 3.712 -18.367 1.00 87.88 333 SER A N 1
ATOM 2576 C CA . SER A 1 333 ? -3.859 4.067 -19.670 1.00 87.88 333 SER A CA 1
ATOM 2577 C C . SER A 1 333 ? -2.608 3.230 -19.930 1.00 87.88 333 SER A C 1
ATOM 2579 O O . SER A 1 333 ? -1.808 2.997 -19.023 1.00 87.88 333 SER A O 1
ATOM 2581 N N . GLY A 1 334 ? -2.480 2.731 -21.152 1.00 83.19 334 GLY A N 1
ATOM 2582 C CA . GLY A 1 334 ? -1.247 2.126 -21.634 1.00 83.19 334 GLY A CA 1
ATOM 2583 C C . GLY A 1 334 ? -0.528 3.114 -22.534 1.00 83.19 334 GLY A C 1
ATOM 2584 O O . GLY A 1 334 ? -1.180 3.980 -23.113 1.00 83.19 334 GLY A O 1
ATOM 2585 N N . ASP A 1 335 ? 0.779 2.927 -22.642 1.00 79.56 335 ASP A N 1
ATOM 2586 C CA . ASP A 1 335 ? 1.611 3.571 -23.649 1.00 79.56 335 ASP A CA 1
ATOM 2587 C C . ASP A 1 335 ? 1.090 3.181 -25.043 1.00 79.56 335 ASP A C 1
ATOM 2589 O O . ASP A 1 335 ? 0.941 1.988 -25.346 1.00 79.56 335 ASP A O 1
ATOM 2593 N N . ASP A 1 336 ? 0.694 4.172 -25.839 1.00 74.75 336 ASP A N 1
ATOM 2594 C CA . ASP A 1 336 ? 0.174 3.969 -27.187 1.00 74.75 336 ASP A CA 1
ATOM 2595 C C . ASP A 1 336 ? 1.237 4.159 -28.277 1.00 74.75 336 ASP A C 1
ATOM 2597 O O . ASP A 1 336 ? 0.950 3.833 -29.439 1.00 74.75 336 ASP A O 1
ATOM 2601 N N . ASN A 1 337 ? 2.456 4.598 -27.929 1.00 75.69 337 ASN A N 1
ATOM 2602 C CA . ASN A 1 337 ? 3.529 4.831 -28.888 1.00 75.69 337 ASN A CA 1
ATOM 2603 C C . ASN A 1 337 ? 4.936 4.914 -28.254 1.00 75.69 337 ASN A C 1
ATOM 2605 O O . ASN A 1 337 ? 5.430 5.984 -27.932 1.00 75.69 337 ASN A O 1
ATOM 2609 N N . GLU A 1 338 ? 5.678 3.805 -28.276 1.00 67.56 338 GLU A N 1
ATOM 2610 C CA . GLU A 1 338 ? 7.045 3.726 -27.722 1.00 67.56 338 GLU A CA 1
ATOM 2611 C C . GLU A 1 338 ? 8.082 4.691 -28.372 1.00 67.56 338 GLU A C 1
ATOM 2613 O O . GLU A 1 338 ? 9.198 4.830 -27.865 1.00 67.56 338 GLU A O 1
ATOM 2618 N N . ASP A 1 339 ? 7.754 5.343 -29.500 1.00 75.44 339 ASP A N 1
ATOM 2619 C CA . ASP A 1 339 ? 8.678 6.146 -30.319 1.00 75.44 339 ASP A CA 1
ATOM 2620 C C . ASP A 1 339 ? 8.554 7.679 -30.154 1.00 75.44 339 ASP A C 1
ATOM 2622 O O . ASP A 1 339 ? 9.378 8.413 -30.715 1.00 75.44 339 ASP A O 1
ATOM 2626 N N . ASP A 1 340 ? 7.550 8.221 -29.455 1.00 77.25 340 ASP A N 1
ATOM 2627 C CA . ASP A 1 340 ? 7.407 9.687 -29.295 1.00 77.25 340 ASP A CA 1
ATOM 2628 C C . ASP A 1 340 ? 8.172 10.273 -28.100 1.00 77.25 340 ASP A C 1
ATOM 2630 O O . ASP A 1 340 ? 8.329 11.497 -28.007 1.00 77.25 340 ASP A O 1
ATOM 2634 N N . GLY A 1 341 ? 8.760 9.417 -27.266 1.00 72.44 341 GLY A N 1
ATOM 2635 C CA . GLY A 1 341 ? 9.495 9.837 -26.080 1.00 72.44 341 GLY A CA 1
ATOM 2636 C C . GLY A 1 341 ? 8.582 10.283 -24.945 1.00 72.44 341 GLY A C 1
ATOM 2637 O O . GLY A 1 341 ? 9.038 11.019 -24.068 1.00 72.44 341 GLY A O 1
ATOM 2638 N N . ASP A 1 342 ? 7.327 9.847 -24.940 1.00 76.00 342 ASP A N 1
ATOM 2639 C CA . ASP A 1 342 ? 6.532 9.785 -23.728 1.00 76.00 342 ASP A CA 1
ATOM 2640 C C . ASP A 1 342 ? 6.453 8.345 -23.191 1.00 76.00 342 ASP A C 1
ATOM 2642 O O . ASP A 1 342 ? 6.972 7.383 -23.756 1.00 76.00 342 ASP A O 1
ATOM 2646 N N . TYR A 1 343 ? 5.966 8.237 -21.964 1.00 76.69 343 TYR A N 1
ATOM 2647 C CA . TYR A 1 343 ? 5.692 6.988 -21.280 1.00 76.69 343 TYR A CA 1
ATOM 2648 C C . TYR A 1 343 ? 4.304 7.127 -20.671 1.00 76.69 343 TYR A C 1
ATOM 2650 O O . TYR A 1 343 ? 4.155 7.400 -19.470 1.00 76.69 343 TYR A O 1
ATOM 2658 N N . ASP A 1 344 ? 3.290 6.969 -21.525 1.00 78.50 344 ASP A N 1
ATOM 2659 C CA . ASP A 1 344 ? 1.875 7.242 -21.238 1.00 78.50 344 ASP A CA 1
ATOM 2660 C C . ASP A 1 344 ? 1.162 6.150 -20.404 1.00 78.50 344 ASP A C 1
ATOM 2662 O O . ASP A 1 344 ? -0.040 5.855 -20.504 1.00 78.50 344 ASP A O 1
ATOM 2666 N N . VAL A 1 345 ? 1.921 5.544 -19.491 1.00 76.75 345 VAL A N 1
ATOM 2667 C CA . VAL A 1 345 ? 1.448 4.479 -18.614 1.00 76.75 345 VAL A CA 1
ATOM 2668 C C . VAL A 1 345 ? 0.830 5.066 -17.354 1.00 76.75 345 VAL A C 1
ATOM 2670 O O . VAL A 1 345 ? 1.497 5.667 -16.499 1.00 76.75 345 VAL A O 1
ATOM 2673 N N . GLY A 1 346 ? -0.464 4.798 -17.209 1.00 67.50 346 GLY A N 1
ATOM 2674 C CA . GLY A 1 346 ? -1.234 5.123 -16.028 1.00 67.50 346 GLY A CA 1
ATOM 2675 C C . GLY A 1 346 ? -0.720 4.405 -14.775 1.00 67.50 346 GLY A C 1
ATOM 2676 O O . GLY A 1 346 ? 0.245 3.635 -14.797 1.00 67.50 346 GLY A O 1
ATOM 2677 N N . PRO A 1 347 ? -1.371 4.642 -13.637 1.00 67.56 347 PRO A N 1
ATOM 2678 C CA . PRO A 1 347 ? -0.972 4.036 -12.384 1.00 67.56 347 PRO A CA 1
ATOM 2679 C C . PRO A 1 347 ? -1.088 2.525 -12.525 1.00 67.56 347 PRO A C 1
ATOM 2681 O O . PRO A 1 347 ? -2.105 2.015 -13.010 1.00 67.56 347 PRO A O 1
ATOM 2684 N N . ALA A 1 348 ? -0.024 1.824 -12.127 1.00 58.75 348 ALA A N 1
ATOM 2685 C CA . ALA A 1 348 ? 0.010 0.376 -12.185 1.00 58.75 348 ALA A CA 1
ATOM 2686 C C . ALA A 1 348 ? -1.228 -0.158 -11.460 1.00 58.75 348 ALA A C 1
ATOM 2688 O O . ALA A 1 348 ? -1.425 0.125 -10.277 1.00 58.75 348 ALA A O 1
ATOM 2689 N N . SER A 1 349 ? -2.062 -0.926 -12.167 1.00 52.78 349 SER A N 1
ATOM 2690 C CA . SER A 1 349 ? -2.954 -1.851 -11.485 1.00 52.78 349 SER A CA 1
ATOM 2691 C C . SER A 1 349 ? -2.013 -2.749 -10.695 1.00 52.78 349 SER A C 1
ATOM 2693 O O . SER A 1 349 ? -1.232 -3.475 -11.313 1.00 52.78 349 SER A O 1
ATOM 2695 N N . GLY A 1 350 ? -1.968 -2.595 -9.372 1.00 50.72 350 GLY A N 1
ATOM 2696 C CA . GLY A 1 350 ? -1.055 -3.343 -8.518 1.00 50.72 350 GLY A CA 1
ATOM 2697 C C . GLY A 1 350 ? -1.107 -4.834 -8.843 1.00 50.72 350 GLY A C 1
ATOM 2698 O O . GLY A 1 350 ? -2.047 -5.319 -9.485 1.00 50.72 350 GLY A O 1
ATOM 2699 N N . LEU A 1 351 ? -0.116 -5.596 -8.375 1.00 48.91 351 LEU A N 1
ATOM 2700 C CA . LEU A 1 351 ? -0.120 -7.055 -8.558 1.00 48.91 351 LEU A CA 1
ATOM 2701 C C . LEU A 1 351 ? -1.432 -7.704 -8.053 1.00 48.91 351 LEU A C 1
ATOM 2703 O O . LEU A 1 351 ? -1.726 -8.826 -8.456 1.00 48.91 351 LEU A O 1
ATOM 2707 N N . ASP A 1 352 ? -2.236 -6.985 -7.248 1.00 51.59 352 ASP A N 1
ATOM 2708 C CA . ASP A 1 352 ? -3.524 -7.378 -6.670 1.00 51.59 352 ASP A CA 1
ATOM 2709 C C . ASP A 1 352 ? -4.726 -7.401 -7.595 1.00 51.59 352 ASP A C 1
ATOM 2711 O O . ASP A 1 352 ? -5.712 -8.075 -7.269 1.00 51.59 352 ASP A O 1
ATOM 2715 N N . PHE A 1 353 ? -4.647 -6.775 -8.763 1.00 56.81 353 PHE A N 1
ATOM 2716 C CA . PHE A 1 353 ? -5.714 -6.873 -9.745 1.00 56.81 353 PHE A CA 1
ATOM 2717 C C . PHE A 1 353 ? -5.463 -8.023 -10.727 1.00 56.81 353 PHE A C 1
ATOM 2719 O O . PHE A 1 353 ? -4.813 -7.876 -11.758 1.00 56.81 353 PHE A O 1
ATOM 2726 N N . GLN A 1 354 ? -6.031 -9.191 -10.413 1.00 54.56 354 GLN A N 1
ATOM 2727 C CA . GLN A 1 354 ? -5.926 -10.400 -11.235 1.00 54.56 354 GLN A CA 1
ATOM 2728 C C . GLN A 1 354 ? -7.303 -10.863 -11.736 1.00 54.56 354 GLN A C 1
ATOM 2730 O O . GLN A 1 354 ? -7.873 -11.823 -11.204 1.00 54.56 354 GLN A O 1
ATOM 2735 N N . PRO A 1 355 ? -7.858 -10.230 -12.788 1.00 50.84 355 PRO A N 1
ATOM 2736 C CA . PRO A 1 355 ? -9.220 -10.498 -13.260 1.00 50.84 355 PRO A CA 1
ATOM 2737 C C . PRO A 1 355 ? -9.423 -11.918 -13.818 1.00 50.84 355 PRO A C 1
ATOM 2739 O O . PRO A 1 355 ? -10.554 -12.320 -14.068 1.00 50.84 355 PRO A O 1
ATOM 2742 N N . LEU A 1 356 ? -8.359 -12.704 -14.009 1.00 48.25 356 LEU A N 1
ATOM 2743 C CA . LEU A 1 356 ? -8.431 -14.070 -14.540 1.00 48.25 356 LEU A CA 1
ATOM 2744 C C . LEU A 1 356 ? -8.373 -15.170 -13.459 1.00 48.25 356 LEU A C 1
ATOM 2746 O O . LEU A 1 356 ? -8.673 -16.321 -13.761 1.00 48.25 356 LEU A O 1
ATOM 2750 N N . TYR A 1 357 ? -8.075 -14.840 -12.195 1.00 48.94 357 TYR A N 1
ATOM 2751 C CA . TYR A 1 357 ? -7.991 -15.807 -11.078 1.00 48.94 357 TYR A CA 1
ATOM 2752 C C . TYR A 1 357 ? -9.327 -16.030 -10.336 1.00 48.94 357 TYR A C 1
ATOM 2754 O O . TYR A 1 357 ? -9.376 -16.623 -9.259 1.00 48.94 357 TYR A O 1
ATOM 2762 N N . ILE A 1 358 ? -10.438 -15.587 -10.928 1.00 44.22 358 ILE A N 1
ATOM 2763 C CA . ILE A 1 358 ? -11.735 -15.347 -10.271 1.00 44.22 358 ILE A CA 1
ATOM 2764 C C . ILE A 1 358 ? -12.425 -16.582 -9.647 1.00 44.22 358 ILE A C 1
ATOM 2766 O O . ILE A 1 358 ? -13.378 -16.409 -8.891 1.00 44.22 358 ILE A O 1
ATOM 2770 N N . LEU A 1 359 ? -12.004 -17.825 -9.897 1.00 39.06 359 LEU A N 1
ATOM 2771 C CA . LEU A 1 359 ? -12.920 -18.957 -9.689 1.00 39.06 359 LEU A CA 1
ATOM 2772 C C . LEU A 1 359 ? -12.733 -19.831 -8.443 1.00 39.06 359 LEU A C 1
ATOM 2774 O O . LEU A 1 359 ? -13.737 -20.386 -8.003 1.00 39.06 359 LEU A O 1
ATOM 2778 N N . TYR A 1 360 ? -11.555 -19.944 -7.819 1.00 34.28 360 TYR A N 1
ATOM 2779 C CA . TYR A 1 360 ? -11.405 -20.847 -6.662 1.00 34.28 360 TYR A CA 1
ATOM 2780 C C . TYR A 1 360 ? -10.338 -20.391 -5.659 1.00 34.28 360 TYR A C 1
ATOM 2782 O O . TYR A 1 360 ? -9.202 -20.852 -5.682 1.00 34.28 360 TYR A O 1
ATOM 2790 N N . GLY A 1 361 ? -10.724 -19.533 -4.715 1.00 27.78 361 GLY A N 1
ATOM 2791 C CA . GLY A 1 361 ? -9.960 -19.282 -3.492 1.00 27.78 361 GLY A CA 1
ATOM 2792 C C . GLY A 1 361 ? -10.916 -19.136 -2.304 1.00 27.78 361 GLY A C 1
ATOM 2793 O O . GLY A 1 361 ? -11.978 -18.539 -2.474 1.00 27.78 361 GLY A O 1
ATOM 2794 N N . PRO A 1 362 ? -10.598 -19.652 -1.101 1.00 28.61 362 PRO A N 1
ATOM 2795 C CA . PRO A 1 362 ? -11.492 -19.622 0.066 1.00 28.61 362 PRO A CA 1
ATOM 2796 C C . PRO A 1 362 ? -11.759 -18.216 0.648 1.00 28.61 362 PRO A C 1
ATOM 2798 O O . PRO A 1 362 ? -12.355 -18.104 1.716 1.00 28.61 362 PRO A O 1
ATOM 2801 N N . TYR A 1 363 ? -11.393 -17.151 -0.071 1.00 31.38 363 TYR A N 1
ATOM 2802 C CA . TYR A 1 363 ? -11.812 -15.775 0.174 1.00 31.38 363 TYR A CA 1
ATOM 2803 C C . TYR A 1 363 ? -12.078 -15.090 -1.170 1.00 31.38 363 TYR A C 1
ATOM 2805 O O . TYR A 1 363 ? -11.149 -14.731 -1.888 1.00 31.38 363 TYR A O 1
ATOM 2813 N N . SER A 1 364 ? -13.350 -14.895 -1.516 1.00 32.12 364 SER A N 1
ATOM 2814 C CA . SER A 1 364 ? -13.811 -14.131 -2.679 1.00 32.12 364 SER A CA 1
ATOM 2815 C C . SER A 1 364 ? -13.573 -12.619 -2.504 1.00 32.12 364 SER A C 1
ATOM 2817 O O . SER A 1 364 ? -14.519 -11.834 -2.497 1.00 32.12 364 SER A O 1
ATOM 2819 N N . ASN A 1 365 ? -12.314 -12.212 -2.336 1.00 35.25 365 ASN A N 1
ATOM 2820 C CA . ASN A 1 365 ? -11.860 -10.828 -2.436 1.00 35.25 365 ASN A CA 1
ATOM 2821 C C . ASN A 1 365 ? -11.198 -10.660 -3.807 1.00 35.25 365 ASN A C 1
ATOM 2823 O O . ASN A 1 365 ? -9.998 -10.870 -3.945 1.00 35.25 365 ASN A O 1
ATOM 2827 N N . ILE A 1 366 ? -11.979 -10.256 -4.811 1.00 35.88 366 ILE A N 1
ATOM 2828 C CA . ILE A 1 366 ? -11.554 -9.995 -6.205 1.00 35.88 366 ILE A CA 1
ATOM 2829 C C . ILE A 1 366 ? -10.507 -8.845 -6.311 1.00 35.88 366 ILE A C 1
ATOM 2831 O O . ILE A 1 366 ? -10.137 -8.436 -7.402 1.00 35.88 366 ILE A O 1
ATOM 2835 N N . LEU A 1 367 ? -9.985 -8.343 -5.183 1.00 36.84 367 LEU A N 1
ATOM 2836 C CA . LEU A 1 367 ? -9.117 -7.161 -5.069 1.00 36.84 367 LEU A CA 1
ATOM 2837 C C . LEU A 1 367 ? -7.950 -7.322 -4.079 1.00 36.84 367 LEU A C 1
ATOM 2839 O O . LEU A 1 367 ? -7.414 -6.334 -3.594 1.00 36.84 367 LEU A O 1
ATOM 2843 N N . ASN A 1 368 ? -7.569 -8.543 -3.699 1.00 36.53 368 ASN A N 1
ATOM 2844 C CA . ASN A 1 368 ? -6.463 -8.729 -2.756 1.00 36.53 368 ASN A CA 1
ATOM 2845 C C . ASN A 1 368 ? -5.510 -9.834 -3.219 1.00 36.53 368 ASN A C 1
ATOM 2847 O O . ASN A 1 368 ? -5.690 -10.992 -2.841 1.00 36.53 368 ASN A O 1
ATOM 2851 N N . THR A 1 369 ? -4.426 -9.493 -3.929 1.00 36.66 369 THR A N 1
ATOM 2852 C CA . THR A 1 369 ? -3.236 -10.357 -3.924 1.00 36.66 369 THR A CA 1
ATOM 2853 C C . THR A 1 369 ? -2.462 -10.189 -2.632 1.00 36.66 369 THR A C 1
ATOM 2855 O O . THR A 1 369 ? -1.319 -9.744 -2.602 1.00 36.66 369 THR A O 1
ATOM 2858 N N . SER A 1 370 ? -2.993 -10.797 -1.580 1.00 36.69 370 SER A N 1
ATOM 2859 C CA . SER A 1 370 ? -2.086 -11.383 -0.595 1.00 36.69 370 SER A CA 1
ATOM 2860 C C . SER A 1 370 ? -1.259 -12.543 -1.199 1.00 36.69 370 SER A C 1
ATOM 2862 O O . 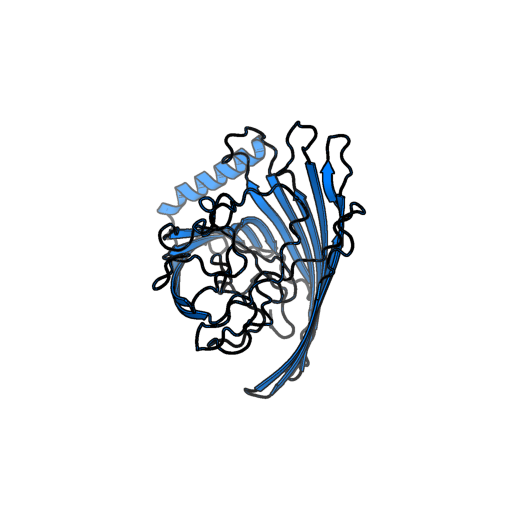SER A 1 370 ? -0.609 -13.265 -0.454 1.00 36.69 370 SER A O 1
ATOM 2864 N N . LEU A 1 371 ? -1.364 -12.817 -2.511 1.00 38.38 371 LEU A N 1
ATOM 2865 C CA . LEU A 1 371 ? -0.817 -13.983 -3.202 1.00 38.38 371 LEU A CA 1
ATOM 2866 C C . LEU A 1 371 ? 0.617 -13.804 -3.714 1.00 38.38 371 LEU A C 1
ATOM 2868 O O . LEU A 1 371 ? 1.298 -14.814 -3.824 1.00 38.38 371 LEU A O 1
ATOM 2872 N N . MET A 1 372 ? 1.079 -12.579 -3.987 1.00 35.84 372 MET A N 1
ATOM 2873 C CA . MET A 1 372 ? 2.432 -12.340 -4.532 1.00 35.84 372 MET A CA 1
ATOM 2874 C C . MET A 1 372 ? 3.268 -11.340 -3.740 1.00 35.84 372 MET A C 1
ATOM 2876 O O . MET A 1 372 ? 4.471 -11.267 -3.956 1.00 35.84 372 MET A O 1
ATOM 2880 N N . ASP A 1 373 ? 2.657 -10.614 -2.803 1.00 37.97 373 ASP A N 1
ATOM 2881 C CA . ASP A 1 373 ? 3.400 -9.792 -1.860 1.00 37.97 373 ASP A CA 1
ATOM 2882 C C . ASP A 1 373 ? 3.496 -10.534 -0.527 1.00 37.97 373 ASP A C 1
ATOM 2884 O O . ASP A 1 373 ? 2.522 -10.646 0.228 1.00 37.97 373 ASP A O 1
ATOM 2888 N N . THR A 1 374 ? 4.663 -11.110 -0.263 1.00 39.94 374 THR A N 1
ATOM 2889 C CA . THR A 1 374 ? 4.967 -11.706 1.036 1.00 39.94 374 THR A CA 1
ATOM 2890 C C . THR A 1 374 ? 5.331 -10.674 2.092 1.00 39.94 374 THR A C 1
ATOM 2892 O O . THR A 1 374 ? 5.334 -10.991 3.283 1.00 39.94 374 THR A O 1
ATOM 2895 N N . THR A 1 375 ? 5.483 -9.406 1.704 1.00 39.38 375 THR A N 1
ATOM 2896 C CA . THR A 1 375 ? 5.409 -8.280 2.626 1.00 39.38 375 THR A CA 1
ATOM 2897 C C . THR A 1 375 ? 3.961 -7.815 2.759 1.00 39.38 375 THR A C 1
ATOM 2899 O O . THR A 1 375 ? 3.512 -6.881 2.125 1.00 39.38 375 THR A O 1
ATOM 2902 N N . ARG A 1 376 ? 3.206 -8.477 3.643 1.00 45.62 376 ARG A N 1
ATOM 2903 C CA . ARG A 1 376 ? 1.973 -7.952 4.264 1.00 45.62 376 ARG A CA 1
ATOM 2904 C C . ARG A 1 376 ? 0.989 -7.158 3.357 1.00 45.62 376 ARG A C 1
ATOM 2906 O O . ARG A 1 376 ? 1.031 -5.937 3.318 1.00 45.62 376 ARG A O 1
ATOM 2913 N N . LYS A 1 377 ? -0.161 -7.775 3.052 1.00 37.19 377 LYS A N 1
ATOM 2914 C CA . LYS A 1 377 ? -1.456 -7.221 3.533 1.00 37.19 377 LYS A CA 1
ATOM 2915 C C . LYS A 1 377 ? -1.817 -7.911 4.856 1.00 37.19 377 LYS A C 1
ATOM 2917 O O . LYS A 1 377 ? -2.848 -8.568 4.976 1.00 37.19 377 LYS A O 1
ATOM 2922 N N . ALA A 1 378 ? -0.911 -7.876 5.840 1.00 28.47 378 ALA A N 1
ATOM 2923 C CA . ALA A 1 378 ? -1.217 -8.389 7.176 1.00 28.47 378 ALA A CA 1
ATOM 2924 C C . ALA A 1 378 ? -2.297 -7.510 7.798 1.00 28.47 378 ALA A C 1
ATOM 2926 O O . ALA A 1 378 ? -2.333 -6.311 7.535 1.00 28.47 378 ALA A O 1
ATOM 2927 N N . GLY A 1 379 ? -3.150 -8.109 8.627 1.00 28.22 379 GLY A N 1
ATOM 2928 C CA . GLY A 1 379 ? -4.286 -7.485 9.300 1.00 28.22 379 GLY A CA 1
ATOM 2929 C C . GLY A 1 379 ? -3.927 -6.419 10.338 1.00 28.22 379 GLY A C 1
ATOM 2930 O O . GLY A 1 379 ? -4.511 -6.379 11.418 1.00 28.22 379 GLY A O 1
ATOM 2931 N N . TYR A 1 380 ? -3.048 -5.490 9.981 1.00 27.72 380 TYR A N 1
ATOM 2932 C CA . TYR A 1 380 ? -3.219 -4.107 10.363 1.00 27.72 380 TYR A CA 1
ATOM 2933 C C . TYR A 1 380 ? -4.528 -3.709 9.706 1.00 27.72 380 TYR A C 1
ATOM 2935 O O . TYR A 1 380 ? -4.613 -3.540 8.490 1.00 27.72 380 TYR A O 1
ATOM 2943 N N . SER A 1 381 ? -5.578 -3.576 10.524 1.00 30.84 381 SER A N 1
ATOM 2944 C CA . SER A 1 381 ? -6.553 -2.520 10.267 1.00 30.84 381 SER A CA 1
ATOM 2945 C C . SER A 1 381 ? -5.727 -1.357 9.771 1.00 30.84 381 SER A C 1
ATOM 2947 O O . SER A 1 381 ? -4.837 -0.920 10.493 1.00 30.84 381 SER A O 1
ATOM 2949 N N . ASN A 1 382 ? -5.940 -0.985 8.522 1.00 34.75 382 ASN A N 1
ATOM 2950 C CA . ASN A 1 382 ? -5.219 0.065 7.858 1.00 34.75 382 ASN A CA 1
ATOM 2951 C C . ASN A 1 382 ? -5.474 1.322 8.710 1.00 34.75 382 ASN A C 1
ATOM 2953 O O . ASN A 1 382 ? -6.518 1.954 8.588 1.00 34.75 382 ASN A O 1
ATOM 2957 N N . THR A 1 383 ? -4.635 1.581 9.722 1.00 35.84 383 THR A N 1
ATOM 2958 C CA . THR A 1 383 ? -4.909 2.564 10.790 1.00 35.84 383 THR A CA 1
ATOM 2959 C C . THR A 1 383 ? -4.896 3.978 10.227 1.00 35.84 383 THR A C 1
ATOM 2961 O O . THR A 1 383 ? -5.315 4.923 10.890 1.00 35.84 383 THR A O 1
ATOM 2964 N N . THR A 1 384 ? -4.431 4.092 8.987 1.00 40.03 384 THR A N 1
ATOM 2965 C CA . THR A 1 384 ? -4.279 5.287 8.178 1.00 40.03 384 THR A CA 1
ATOM 2966 C C . THR A 1 384 ? -5.273 5.326 7.017 1.00 40.03 384 THR A C 1
ATOM 2968 O O . THR A 1 384 ? -5.376 6.367 6.368 1.00 40.03 384 THR A O 1
ATOM 2971 N N . LYS A 1 385 ? -6.080 4.268 6.788 1.00 46.25 385 LYS A N 1
ATOM 2972 C CA . LYS A 1 385 ? -7.289 4.428 5.972 1.00 46.25 385 LYS A CA 1
ATOM 2973 C C . LYS A 1 385 ? -8.193 5.401 6.693 1.00 46.25 385 LYS A C 1
ATOM 2975 O O . LYS A 1 385 ? -8.593 5.192 7.840 1.00 46.25 385 LYS A O 1
ATOM 2980 N N . PHE A 1 386 ? -8.496 6.488 6.006 1.00 46.06 386 PHE A N 1
ATOM 2981 C CA . PHE A 1 386 ? -9.416 7.472 6.531 1.00 46.06 386 PHE A CA 1
ATOM 2982 C C . PHE A 1 386 ? -10.763 6.822 6.816 1.00 46.06 386 PHE A C 1
ATOM 2984 O O . PHE A 1 386 ? -11.179 5.908 6.104 1.00 46.06 386 PHE A O 1
ATOM 2991 N N . ALA A 1 387 ? -11.400 7.278 7.896 1.00 45.81 387 ALA A N 1
ATOM 2992 C CA . ALA A 1 387 ? -12.621 6.686 8.421 1.00 45.81 387 ALA A CA 1
ATOM 2993 C C . ALA A 1 387 ? -13.610 6.377 7.288 1.00 45.81 387 ALA A C 1
ATOM 2995 O O . ALA A 1 387 ? -14.007 7.267 6.529 1.00 45.81 387 ALA A O 1
ATOM 2996 N N . LEU A 1 388 ? -13.979 5.102 7.172 1.00 45.84 388 LEU A N 1
ATOM 2997 C CA . LEU A 1 388 ? -15.013 4.688 6.242 1.00 45.84 388 LEU A CA 1
ATOM 2998 C C . LEU A 1 388 ? -16.368 5.213 6.738 1.00 45.84 388 LEU A C 1
ATOM 3000 O O . LEU A 1 388 ? -16.588 5.346 7.950 1.00 45.84 388 LEU A O 1
ATOM 3004 N N . PRO A 1 389 ? -17.304 5.499 5.826 1.00 36.72 389 PRO A N 1
ATOM 3005 C CA . PRO A 1 389 ? -18.656 5.883 6.192 1.00 36.72 389 PRO A CA 1
ATOM 3006 C C . PRO A 1 389 ? -19.284 4.912 7.201 1.00 36.72 389 PRO A C 1
ATOM 3008 O O . PRO A 1 389 ? -19.424 3.716 6.942 1.00 36.72 389 PRO A O 1
ATOM 3011 N N . GLY A 1 390 ? -19.656 5.428 8.374 1.00 40.69 390 GLY A N 1
ATOM 3012 C CA . GLY A 1 390 ? -20.372 4.667 9.400 1.00 40.69 390 GLY A CA 1
ATOM 3013 C C . GLY A 1 390 ? -19.495 4.005 10.466 1.00 40.69 390 GLY A C 1
ATOM 3014 O O . GLY A 1 390 ? -20.044 3.404 11.391 1.00 40.69 390 GLY A O 1
ATOM 3015 N N . THR A 1 391 ? -18.166 4.150 10.423 1.00 38.12 391 THR A N 1
ATOM 3016 C CA . THR A 1 391 ? -17.321 3.816 11.580 1.00 38.12 391 THR A CA 1
ATOM 3017 C C . THR A 1 391 ? -17.393 4.962 12.589 1.00 38.12 391 THR A C 1
ATOM 3019 O O . THR A 1 391 ? -16.897 6.057 12.327 1.00 38.12 391 THR A O 1
ATOM 3022 N N . THR A 1 392 ? -18.055 4.749 13.729 1.00 34.56 392 THR A N 1
ATOM 3023 C CA . THR A 1 392 ? -18.015 5.699 14.851 1.00 34.56 392 THR A CA 1
ATOM 3024 C C . THR A 1 392 ? -16.573 5.809 15.341 1.00 34.56 392 THR A C 1
ATOM 3026 O O . THR A 1 392 ? -16.012 4.796 15.760 1.00 34.56 392 THR A O 1
ATOM 3029 N N . GLY A 1 393 ? -15.986 7.003 15.222 1.00 36.94 393 GLY A N 1
ATOM 3030 C CA . GLY A 1 393 ? -14.644 7.312 15.724 1.00 36.94 393 GLY A CA 1
ATOM 3031 C C . GLY A 1 393 ? -14.529 7.296 17.240 1.00 36.94 393 GLY A C 1
ATOM 3032 O O . GLY A 1 393 ? -15.581 7.348 17.922 1.00 36.94 393 GLY A O 1
#